Protein AF-A0A976DPH3-F1 (afdb_monomer_lite)

Structure (mmCIF, N/CA/C/O backbone):
data_AF-A0A976DPH3-F1
#
_entry.id   AF-A0A976DPH3-F1
#
loop_
_atom_site.group_PDB
_atom_site.id
_atom_site.type_symbol
_atom_site.label_atom_id
_atom_site.label_alt_id
_atom_site.label_comp_id
_atom_site.label_asym_id
_atom_site.label_entity_id
_atom_site.label_seq_id
_atom_site.pdbx_PDB_ins_code
_atom_site.Cartn_x
_atom_site.Cartn_y
_atom_site.Cartn_z
_atom_site.occupancy
_atom_site.B_iso_or_equiv
_atom_site.auth_seq_id
_atom_site.auth_comp_id
_atom_site.auth_asym_id
_atom_site.auth_atom_id
_atom_site.pdbx_PDB_model_num
ATOM 1 N N . MET A 1 1 ? 4.269 -39.471 -52.089 1.00 86.12 1 MET A N 1
ATOM 2 C CA . MET A 1 1 ? 3.838 -39.096 -53.457 1.00 86.12 1 MET A CA 1
ATOM 3 C C . MET A 1 1 ? 2.905 -37.908 -53.331 1.00 86.12 1 MET A C 1
ATOM 5 O O . MET A 1 1 ? 2.043 -37.970 -52.471 1.00 86.12 1 MET A O 1
ATOM 9 N N . THR A 1 2 ? 3.055 -36.867 -54.153 1.00 91.38 2 THR A N 1
ATOM 10 C CA . THR A 1 2 ? 2.150 -35.704 -54.139 1.00 91.38 2 THR A CA 1
ATOM 11 C C . THR A 1 2 ? 1.369 -35.633 -55.443 1.00 91.38 2 THR A C 1
ATOM 13 O O . THR A 1 2 ? 1.965 -35.651 -56.520 1.00 91.38 2 THR A O 1
ATOM 16 N N . VAL A 1 3 ? 0.045 -35.524 -55.353 1.00 93.25 3 VAL A N 1
ATOM 17 C CA . VAL A 1 3 ? -0.853 -35.297 -56.488 1.00 93.25 3 VAL A CA 1
ATOM 18 C C . VAL A 1 3 ? -1.351 -33.854 -56.455 1.00 93.25 3 VAL A C 1
ATOM 20 O O . VAL A 1 3 ? -2.019 -33.431 -55.513 1.00 93.25 3 VAL A O 1
ATOM 23 N N . PHE A 1 4 ? -1.065 -33.095 -57.513 1.00 90.44 4 PHE A N 1
ATOM 24 C CA . PHE A 1 4 ? -1.560 -31.726 -57.653 1.00 90.44 4 PHE A CA 1
ATOM 25 C C . PHE A 1 4 ? -2.919 -31.695 -58.354 1.00 90.44 4 PHE A C 1
ATOM 27 O O . PHE A 1 4 ? -3.012 -31.868 -59.578 1.00 90.44 4 PHE A O 1
ATOM 34 N N . SER A 1 5 ? -3.967 -31.458 -57.566 1.00 89.31 5 SER A N 1
ATOM 35 C CA . SER A 1 5 ? -5.366 -31.437 -58.006 1.00 89.31 5 SER A CA 1
ATOM 36 C C . SER A 1 5 ? -5.876 -30.005 -58.224 1.00 89.31 5 SER A C 1
ATOM 38 O O . SER A 1 5 ? -5.167 -29.043 -57.947 1.00 89.31 5 SER A O 1
ATOM 40 N N . GLN A 1 6 ? -7.101 -29.830 -58.732 1.00 83.19 6 GLN A N 1
ATOM 41 C CA . GLN A 1 6 ? -7.672 -28.485 -58.901 1.00 83.19 6 GLN A CA 1
ATOM 42 C C . GLN A 1 6 ? -8.000 -27.803 -57.561 1.00 83.19 6 GLN A C 1
ATOM 44 O O . GLN A 1 6 ? -7.819 -26.597 -57.447 1.00 83.19 6 GLN A O 1
ATOM 49 N N . LYS A 1 7 ? -8.491 -28.550 -56.559 1.00 81.81 7 LYS A N 1
ATOM 50 C CA . LYS A 1 7 ? -8.981 -27.982 -55.282 1.00 81.81 7 LYS A CA 1
ATOM 51 C C . LYS A 1 7 ? -8.741 -28.843 -54.035 1.00 81.81 7 LYS A C 1
ATOM 53 O O . LYS A 1 7 ? -8.969 -28.368 -52.930 1.00 81.81 7 LYS A O 1
ATOM 58 N N . GLY A 1 8 ? -8.342 -30.103 -54.185 1.00 84.56 8 GLY A N 1
ATOM 59 C CA . GLY A 1 8 ? -8.189 -31.033 -53.068 1.00 84.56 8 GLY A CA 1
ATOM 60 C C . GLY A 1 8 ? -6.930 -30.761 -52.249 1.00 84.56 8 GLY A C 1
ATOM 61 O O . GLY A 1 8 ? -5.865 -30.515 -52.818 1.00 84.56 8 GLY A O 1
ATOM 62 N N . ARG A 1 9 ? -7.070 -30.862 -50.925 1.00 90.00 9 ARG A N 1
ATOM 63 C CA . ARG A 1 9 ? -5.995 -30.832 -49.931 1.00 90.00 9 ARG A CA 1
ATOM 64 C C . ARG A 1 9 ? -6.179 -32.012 -48.981 1.00 90.00 9 ARG A C 1
ATOM 66 O O . ARG A 1 9 ? -7.288 -32.217 -48.495 1.00 90.00 9 ARG A O 1
ATOM 73 N N . GLY A 1 10 ? -5.117 -32.754 -48.703 1.00 90.75 10 GLY A N 1
ATOM 74 C CA . GLY A 1 10 ? -5.142 -33.846 -47.732 1.00 90.75 10 GLY A CA 1
ATOM 75 C C . GLY A 1 10 ? -3.840 -34.630 -47.730 1.00 90.75 10 GLY A C 1
ATOM 76 O O . GLY A 1 10 ? -3.099 -34.603 -48.714 1.00 90.75 10 GLY A O 1
ATOM 77 N N . GLY A 1 11 ? -3.573 -35.314 -46.630 1.00 93.62 11 GLY A N 1
ATOM 78 C CA . GLY A 1 11 ? -2.449 -36.220 -46.481 1.00 93.62 11 GLY A CA 1
ATOM 79 C C . GLY A 1 11 ? -2.920 -37.544 -45.891 1.00 93.62 11 GLY A C 1
ATOM 80 O O . GLY A 1 11 ? -4.012 -37.628 -45.328 1.00 93.62 11 GLY A O 1
ATOM 81 N N . LEU A 1 12 ? -2.138 -38.586 -46.142 1.00 93.81 12 LEU A N 1
ATOM 82 C CA . LEU A 1 12 ? -2.292 -39.882 -45.507 1.00 93.81 12 LEU A CA 1
ATOM 83 C C . LEU A 1 12 ? -0.908 -40.447 -45.217 1.00 93.81 12 LEU A C 1
ATOM 85 O O . LEU A 1 12 ? -0.086 -40.658 -46.123 1.00 93.81 12 LEU A O 1
ATOM 89 N N . GLU A 1 13 ? -0.670 -40.722 -43.950 1.00 92.81 13 GLU A N 1
ATOM 90 C CA . GLU A 1 13 ? 0.565 -41.261 -43.436 1.00 92.81 13 GLU A CA 1
ATOM 91 C C . GLU A 1 13 ? 0.705 -42.764 -43.696 1.00 92.81 13 GLU A C 1
ATOM 93 O O . GLU A 1 13 ? -0.229 -43.564 -43.591 1.00 92.81 13 GLU A O 1
ATOM 98 N N . HIS A 1 14 ? 1.942 -43.193 -43.948 1.00 91.62 14 HIS A N 1
ATOM 99 C CA . HIS A 1 14 ? 2.357 -44.593 -44.020 1.00 91.62 14 HIS A CA 1
ATOM 100 C C . HIS A 1 14 ? 3.666 -44.799 -43.241 1.00 91.62 14 HIS A C 1
ATOM 102 O O . HIS A 1 14 ? 4.377 -43.854 -42.914 1.00 91.62 14 HIS A O 1
ATOM 108 N N . LEU A 1 15 ? 4.027 -46.057 -42.963 1.00 89.06 15 LEU A N 1
ATOM 109 C CA . LEU A 1 15 ? 5.187 -46.403 -42.119 1.00 89.06 15 LEU A CA 1
ATOM 110 C C . LEU A 1 15 ? 6.524 -45.789 -42.578 1.00 89.06 15 LEU A C 1
ATOM 112 O O . LEU A 1 15 ? 7.392 -45.505 -41.745 1.00 89.06 15 LEU A O 1
ATOM 116 N N . TYR A 1 16 ? 6.684 -45.613 -43.894 1.00 92.25 16 TYR A N 1
ATOM 117 C CA . TYR A 1 16 ? 7.905 -45.115 -44.540 1.00 92.25 16 TYR A CA 1
ATOM 118 C C . TYR A 1 16 ? 7.622 -44.151 -45.705 1.00 92.25 16 TYR A C 1
ATOM 120 O O . TYR A 1 16 ? 8.505 -43.878 -46.515 1.00 92.25 16 TYR A O 1
ATOM 128 N N . SER A 1 17 ? 6.383 -43.675 -45.846 1.00 94.38 17 SER A N 1
ATOM 129 C CA . SER A 1 17 ? 5.998 -42.736 -46.905 1.00 94.38 17 SER A CA 1
ATOM 130 C C . SER A 1 17 ? 4.731 -41.969 -46.520 1.00 94.38 17 SER A C 1
ATOM 132 O O . SER A 1 17 ? 4.128 -42.246 -45.492 1.00 94.38 17 SER A O 1
ATOM 134 N N . THR A 1 18 ? 4.323 -41.011 -47.344 1.00 96.19 18 THR A N 1
ATOM 135 C CA . THR A 1 18 ? 3.018 -40.344 -47.240 1.00 96.19 18 THR A CA 1
ATOM 136 C C . THR A 1 18 ? 2.455 -40.119 -48.642 1.00 96.19 18 THR A C 1
ATOM 138 O O . THR A 1 18 ? 3.216 -39.973 -49.617 1.00 96.19 18 THR A O 1
ATOM 141 N N . ALA A 1 19 ? 1.133 -40.129 -48.760 1.00 96.06 19 ALA A N 1
ATOM 142 C CA . ALA A 1 19 ? 0.404 -39.731 -49.954 1.00 96.06 19 ALA A CA 1
ATOM 143 C C . ALA A 1 19 ? -0.242 -38.362 -49.710 1.00 96.06 19 ALA A C 1
ATOM 145 O O . ALA A 1 19 ? -1.047 -38.206 -48.804 1.00 96.06 19 ALA A O 1
ATOM 146 N N . LEU A 1 20 ? 0.108 -37.372 -50.529 1.00 95.75 20 LEU A N 1
ATOM 147 C CA . LEU A 1 20 ? -0.343 -35.991 -50.393 1.00 95.75 20 LEU A CA 1
ATOM 148 C C . LEU A 1 20 ? -1.190 -35.592 -51.595 1.00 95.75 20 LEU A C 1
ATOM 150 O O . LEU A 1 20 ? -0.877 -35.937 -52.738 1.00 95.75 20 LEU A O 1
ATOM 154 N N . ILE A 1 21 ? -2.210 -34.783 -51.353 1.00 94.25 21 ILE A N 1
ATOM 155 C CA . ILE A 1 21 ? -2.969 -34.072 -52.375 1.00 94.25 21 ILE A CA 1
ATOM 156 C C . ILE A 1 21 ? -2.897 -32.588 -52.030 1.00 94.25 21 ILE A C 1
ATOM 158 O O . ILE A 1 21 ? -3.162 -32.201 -50.894 1.00 94.25 21 ILE A O 1
ATOM 162 N N . SER A 1 22 ? -2.530 -31.756 -53.002 1.00 92.44 22 SER A N 1
ATOM 163 C CA . SER A 1 22 ? -2.442 -30.303 -52.820 1.00 92.44 22 SER A CA 1
ATOM 164 C C . SER A 1 22 ? -3.055 -29.556 -54.015 1.00 92.44 22 SER A C 1
ATOM 166 O O . SER A 1 22 ? -2.958 -30.048 -55.149 1.00 92.44 22 SER A O 1
ATOM 168 N N . PRO A 1 23 ? -3.703 -28.391 -53.816 1.00 91.44 23 PRO A N 1
ATOM 169 C CA . PRO A 1 23 ? -4.245 -27.602 -54.916 1.00 91.44 23 PRO A CA 1
ATOM 170 C C . PRO A 1 23 ? -3.120 -27.016 -55.781 1.00 91.44 23 PRO A C 1
ATOM 172 O O . PRO A 1 23 ? -2.273 -26.256 -55.311 1.00 91.44 23 PRO A O 1
ATOM 175 N N . ARG A 1 24 ? -3.131 -27.332 -57.079 1.00 91.25 24 ARG A N 1
ATOM 176 C CA . ARG A 1 24 ? -2.090 -26.936 -58.041 1.00 91.25 24 ARG A CA 1
ATOM 177 C C . ARG A 1 24 ? -1.898 -25.424 -58.116 1.00 91.25 24 ARG A C 1
ATOM 179 O O . ARG A 1 24 ? -0.767 -24.966 -58.202 1.00 91.25 24 ARG A O 1
ATOM 186 N N . GLU A 1 25 ? -2.990 -24.665 -58.125 1.00 90.12 25 GLU A N 1
ATOM 187 C CA . GLU A 1 25 ? -2.935 -23.205 -58.275 1.00 90.12 25 GLU A CA 1
ATOM 188 C C . GLU A 1 25 ? -2.428 -22.500 -57.012 1.00 90.12 25 GLU A C 1
ATOM 190 O O . GLU A 1 25 ? -1.795 -21.451 -57.109 1.00 90.12 25 GLU A O 1
ATOM 195 N N . GLU A 1 26 ? -2.669 -23.081 -55.834 1.00 89.31 26 GLU A N 1
ATOM 196 C CA . GLU A 1 26 ? -2.207 -22.529 -54.557 1.00 89.31 26 GLU A CA 1
ATOM 197 C C . GLU A 1 26 ? -0.728 -22.829 -54.316 1.00 89.31 26 GLU A C 1
ATOM 199 O O . GLU A 1 26 ? -0.017 -21.982 -53.784 1.00 89.31 26 GLU A O 1
ATOM 204 N N . TYR A 1 27 ? -0.233 -23.979 -54.782 1.00 89.38 27 TYR A N 1
ATOM 205 C CA . TYR A 1 27 ? 1.171 -24.372 -54.636 1.00 89.38 27 TYR A CA 1
ATOM 206 C C . TYR A 1 27 ? 2.164 -23.323 -55.166 1.00 89.38 27 TYR A C 1
ATOM 208 O O . TYR A 1 27 ? 3.244 -23.154 -54.609 1.00 89.38 27 TYR A O 1
ATOM 216 N N . PHE A 1 28 ? 1.806 -22.593 -56.229 1.00 88.31 28 PHE A N 1
ATOM 217 C CA . PHE A 1 28 ? 2.663 -21.551 -56.810 1.00 88.31 28 PHE A CA 1
ATOM 218 C C . PHE A 1 28 ? 2.564 -20.191 -56.101 1.00 88.31 28 PHE A C 1
ATOM 220 O O . PHE A 1 28 ? 3.276 -19.255 -56.469 1.00 88.31 28 PHE A O 1
ATOM 227 N N . LYS A 1 29 ? 1.694 -20.053 -55.097 1.00 92.81 29 LYS A N 1
ATOM 228 C CA . LYS A 1 29 ? 1.551 -18.837 -54.290 1.00 92.81 29 LYS A CA 1
ATOM 229 C C . LYS A 1 29 ? 2.302 -19.011 -52.967 1.00 92.81 29 LYS A C 1
ATOM 231 O O . LYS A 1 29 ? 2.268 -20.104 -52.408 1.00 92.81 29 LYS A O 1
ATOM 236 N N . PRO A 1 30 ? 2.900 -17.950 -52.394 1.00 89.75 30 PRO A N 1
ATOM 237 C CA . PRO A 1 30 ? 3.641 -18.059 -51.135 1.00 89.75 30 PRO A CA 1
ATOM 238 C C . PRO A 1 30 ? 2.842 -18.707 -49.994 1.00 89.75 30 PRO A C 1
ATOM 240 O O . PRO A 1 30 ? 3.334 -19.623 -49.345 1.00 89.75 30 PRO A O 1
ATOM 243 N N . ALA A 1 31 ? 1.585 -18.293 -49.802 1.00 87.12 31 ALA A N 1
ATOM 244 C CA . ALA A 1 31 ? 0.731 -18.833 -48.743 1.00 87.12 31 ALA A CA 1
ATOM 245 C C . ALA A 1 31 ? 0.346 -20.307 -48.973 1.00 87.12 31 ALA A C 1
ATOM 247 O O . ALA A 1 31 ? 0.314 -21.089 -48.028 1.00 87.12 31 ALA A O 1
ATOM 248 N N . GLY A 1 32 ? 0.079 -20.701 -50.222 1.00 90.44 32 GLY A N 1
ATOM 249 C CA . GLY A 1 32 ? -0.260 -22.087 -50.545 1.00 90.44 32 GLY A CA 1
ATOM 250 C C . GLY A 1 32 ? 0.954 -23.018 -50.538 1.00 90.44 32 GLY A C 1
ATOM 251 O O . GLY A 1 32 ? 0.828 -24.183 -50.169 1.00 90.44 32 GLY A O 1
ATOM 252 N N . TYR A 1 33 ? 2.145 -22.507 -50.860 1.00 93.75 33 TYR A N 1
ATOM 253 C CA . TYR A 1 33 ? 3.393 -23.244 -50.670 1.00 93.75 33 TYR A CA 1
ATOM 254 C C . TYR A 1 33 ? 3.693 -23.466 -49.183 1.00 93.75 33 TYR A C 1
ATOM 256 O O . TYR A 1 33 ? 4.064 -24.570 -48.792 1.00 93.75 33 TYR A O 1
ATOM 264 N N . GLU A 1 34 ? 3.474 -22.454 -48.340 1.00 94.06 34 GLU A N 1
ATOM 265 C CA . GLU A 1 34 ? 3.597 -22.595 -46.886 1.00 94.06 34 GLU A CA 1
ATOM 266 C C . GLU A 1 34 ? 2.607 -23.630 -46.329 1.00 94.06 34 GLU A C 1
ATOM 268 O O . GLU A 1 34 ? 3.022 -24.501 -45.569 1.00 94.06 34 GLU A O 1
ATOM 273 N N . ASP A 1 35 ? 1.334 -23.601 -46.743 1.00 92.31 35 ASP A N 1
ATOM 274 C CA . ASP A 1 35 ? 0.339 -24.615 -46.351 1.00 92.31 35 ASP A CA 1
ATOM 275 C C . ASP A 1 35 ? 0.736 -26.029 -46.806 1.00 92.31 35 ASP A C 1
ATOM 277 O O . ASP A 1 35 ? 0.603 -26.990 -46.047 1.00 92.31 35 ASP A O 1
ATOM 281 N N . TYR A 1 36 ? 1.296 -26.169 -48.010 1.00 95.19 36 TYR A N 1
ATOM 282 C CA . TYR A 1 36 ? 1.831 -27.445 -48.485 1.00 95.19 36 TYR A CA 1
ATOM 283 C C . TYR A 1 36 ? 2.997 -27.952 -47.622 1.00 95.19 36 TYR A C 1
ATOM 285 O O . TYR A 1 36 ? 3.053 -29.140 -47.302 1.00 95.19 36 TYR A O 1
ATOM 293 N N . LEU A 1 37 ? 3.913 -27.070 -47.213 1.00 95.94 37 LEU A N 1
ATOM 294 C CA . LEU A 1 37 ? 5.003 -27.424 -46.300 1.00 95.94 37 LEU A CA 1
ATOM 295 C C . LEU A 1 37 ? 4.487 -27.774 -44.899 1.00 95.94 37 LEU A C 1
ATOM 297 O O . LEU A 1 37 ? 4.991 -28.719 -44.295 1.00 95.94 37 LEU A O 1
ATOM 301 N N . THR A 1 38 ? 3.460 -27.075 -44.406 1.00 95.19 38 THR A N 1
ATOM 302 C CA . THR A 1 38 ? 2.775 -27.427 -43.155 1.00 95.19 38 THR A CA 1
ATOM 303 C C . THR A 1 38 ? 2.166 -28.827 -43.245 1.00 95.19 38 THR A C 1
ATOM 305 O O . THR A 1 38 ? 2.383 -29.632 -42.343 1.00 95.19 38 THR A O 1
ATOM 308 N N . LEU A 1 39 ? 1.498 -29.163 -44.355 1.00 95.50 39 LEU A N 1
ATOM 309 C CA . LEU A 1 39 ? 0.975 -30.510 -44.592 1.00 95.50 39 LEU A CA 1
ATOM 310 C C . LEU A 1 39 ? 2.099 -31.558 -44.625 1.00 95.50 39 LEU A C 1
ATOM 312 O O . LEU A 1 39 ? 1.967 -32.613 -44.019 1.00 95.50 39 LEU A O 1
ATOM 316 N N . ILE A 1 40 ? 3.239 -31.273 -45.261 1.00 96.38 40 ILE A N 1
ATOM 317 C CA . ILE A 1 40 ? 4.398 -32.180 -45.200 1.00 96.38 40 ILE A CA 1
ATOM 318 C C . ILE A 1 40 ? 4.885 -32.357 -43.759 1.00 96.38 40 ILE A C 1
ATOM 320 O O . ILE A 1 40 ? 5.186 -33.478 -43.362 1.00 96.38 40 ILE A O 1
ATOM 324 N N . ALA A 1 41 ? 4.990 -31.278 -42.981 1.00 96.94 41 ALA A N 1
ATOM 325 C CA . ALA A 1 41 ? 5.455 -31.343 -41.599 1.00 96.94 41 ALA A CA 1
ATOM 326 C C . ALA A 1 41 ? 4.516 -32.183 -40.718 1.00 96.94 41 ALA A C 1
ATOM 328 O O . ALA A 1 41 ? 5.002 -32.972 -39.905 1.00 96.94 41 ALA A O 1
ATOM 329 N N . HIS A 1 42 ? 3.204 -32.052 -40.924 1.00 96.75 42 HIS A N 1
ATOM 330 C CA . HIS A 1 42 ? 2.167 -32.862 -40.284 1.00 96.75 42 HIS A CA 1
ATOM 331 C C . HIS A 1 42 ? 2.393 -34.357 -40.550 1.00 96.75 42 HIS A C 1
ATOM 333 O O . HIS A 1 42 ? 2.647 -35.148 -39.641 1.00 96.75 42 HIS A O 1
ATOM 339 N N . GLU A 1 43 ? 2.446 -34.721 -41.827 1.00 96.62 43 GLU A N 1
ATOM 340 C CA . GLU A 1 43 ? 2.613 -36.102 -42.286 1.00 96.62 43 GLU A CA 1
ATOM 341 C C . GLU A 1 43 ? 3.990 -36.683 -41.938 1.00 96.62 43 GLU A C 1
ATOM 343 O O . GLU A 1 43 ? 4.149 -37.883 -41.711 1.00 96.62 43 GLU A O 1
ATOM 348 N N . TYR A 1 44 ? 5.011 -35.832 -41.857 1.00 95.31 44 TYR A N 1
ATOM 349 C CA . TYR A 1 44 ? 6.342 -36.231 -41.422 1.00 95.31 44 TYR A CA 1
ATOM 350 C C . TYR A 1 44 ? 6.385 -36.528 -39.922 1.00 95.31 44 TYR A C 1
ATOM 352 O O . TYR A 1 44 ? 7.021 -37.497 -39.509 1.00 95.31 44 TYR A O 1
ATOM 360 N N . PHE A 1 45 ? 5.698 -35.738 -39.092 1.00 96.75 45 PHE A N 1
ATOM 361 C CA . PHE A 1 45 ? 5.603 -36.024 -37.661 1.00 96.75 45 PHE A CA 1
ATOM 362 C C . PHE A 1 45 ? 4.835 -37.324 -37.398 1.00 96.75 45 PHE A C 1
ATOM 364 O O . PHE A 1 45 ? 5.192 -38.086 -36.488 1.00 96.75 45 PHE A O 1
ATOM 371 N N . HIS A 1 46 ? 3.870 -37.642 -38.263 1.00 96.00 46 HIS A N 1
ATOM 372 C CA . HIS A 1 46 ? 3.152 -38.904 -38.201 1.00 96.00 46 HIS A CA 1
ATOM 373 C C . HIS A 1 46 ? 4.024 -40.157 -38.377 1.00 96.00 46 HIS A C 1
ATOM 375 O O . HIS A 1 46 ? 3.653 -41.258 -37.964 1.00 96.00 46 HIS A O 1
ATOM 381 N N . LEU A 1 47 ? 5.238 -40.011 -38.917 1.00 93.12 47 LEU A N 1
ATOM 382 C CA . LEU A 1 47 ? 6.216 -41.097 -38.955 1.00 93.12 47 LEU A CA 1
ATOM 383 C C . LEU A 1 47 ? 6.470 -41.684 -37.553 1.00 93.12 47 LEU A C 1
ATOM 385 O O . LEU A 1 47 ? 6.700 -42.890 -37.420 1.00 93.12 47 LEU A O 1
ATOM 389 N N . TRP A 1 48 ? 6.416 -40.849 -36.511 1.00 94.31 48 TRP A N 1
ATOM 390 C CA . TRP A 1 48 ? 6.503 -41.282 -35.117 1.00 94.31 48 TRP A CA 1
ATOM 391 C C . TRP A 1 48 ? 5.121 -41.394 -34.470 1.00 94.31 48 TRP A C 1
ATOM 393 O O . TRP A 1 48 ? 4.806 -42.454 -33.931 1.00 94.31 48 TRP A O 1
ATOM 403 N N . ASN A 1 49 ? 4.298 -40.347 -34.535 1.00 93.62 49 ASN A N 1
ATOM 404 C CA . ASN A 1 49 ? 2.973 -40.306 -33.907 1.00 93.62 49 ASN A CA 1
ATOM 405 C C . ASN A 1 49 ? 1.908 -40.908 -34.841 1.00 93.62 49 ASN A C 1
ATOM 407 O O . ASN A 1 49 ? 1.811 -40.485 -35.975 1.00 93.62 49 ASN A O 1
ATOM 411 N N . VAL A 1 50 ? 1.084 -41.857 -34.405 1.00 90.94 50 VAL A N 1
ATOM 412 C CA . VAL A 1 50 ? 0.188 -42.714 -35.227 1.00 90.94 50 VAL A CA 1
ATOM 413 C C . VAL A 1 50 ? 0.876 -43.912 -35.892 1.00 90.94 50 VAL A C 1
ATOM 415 O O . VAL A 1 50 ? 0.291 -44.991 -35.885 1.00 90.94 50 VAL A O 1
ATOM 418 N N . LYS A 1 51 ? 2.103 -43.807 -36.432 1.00 91.75 51 LYS A N 1
ATOM 419 C CA . LYS A 1 51 ? 2.747 -44.964 -37.108 1.00 91.75 51 LYS A CA 1
ATOM 420 C C . LYS A 1 51 ? 3.669 -45.829 -36.254 1.00 91.75 51 LYS A C 1
ATOM 422 O O . LYS A 1 51 ? 3.869 -46.991 -36.592 1.00 91.75 51 LYS A O 1
ATOM 427 N N . ARG A 1 52 ? 4.266 -45.286 -35.189 1.00 91.12 52 ARG A N 1
ATOM 428 C CA . ARG A 1 52 ? 5.141 -46.040 -34.260 1.00 91.12 52 ARG A CA 1
ATOM 429 C C . ARG A 1 52 ? 4.644 -45.954 -32.825 1.00 91.12 52 ARG A C 1
ATOM 431 O O . ARG A 1 52 ? 4.632 -46.947 -32.111 1.00 91.12 52 ARG A O 1
ATOM 438 N N . LEU A 1 53 ? 4.225 -44.762 -32.424 1.00 90.50 53 LEU A N 1
ATOM 439 C CA . LEU A 1 53 ? 3.459 -44.511 -31.218 1.00 90.50 53 LEU A CA 1
ATOM 440 C C . LEU A 1 53 ? 1.998 -44.368 -31.633 1.00 90.50 53 LEU A C 1
ATOM 442 O O . LEU A 1 53 ? 1.628 -43.335 -32.181 1.00 90.50 53 LEU A O 1
ATOM 446 N N . CYS A 1 54 ? 1.178 -45.387 -31.407 1.00 88.44 54 CYS A N 1
ATOM 447 C CA . CYS A 1 54 ? -0.232 -45.356 -31.778 1.00 88.44 54 CYS A CA 1
ATOM 448 C C . CYS A 1 54 ? -1.126 -45.804 -30.614 1.00 88.44 54 CYS A C 1
ATOM 450 O O . CYS A 1 54 ? -0.666 -46.525 -29.723 1.00 88.44 54 CYS A O 1
ATOM 452 N N . PRO A 1 55 ? -2.399 -45.373 -30.583 1.00 86.69 55 PRO A N 1
ATOM 453 C CA . PRO A 1 55 ? -3.396 -45.978 -29.711 1.00 86.69 55 PRO A CA 1
ATOM 454 C C . PRO A 1 55 ? -3.475 -47.487 -29.957 1.00 86.69 55 PRO A C 1
ATOM 456 O O . PRO A 1 55 ? -3.462 -47.914 -31.105 1.00 86.69 55 PRO A O 1
ATOM 459 N N . GLN A 1 56 ? -3.640 -48.284 -28.899 1.00 86.56 56 GLN A N 1
ATOM 460 C CA . GLN A 1 56 ? -3.723 -49.747 -29.007 1.00 86.56 56 GLN A CA 1
ATOM 461 C C . GLN A 1 56 ? -4.713 -50.255 -30.085 1.00 86.56 56 GLN A C 1
ATOM 463 O O . GLN A 1 56 ? -4.359 -51.206 -30.780 1.00 86.56 56 GLN A O 1
ATOM 468 N N . PRO A 1 57 ? -5.898 -49.639 -30.303 1.00 85.38 57 PRO A N 1
ATOM 469 C CA . PRO A 1 57 ? -6.801 -50.051 -31.386 1.00 85.38 57 PRO A CA 1
ATOM 470 C C . PRO A 1 57 ? -6.237 -49.900 -32.810 1.00 85.38 57 PRO A C 1
ATOM 472 O O . PRO A 1 57 ? -6.787 -50.475 -33.737 1.00 85.38 57 PRO A O 1
ATOM 475 N N . PHE A 1 58 ? -5.172 -49.119 -33.009 1.00 84.62 58 PHE A N 1
ATOM 476 C CA . PHE A 1 58 ? -4.541 -48.890 -34.317 1.00 84.62 58 PHE A CA 1
ATOM 477 C C . PHE A 1 58 ? -3.317 -49.787 -34.562 1.00 84.62 58 PHE A C 1
ATOM 479 O O . PHE A 1 58 ? -2.724 -49.726 -35.636 1.00 84.62 58 PHE A O 1
ATOM 486 N N . ASP A 1 59 ? -2.952 -50.634 -33.595 1.00 80.75 59 ASP A N 1
ATOM 487 C CA . ASP A 1 59 ? -1.883 -51.630 -33.747 1.00 80.75 59 ASP A CA 1
ATOM 488 C C . ASP A 1 59 ? -2.356 -52.845 -34.576 1.00 80.75 59 ASP A C 1
ATOM 490 O O . ASP A 1 59 ? -1.588 -53.423 -35.338 1.00 80.75 59 ASP A O 1
ATOM 494 N N . ASN A 1 60 ? -3.653 -53.186 -34.501 1.00 82.06 60 ASN A N 1
ATOM 495 C CA . ASN A 1 60 ? -4.309 -54.198 -35.337 1.00 82.06 60 ASN A CA 1
ATOM 496 C C . ASN A 1 60 ? -5.691 -53.704 -35.786 1.00 82.06 60 ASN A C 1
ATOM 498 O O . ASN A 1 60 ? -6.646 -53.767 -35.017 1.00 82.06 60 ASN A O 1
ATOM 502 N N . PHE A 1 61 ? -5.802 -53.236 -37.030 1.00 84.00 61 PHE A N 1
ATOM 503 C CA . PHE A 1 61 ? -7.063 -52.727 -37.572 1.00 84.00 61 PHE A CA 1
ATOM 504 C C . PHE A 1 61 ? -8.041 -53.852 -37.925 1.00 84.00 61 PHE A C 1
ATOM 506 O O . PHE A 1 61 ? -7.722 -54.741 -38.718 1.00 84.00 61 PHE A O 1
ATOM 513 N N . GLU A 1 62 ? -9.271 -53.758 -37.425 1.00 86.56 62 GLU A N 1
ATOM 514 C CA . GLU A 1 62 ? -10.409 -54.479 -37.993 1.00 86.56 62 GLU A CA 1
ATOM 515 C C . GLU A 1 62 ? -10.919 -53.706 -39.214 1.00 86.56 62 GLU A C 1
ATOM 517 O O . GLU A 1 62 ? -11.520 -52.647 -39.080 1.00 86.56 62 GLU A O 1
ATOM 522 N N . TYR A 1 63 ? -10.648 -54.196 -40.424 1.00 89.00 63 TYR A N 1
ATOM 523 C CA . TYR A 1 63 ? -10.994 -53.470 -41.657 1.00 89.00 63 TYR A CA 1
ATOM 524 C C . TYR A 1 63 ? -12.485 -53.526 -42.028 1.00 89.00 63 TYR A C 1
ATOM 526 O O . TYR A 1 63 ? -12.904 -52.828 -42.950 1.00 89.00 63 TYR A O 1
ATOM 534 N N . GLU A 1 64 ? -13.277 -54.346 -41.335 1.00 93.06 64 GLU A N 1
ATOM 535 C CA . GLU A 1 64 ? -14.712 -54.528 -41.597 1.00 93.06 64 GLU A CA 1
ATOM 536 C C . GLU A 1 64 ? -15.611 -53.732 -40.632 1.00 93.06 64 GLU A C 1
ATOM 538 O O . GLU A 1 64 ? -16.829 -53.727 -40.808 1.00 93.06 64 GLU A O 1
ATOM 543 N N . ALA A 1 65 ? -15.031 -53.031 -39.648 1.00 87.69 65 ALA A N 1
ATOM 544 C CA . ALA A 1 65 ? -15.761 -52.261 -38.640 1.00 87.69 65 ALA A CA 1
ATOM 545 C C . ALA A 1 65 ? -14.991 -51.008 -38.176 1.00 87.69 65 ALA A C 1
ATOM 547 O O . ALA A 1 65 ? -13.797 -50.836 -38.433 1.00 87.69 65 ALA A O 1
ATOM 548 N N . GLU A 1 66 ? -15.670 -50.097 -37.480 1.00 88.75 66 GLU A N 1
ATOM 549 C CA . GLU A 1 66 ? -15.035 -48.921 -36.891 1.00 88.75 66 GLU A CA 1
ATOM 550 C C . GLU A 1 66 ? -14.106 -49.284 -35.722 1.00 88.75 66 GLU A C 1
ATOM 552 O O . GLU A 1 66 ? -14.498 -49.918 -34.744 1.00 88.75 66 GLU A O 1
ATOM 557 N N . ASN A 1 67 ? -12.871 -48.781 -35.776 1.00 87.62 67 ASN A N 1
ATOM 558 C CA . ASN A 1 67 ? -11.895 -48.938 -34.699 1.00 87.62 67 ASN A CA 1
ATOM 559 C C . ASN A 1 67 ? -11.964 -47.707 -33.783 1.00 87.62 67 ASN A C 1
ATOM 561 O O . ASN A 1 67 ? -11.376 -46.661 -34.070 1.00 87.62 67 ASN A O 1
ATOM 565 N N . TYR A 1 68 ? -12.722 -47.801 -32.689 1.00 89.81 68 TYR A N 1
ATOM 566 C CA . TYR A 1 68 ? -12.953 -46.665 -31.794 1.00 89.81 68 TYR A CA 1
ATOM 567 C C . TYR A 1 68 ? -11.746 -46.358 -30.899 1.00 89.81 68 TYR A C 1
ATOM 569 O O . TYR A 1 68 ? -11.192 -47.232 -30.234 1.00 89.81 68 TYR A O 1
ATOM 577 N N . THR A 1 69 ? -11.385 -45.077 -30.805 1.00 88.44 69 THR A N 1
ATOM 578 C CA . THR A 1 69 ? -10.406 -44.575 -29.834 1.00 88.44 69 THR A CA 1
ATOM 579 C C . THR A 1 69 ? -10.744 -43.151 -29.408 1.00 88.44 69 THR A C 1
ATOM 581 O O . THR A 1 69 ? -11.183 -42.330 -30.211 1.00 88.44 69 THR A O 1
ATOM 584 N N . THR A 1 70 ? -10.515 -42.834 -28.136 1.00 91.00 70 THR A N 1
ATOM 585 C CA . THR A 1 70 ? -10.636 -41.467 -27.606 1.00 91.00 70 THR A CA 1
ATOM 586 C C . THR A 1 70 ? -9.326 -40.691 -27.700 1.00 91.00 70 THR A C 1
ATOM 588 O O . THR A 1 70 ? -9.287 -39.523 -27.331 1.00 91.00 70 THR A O 1
ATOM 591 N N . LEU A 1 71 ? -8.247 -41.306 -28.193 1.00 91.25 71 LEU A N 1
ATOM 592 C CA . LEU A 1 71 ? -6.900 -40.728 -28.189 1.00 91.25 71 LEU A CA 1
ATOM 593 C C . LEU A 1 71 ? -6.553 -39.942 -29.463 1.00 91.25 71 LEU A C 1
ATOM 595 O O . LEU A 1 71 ? -5.405 -39.541 -29.631 1.00 91.25 71 LEU A O 1
ATOM 599 N N . LEU A 1 72 ? -7.521 -39.651 -30.341 1.00 89.50 72 LEU A N 1
ATOM 600 C CA . LEU A 1 72 ? -7.277 -38.817 -31.528 1.00 89.50 72 LEU A CA 1
ATOM 601 C C . LEU A 1 72 ? -6.838 -37.390 -31.176 1.00 89.50 72 LEU A C 1
ATOM 603 O O . LEU A 1 72 ? -6.075 -36.791 -31.921 1.00 89.50 72 LEU A O 1
ATOM 607 N N . TRP A 1 73 ? -7.227 -36.850 -30.017 1.00 87.31 73 TRP A N 1
ATOM 608 C CA . TRP A 1 73 ? -6.711 -35.547 -29.573 1.00 87.31 73 TRP A CA 1
ATOM 609 C C . TRP A 1 73 ? -5.187 -35.570 -29.361 1.00 87.31 73 TRP A C 1
ATOM 611 O O . TRP A 1 73 ? -4.525 -34.553 -29.540 1.00 87.31 73 TRP A O 1
ATOM 621 N N . GLN A 1 74 ? -4.619 -36.727 -29.011 1.00 89.00 74 GLN A N 1
ATOM 622 C CA . GLN A 1 74 ? -3.175 -36.917 -28.923 1.00 89.00 74 GLN A CA 1
ATOM 623 C C . GLN A 1 74 ? -2.591 -37.248 -30.301 1.00 89.00 74 GLN A C 1
ATOM 625 O O . GLN A 1 74 ? -1.581 -36.676 -30.697 1.00 89.00 74 GLN A O 1
ATOM 630 N N . ALA A 1 75 ? -3.224 -38.157 -31.038 1.00 88.31 75 ALA A N 1
ATOM 631 C CA . ALA A 1 75 ? -2.720 -38.641 -32.320 1.00 88.31 75 ALA A CA 1
ATOM 632 C C . ALA A 1 75 ? -2.710 -37.540 -33.404 1.00 88.31 75 ALA A C 1
ATOM 634 O O . ALA A 1 75 ? -1.707 -37.354 -34.082 1.00 88.31 75 ALA A O 1
ATOM 635 N N . GLU A 1 76 ? -3.777 -36.747 -33.487 1.00 90.81 76 GLU A N 1
ATOM 636 C CA . GLU A 1 76 ? -3.959 -35.669 -34.468 1.00 90.81 76 GLU A CA 1
ATOM 637 C C . GLU A 1 76 ? -3.711 -34.287 -33.862 1.00 90.81 76 GLU A C 1
ATOM 639 O O . GLU A 1 76 ? -3.076 -33.427 -34.474 1.00 90.81 76 GLU A O 1
ATOM 644 N N . GLY A 1 77 ? -4.164 -34.057 -32.626 1.00 88.88 77 GLY A N 1
ATOM 645 C CA . GLY A 1 77 ? -4.012 -32.751 -31.980 1.00 88.88 77 GLY A CA 1
ATOM 646 C C . GLY A 1 77 ? -2.554 -32.416 -31.663 1.00 88.88 77 GLY A C 1
ATOM 647 O O . GLY A 1 77 ? -2.127 -31.286 -31.904 1.00 88.88 77 GLY A O 1
ATOM 648 N N . PHE A 1 78 ? -1.746 -33.384 -31.204 1.00 93.06 78 PHE A N 1
ATOM 649 C CA . PHE A 1 78 ? -0.310 -33.128 -31.026 1.00 93.06 78 PHE A CA 1
ATOM 650 C C . PHE A 1 78 ? 0.376 -32.930 -32.369 1.00 93.06 78 PHE A C 1
ATOM 652 O O . PHE A 1 78 ? 1.171 -32.004 -32.498 1.00 93.06 78 PHE A O 1
ATOM 659 N N . THR A 1 79 ? 0.048 -33.736 -33.377 1.00 94.50 79 THR A N 1
ATOM 660 C CA . THR A 1 79 ? 0.611 -33.581 -34.725 1.00 94.50 79 THR A CA 1
ATOM 661 C C . THR A 1 79 ? 0.322 -32.187 -35.284 1.00 94.50 79 THR A C 1
ATOM 663 O O . THR A 1 79 ? 1.243 -31.514 -35.743 1.00 94.50 79 THR A O 1
ATOM 666 N N . SER A 1 80 ? -0.899 -31.683 -35.105 1.00 91.88 80 SER A N 1
ATOM 667 C CA . SER A 1 80 ? -1.306 -30.340 -35.542 1.00 91.88 80 SER A CA 1
ATOM 668 C C . SER A 1 80 ? -0.608 -29.198 -34.785 1.00 91.88 80 SER A C 1
ATOM 670 O O . SER A 1 80 ? -0.443 -28.094 -35.301 1.00 91.88 80 SER A O 1
ATOM 672 N N . TYR A 1 81 ? -0.165 -29.430 -33.549 1.00 93.50 81 TYR A N 1
ATOM 673 C CA . TYR A 1 81 ? 0.708 -28.484 -32.849 1.00 93.50 81 TYR A CA 1
ATOM 674 C C . TYR A 1 81 ? 2.154 -28.578 -33.361 1.00 93.50 81 TYR A C 1
ATOM 676 O O . TYR A 1 81 ? 2.797 -27.567 -33.665 1.00 93.50 81 TYR A O 1
ATOM 684 N N . TYR A 1 82 ? 2.676 -29.801 -33.480 1.00 95.88 82 TYR A N 1
ATOM 685 C CA . TYR A 1 82 ? 4.068 -30.049 -33.842 1.00 95.88 82 TYR A CA 1
ATOM 686 C C . TYR A 1 82 ? 4.387 -29.709 -35.298 1.00 95.88 82 TYR A C 1
ATOM 688 O O . TYR A 1 82 ? 5.521 -29.307 -35.557 1.00 95.88 82 TYR A O 1
ATOM 696 N N . GLU A 1 83 ? 3.424 -29.756 -36.223 1.00 95.56 83 GLU A N 1
ATOM 697 C CA . GLU A 1 83 ? 3.614 -29.261 -37.595 1.00 95.56 83 GLU A CA 1
ATOM 698 C C . GLU A 1 83 ? 4.116 -27.804 -37.576 1.00 95.56 83 GLU A C 1
ATOM 700 O O . GLU A 1 83 ? 5.095 -27.463 -38.240 1.00 95.56 83 GLU A O 1
ATOM 705 N N . ASN A 1 84 ? 3.532 -26.955 -36.722 1.00 95.31 84 ASN A N 1
ATOM 706 C CA . ASN A 1 84 ? 3.881 -25.541 -36.627 1.00 95.31 84 ASN A CA 1
ATOM 707 C C . ASN A 1 84 ? 5.201 -25.346 -35.874 1.00 95.31 84 ASN A C 1
ATOM 709 O O . ASN A 1 84 ? 5.983 -24.458 -36.218 1.00 95.31 84 ASN A O 1
ATOM 713 N N . VAL A 1 85 ? 5.503 -26.202 -34.890 1.00 96.25 85 VAL A N 1
ATOM 714 C CA . VAL A 1 85 ? 6.810 -26.203 -34.207 1.00 96.25 85 VAL A CA 1
ATOM 715 C C . VAL A 1 85 ? 7.934 -26.557 -35.181 1.00 96.25 85 VAL A C 1
ATOM 717 O O . VAL A 1 85 ? 8.984 -25.912 -35.161 1.00 96.25 85 VAL A O 1
ATOM 720 N N . ILE A 1 86 ? 7.726 -27.561 -36.037 1.00 97.12 86 ILE A N 1
ATOM 721 C CA . ILE A 1 86 ? 8.684 -27.966 -37.073 1.00 97.12 86 ILE A CA 1
ATOM 722 C C . ILE A 1 86 ? 8.899 -26.811 -38.051 1.00 97.12 86 ILE A C 1
ATOM 724 O O . ILE A 1 86 ? 10.045 -26.435 -38.296 1.00 97.12 86 ILE A O 1
ATOM 728 N N . MET A 1 87 ? 7.815 -26.201 -38.540 1.00 97.00 87 MET A N 1
ATOM 729 C CA . MET A 1 87 ? 7.880 -25.058 -39.455 1.00 97.00 87 MET A CA 1
ATOM 730 C C . MET A 1 87 ? 8.654 -23.877 -38.850 1.00 97.00 87 MET A C 1
ATOM 732 O O . MET A 1 87 ? 9.500 -23.290 -39.526 1.00 97.00 87 MET A O 1
ATOM 736 N N . LEU A 1 88 ? 8.429 -23.556 -37.571 1.00 96.62 88 LEU A N 1
ATOM 737 C CA . LEU A 1 88 ? 9.144 -22.479 -36.878 1.00 96.62 88 LEU A CA 1
ATOM 738 C C . LEU A 1 88 ? 10.635 -22.801 -36.718 1.00 96.62 88 LEU A C 1
ATOM 740 O O . LEU A 1 88 ? 11.489 -21.976 -37.037 1.00 96.62 88 LEU A O 1
ATOM 744 N N . LYS A 1 89 ? 10.970 -24.009 -36.248 1.00 95.00 89 LYS A N 1
ATOM 745 C CA . LYS A 1 89 ? 12.368 -24.422 -36.032 1.00 95.00 89 LYS A CA 1
ATOM 746 C C . LYS A 1 89 ? 13.163 -24.533 -37.330 1.00 95.00 89 LYS A C 1
ATOM 748 O O . LYS A 1 89 ? 14.364 -24.286 -37.318 1.00 95.00 89 LYS A O 1
ATOM 753 N N . ALA A 1 90 ? 12.504 -24.885 -38.431 1.00 95.06 90 ALA A N 1
ATOM 754 C CA . ALA A 1 90 ? 13.101 -24.903 -39.761 1.00 95.06 90 ALA A CA 1
ATOM 755 C C . ALA A 1 90 ? 13.257 -23.496 -40.376 1.00 95.06 90 ALA A C 1
ATOM 757 O O . ALA A 1 90 ? 13.799 -23.375 -41.471 1.00 95.06 90 ALA A O 1
ATOM 758 N N . GLY A 1 91 ? 12.787 -22.440 -39.697 1.00 94.56 91 GLY A N 1
ATOM 759 C CA . GLY A 1 91 ? 12.826 -21.065 -40.198 1.00 94.56 91 GLY A CA 1
ATOM 760 C C . GLY A 1 91 ? 11.859 -20.802 -41.356 1.00 94.56 91 GLY A C 1
ATOM 761 O O . GLY A 1 91 ? 12.064 -19.859 -42.113 1.00 94.56 91 GLY A O 1
ATOM 762 N N . LEU A 1 92 ? 10.828 -21.640 -41.515 1.00 95.12 92 LEU A N 1
ATOM 763 C CA . LEU A 1 92 ? 9.849 -21.552 -42.604 1.00 95.12 92 LEU A CA 1
ATOM 764 C C . LEU A 1 92 ? 8.670 -20.626 -42.270 1.00 95.12 92 LEU A C 1
ATOM 766 O O . LEU A 1 92 ? 7.982 -20.181 -43.181 1.00 95.12 92 LEU A O 1
ATOM 770 N N . ILE A 1 93 ? 8.450 -20.323 -40.986 1.00 94.62 93 ILE A N 1
ATOM 771 C CA . ILE A 1 93 ? 7.477 -19.328 -40.504 1.00 94.62 93 ILE A CA 1
ATOM 772 C C . ILE A 1 93 ? 8.092 -18.455 -39.406 1.00 94.62 93 ILE A C 1
ATOM 774 O O . ILE A 1 93 ? 9.045 -18.860 -38.739 1.00 94.62 93 ILE A O 1
ATOM 778 N N . THR A 1 94 ? 7.525 -17.266 -39.188 1.00 93.19 94 THR A N 1
ATOM 779 C CA . THR A 1 94 ? 7.945 -16.358 -38.107 1.00 93.19 94 THR A CA 1
ATOM 780 C C . THR A 1 94 ? 7.286 -16.716 -36.765 1.00 93.19 94 THR A C 1
ATOM 782 O O . THR A 1 94 ? 6.252 -17.397 -36.752 1.00 93.19 94 THR A O 1
ATOM 785 N N . PRO A 1 95 ? 7.825 -16.240 -35.623 1.00 91.81 95 PRO A N 1
ATOM 786 C CA . PRO A 1 95 ? 7.184 -16.403 -34.316 1.00 91.81 95 PRO A CA 1
ATOM 787 C C . PRO A 1 95 ? 5.744 -15.866 -34.262 1.00 91.81 95 PRO A C 1
ATOM 789 O O . PRO A 1 95 ? 4.875 -16.485 -33.649 1.00 91.81 95 PRO A O 1
ATOM 792 N N . GLU A 1 96 ? 5.458 -14.754 -34.940 1.00 89.56 96 GLU A N 1
ATOM 793 C CA . GLU A 1 96 ? 4.118 -14.159 -34.999 1.00 89.56 96 GLU A CA 1
ATOM 794 C C . GLU A 1 96 ? 3.142 -15.063 -35.762 1.00 89.56 96 GLU A C 1
ATOM 796 O O . GLU A 1 96 ? 2.037 -15.322 -35.281 1.00 89.56 96 GLU A O 1
ATOM 801 N N . SER A 1 97 ? 3.567 -15.600 -36.914 1.00 87.25 97 SER A N 1
ATOM 802 C CA . SER A 1 97 ? 2.777 -16.564 -37.695 1.00 87.25 97 SER A CA 1
ATOM 803 C C . SER A 1 97 ? 2.509 -17.842 -36.892 1.00 87.25 97 SER A C 1
ATOM 805 O O . SER A 1 97 ? 1.379 -18.332 -36.858 1.00 87.25 97 SER A O 1
ATOM 807 N N . PHE A 1 98 ? 3.505 -18.335 -36.148 1.00 90.31 98 PHE A N 1
ATOM 808 C CA . PHE A 1 98 ? 3.351 -19.485 -35.254 1.00 90.31 98 PHE A CA 1
ATOM 809 C C . PHE A 1 98 ? 2.280 -19.253 -34.174 1.00 90.31 98 PHE A C 1
ATOM 811 O O . PHE A 1 98 ? 1.431 -20.120 -33.951 1.00 90.31 98 PHE A O 1
ATOM 818 N N . ILE A 1 99 ? 2.282 -18.089 -33.517 1.00 86.81 99 ILE A N 1
ATOM 819 C CA . ILE A 1 99 ? 1.270 -17.740 -32.503 1.00 86.81 99 ILE A CA 1
ATOM 820 C C . ILE A 1 99 ? -0.117 -17.661 -33.142 1.00 86.81 99 ILE A C 1
ATOM 822 O O . ILE A 1 99 ? -1.079 -18.223 -32.611 1.00 86.81 99 ILE A O 1
ATOM 826 N N . GLN A 1 100 ? -0.224 -17.004 -34.297 1.00 84.38 100 GLN A N 1
ATOM 827 C CA . GLN A 1 100 ? -1.489 -16.851 -35.003 1.00 84.38 100 GLN A CA 1
ATOM 828 C C . GLN A 1 100 ? -2.083 -18.214 -35.382 1.00 84.38 100 GLN A C 1
ATOM 830 O O . GLN A 1 100 ? -3.235 -18.491 -35.045 1.00 84.38 100 GLN A O 1
ATOM 835 N N . LYS A 1 101 ? -1.294 -19.092 -36.013 1.00 82.88 101 LYS A N 1
ATOM 836 C CA . LYS A 1 101 ? -1.736 -20.433 -36.428 1.00 82.88 101 LYS A CA 1
ATOM 837 C C . LYS A 1 101 ? -2.183 -21.301 -35.249 1.00 82.88 101 LYS A C 1
ATOM 839 O O . LYS A 1 101 ? -3.250 -21.907 -35.315 1.00 82.88 101 LYS A O 1
ATOM 844 N N . ASN A 1 102 ? -1.443 -21.296 -34.139 1.00 81.62 102 ASN A N 1
ATOM 845 C CA . ASN A 1 102 ? -1.802 -22.091 -32.958 1.00 81.62 102 ASN A CA 1
ATOM 846 C C . ASN A 1 102 ? -3.013 -21.536 -32.193 1.00 81.62 102 ASN A C 1
ATOM 848 O O . ASN A 1 102 ? -3.751 -22.294 -31.563 1.00 81.62 102 ASN A O 1
ATOM 852 N N . THR A 1 103 ? -3.268 -20.230 -32.292 1.00 70.81 103 THR A N 1
ATOM 853 C CA . THR A 1 103 ? -4.492 -19.630 -31.747 1.00 70.81 103 THR A CA 1
ATOM 854 C C . THR A 1 103 ? -5.720 -20.129 -32.516 1.00 70.81 103 THR A C 1
ATOM 856 O O . THR A 1 103 ? -6.703 -20.524 -31.894 1.00 70.81 103 THR A O 1
ATOM 859 N N . TYR A 1 104 ? -5.656 -20.216 -33.851 1.00 60.00 104 TYR A N 1
ATOM 860 C CA . TYR A 1 104 ? -6.743 -20.792 -34.657 1.00 60.00 104 TYR A CA 1
ATOM 861 C C . TYR A 1 104 ? -6.959 -22.294 -34.408 1.00 60.00 104 TYR A C 1
ATOM 863 O O . TYR A 1 104 ? -8.105 -22.736 -34.359 1.00 60.00 104 TYR A O 1
ATOM 871 N N . LEU A 1 105 ? -5.887 -23.060 -34.178 1.00 57.91 105 LEU A N 1
ATOM 872 C CA . LEU A 1 105 ? -5.952 -24.483 -33.807 1.00 57.91 105 LEU A CA 1
ATOM 873 C C . LEU A 1 105 ? -6.681 -24.733 -32.475 1.00 57.91 105 LEU A C 1
ATOM 875 O O . LEU A 1 105 ? -7.415 -25.709 -32.356 1.00 57.91 105 LEU A O 1
ATOM 879 N N . SER A 1 106 ? -6.545 -23.832 -31.496 1.00 53.69 106 SER A N 1
ATOM 880 C CA . SER A 1 106 ? -7.230 -23.941 -30.195 1.00 53.69 106 SER A CA 1
ATOM 881 C C . SER A 1 106 ? -8.745 -23.659 -30.223 1.00 53.69 106 SER A C 1
ATOM 883 O O . SER A 1 106 ? -9.433 -23.954 -29.249 1.00 53.69 106 SER A O 1
ATOM 885 N N . LEU A 1 107 ? -9.285 -23.113 -31.323 1.00 49.03 107 LEU A N 1
ATOM 886 C CA . LEU A 1 107 ? -10.665 -22.600 -31.411 1.00 49.03 107 LEU A CA 1
ATOM 887 C C . LEU A 1 107 ? -11.568 -23.366 -32.402 1.00 49.03 107 LEU A C 1
ATOM 889 O O . LEU A 1 107 ? -12.644 -22.888 -32.772 1.00 49.03 107 LEU A O 1
ATOM 893 N N . GLY A 1 108 ? -11.165 -24.560 -32.841 1.00 42.38 108 GLY A N 1
ATOM 894 C CA . GLY A 1 108 ? -11.917 -25.357 -33.813 1.00 42.38 108 GLY A CA 1
ATOM 895 C C . GLY A 1 108 ? -13.273 -25.867 -33.296 1.00 42.38 108 GLY A C 1
ATOM 896 O O . GLY A 1 108 ? -13.317 -26.895 -32.635 1.00 42.38 108 GLY A O 1
ATOM 897 N N . THR A 1 109 ? -14.358 -25.184 -33.700 1.00 40.06 109 THR A N 1
ATOM 898 C CA . THR A 1 109 ? -15.818 -25.500 -33.641 1.00 40.06 109 THR A CA 1
ATOM 899 C C . THR A 1 109 ? -16.709 -24.626 -32.749 1.00 40.06 109 THR A C 1
ATOM 901 O O . THR A 1 109 ? -17.653 -25.095 -32.125 1.00 40.06 109 THR A O 1
ATOM 904 N N . LEU A 1 110 ? -16.540 -23.305 -32.811 1.00 32.97 110 LEU A N 1
ATOM 905 C CA . LEU A 1 110 ? -17.676 -22.391 -32.652 1.00 32.97 110 LEU A CA 1
ATOM 906 C C . LEU A 1 110 ? -17.780 -21.520 -33.902 1.00 32.97 110 LEU A C 1
ATOM 908 O O . LEU A 1 110 ? -16.931 -20.673 -34.165 1.00 32.97 110 LEU A O 1
ATOM 912 N N . SER A 1 111 ? -18.836 -21.755 -34.684 1.00 34.16 111 SER A N 1
ATOM 913 C CA . SER A 1 111 ? -19.285 -20.857 -35.747 1.00 34.16 111 SER A CA 1
ATOM 914 C C . SER A 1 111 ? -19.646 -19.507 -35.128 1.00 34.16 111 SER A C 1
ATOM 916 O O . SER A 1 111 ? -20.801 -19.246 -34.794 1.00 34.16 111 SER A O 1
ATOM 918 N N . LEU A 1 112 ? -18.662 -18.626 -34.984 1.00 35.47 112 LEU A N 1
ATOM 919 C CA . LEU A 1 112 ? -18.919 -17.212 -34.798 1.00 35.47 112 LEU A CA 1
ATOM 920 C C . LEU A 1 112 ? -19.191 -16.634 -36.181 1.00 35.47 112 LEU A C 1
ATOM 922 O O . LEU A 1 112 ? -18.283 -16.233 -36.909 1.00 35.47 112 LEU A O 1
ATOM 926 N N . ALA A 1 113 ? -20.478 -16.580 -36.529 1.00 32.47 113 ALA A N 1
ATOM 927 C CA . ALA A 1 113 ? -20.951 -15.533 -37.414 1.00 32.47 113 ALA A CA 1
ATOM 928 C C . ALA A 1 113 ? -20.324 -14.228 -36.913 1.00 32.47 113 ALA A C 1
ATOM 930 O O . ALA A 1 113 ? -20.456 -13.885 -35.736 1.00 32.47 113 ALA A O 1
ATOM 931 N N . THR A 1 114 ? -19.577 -13.553 -37.782 1.00 34.97 114 THR A N 1
ATOM 932 C CA . THR A 1 114 ? -18.924 -12.282 -37.486 1.00 34.97 114 THR A CA 1
ATOM 933 C C . THR A 1 114 ? -19.990 -11.220 -37.249 1.00 34.97 114 THR A C 1
ATOM 935 O O . THR A 1 114 ? -20.285 -10.398 -38.117 1.00 34.97 114 THR A O 1
ATOM 938 N N . VAL A 1 115 ? -20.570 -11.216 -36.054 1.00 33.88 115 VAL A N 1
ATOM 939 C CA . VAL A 1 115 ? -21.080 -9.997 -35.458 1.00 33.88 115 VAL A CA 1
ATOM 940 C C . VAL A 1 115 ? -19.827 -9.175 -35.213 1.00 33.88 115 VAL A C 1
ATOM 942 O O . VAL A 1 115 ? -19.001 -9.515 -34.367 1.00 33.88 115 VAL A O 1
ATOM 945 N N . LYS A 1 116 ? -19.635 -8.120 -36.010 1.00 33.41 116 LYS A N 1
ATOM 946 C CA . LYS A 1 116 ? -18.742 -7.028 -35.628 1.00 33.41 116 LYS A CA 1
ATOM 947 C C . LYS A 1 116 ? -19.328 -6.425 -34.356 1.00 33.41 116 LYS A C 1
ATOM 949 O O . LYS A 1 116 ? -20.065 -5.444 -34.412 1.00 33.41 116 LYS A O 1
ATOM 954 N N . SER A 1 117 ? -19.028 -7.034 -33.214 1.00 30.86 117 SER A N 1
ATOM 955 C CA . SER A 1 117 ? -19.112 -6.344 -31.942 1.00 30.86 117 SER A CA 1
ATOM 956 C C . SER A 1 117 ? -18.244 -5.099 -32.098 1.00 30.86 117 SER A C 1
ATOM 958 O O . SER A 1 117 ? -17.123 -5.217 -32.613 1.00 30.86 117 SER A O 1
ATOM 960 N N . PRO A 1 118 ? -18.737 -3.902 -31.740 1.00 33.44 118 PRO A N 1
ATOM 961 C CA . PRO A 1 118 ? -17.865 -2.744 -31.685 1.00 33.44 118 PRO A CA 1
ATOM 962 C C . PRO A 1 118 ? -16.668 -3.155 -30.831 1.00 33.44 118 PRO A C 1
ATOM 964 O O . PRO A 1 118 ? -16.849 -3.726 -29.756 1.00 33.44 118 PRO A O 1
ATOM 967 N N . LYS A 1 119 ? -15.453 -2.961 -31.357 1.00 35.91 119 LYS A N 1
ATOM 968 C CA . LYS A 1 119 ? -14.220 -3.150 -30.597 1.00 35.91 119 LYS A CA 1
ATOM 969 C C . LYS A 1 119 ? -14.409 -2.302 -29.343 1.00 35.91 119 LYS A C 1
ATOM 971 O O . LYS A 1 119 ? -14.414 -1.077 -29.456 1.00 35.91 119 LYS A O 1
ATOM 976 N N . ALA A 1 120 ? -14.698 -2.936 -28.202 1.00 39.78 120 ALA A N 1
ATOM 977 C CA . ALA A 1 120 ? -14.761 -2.223 -26.940 1.00 39.78 120 ALA A CA 1
ATOM 978 C C . ALA A 1 120 ? -13.443 -1.457 -26.860 1.00 39.78 120 ALA A C 1
ATOM 980 O O . ALA A 1 120 ? -12.386 -2.046 -27.116 1.00 39.78 120 ALA A O 1
ATOM 981 N N . ALA A 1 121 ? -13.518 -0.140 -26.664 1.00 47.72 121 ALA A N 1
ATOM 982 C CA . ALA A 1 121 ? -12.318 0.657 -26.484 1.00 47.72 121 ALA A CA 1
ATOM 983 C C . ALA A 1 121 ? -11.477 -0.050 -25.417 1.00 47.72 121 ALA A C 1
ATOM 985 O O . ALA A 1 121 ? -12.009 -0.419 -24.370 1.00 47.72 121 ALA A O 1
ATOM 986 N N . GLU A 1 122 ? -10.218 -0.343 -25.740 1.00 64.94 122 GLU A N 1
ATOM 987 C CA . GLU A 1 122 ? -9.333 -1.035 -24.814 1.00 64.94 122 GLU A CA 1
ATOM 988 C C . GLU A 1 122 ? -9.299 -0.219 -23.520 1.00 64.94 122 GLU A C 1
ATOM 990 O O . GLU A 1 122 ? -9.017 0.981 -23.547 1.00 64.94 122 GLU A O 1
ATOM 995 N N . GLU A 1 123 ? -9.707 -0.840 -22.411 1.00 84.44 123 GLU A N 1
ATOM 996 C CA . GLU A 1 123 ? -9.800 -0.152 -21.130 1.00 84.44 123 GLU A CA 1
ATOM 997 C C . GLU A 1 123 ? -8.433 0.440 -20.779 1.00 84.44 123 GLU A C 1
ATOM 999 O O . GLU A 1 123 ? -7.414 -0.257 -20.815 1.00 84.44 123 GLU A O 1
ATOM 1004 N N . SER A 1 124 ? -8.400 1.738 -20.457 1.00 93.31 124 SER A N 1
ATOM 1005 C CA . SER A 1 124 ? -7.142 2.389 -20.107 1.00 93.31 124 SER A CA 1
ATOM 1006 C C . SER A 1 124 ? -6.545 1.728 -18.857 1.00 93.31 124 SER A C 1
ATOM 1008 O O . SER A 1 124 ? -7.294 1.341 -17.953 1.00 93.31 124 SER A O 1
ATOM 1010 N N . PRO A 1 125 ? -5.205 1.630 -18.733 1.00 95.25 125 PRO A N 1
ATOM 1011 C CA . PRO A 1 125 ? -4.580 1.086 -17.530 1.00 95.25 125 PRO A CA 1
ATOM 1012 C C . PRO A 1 125 ? -5.086 1.760 -16.250 1.00 95.25 125 PRO A C 1
ATOM 1014 O O . PRO A 1 125 ? -5.317 1.085 -15.255 1.00 95.25 125 PRO A O 1
ATOM 1017 N N . ARG A 1 126 ? -5.341 3.073 -16.286 1.00 97.12 126 ARG A N 1
ATOM 1018 C CA . ARG A 1 126 ? -5.880 3.813 -15.142 1.00 97.12 126 ARG A CA 1
ATOM 1019 C C . ARG A 1 126 ? -7.271 3.330 -14.730 1.00 97.12 126 ARG A C 1
ATOM 1021 O O . ARG A 1 126 ? -7.489 3.045 -13.555 1.00 97.12 126 ARG A O 1
ATOM 1028 N N . LEU A 1 127 ? -8.193 3.207 -15.686 1.00 97.38 127 LEU A N 1
ATOM 1029 C CA . LEU A 1 127 ? -9.551 2.748 -15.401 1.00 97.38 127 LEU A CA 1
ATOM 1030 C C . LEU A 1 127 ? -9.554 1.290 -14.917 1.00 97.38 127 LEU A C 1
ATOM 1032 O O . LEU A 1 127 ? -10.271 0.971 -13.969 1.00 97.38 127 LEU A O 1
ATOM 1036 N N . TYR A 1 128 ? -8.685 0.443 -15.482 1.00 98.19 128 TYR A N 1
ATOM 1037 C CA . TYR A 1 128 ? -8.456 -0.922 -14.998 1.00 98.19 128 TYR A CA 1
ATOM 1038 C C . TYR A 1 128 ? -8.004 -0.940 -13.528 1.00 98.19 128 TYR A C 1
ATOM 1040 O O . TYR A 1 128 ? -8.589 -1.653 -12.710 1.00 98.19 128 TYR A O 1
ATOM 1048 N N . TRP A 1 129 ? -7.008 -0.122 -13.158 1.00 98.69 129 TRP A N 1
ATOM 1049 C CA . TRP A 1 129 ? -6.531 -0.019 -11.771 1.00 98.69 129 TRP A CA 1
ATOM 1050 C C . TRP A 1 129 ? -7.639 0.463 -10.833 1.00 98.69 129 TRP A C 1
ATOM 1052 O O . TRP A 1 129 ? -7.819 -0.114 -9.762 1.00 98.69 129 TRP A O 1
ATOM 1062 N N . ALA A 1 130 ? -8.400 1.484 -11.237 1.00 98.56 130 ALA A N 1
ATOM 1063 C CA . ALA A 1 130 ? -9.494 2.026 -10.438 1.00 98.56 130 ALA A CA 1
ATOM 1064 C C . ALA A 1 130 ? -10.602 0.990 -10.200 1.00 98.56 130 ALA A C 1
ATOM 1066 O O . ALA A 1 130 ? -11.041 0.816 -9.064 1.00 98.56 130 ALA A O 1
ATOM 1067 N N . LYS A 1 131 ? -11.017 0.247 -11.233 1.00 98.62 131 LYS A N 1
ATOM 1068 C CA . LYS A 1 131 ? -12.020 -0.822 -11.101 1.00 98.62 131 LYS A CA 1
ATOM 1069 C C . LYS A 1 131 ? -11.523 -1.987 -10.260 1.00 98.62 131 LYS A C 1
ATOM 1071 O O . LYS A 1 131 ? -12.290 -2.525 -9.464 1.00 98.62 131 LYS A O 1
ATOM 1076 N N . LEU A 1 132 ? -10.255 -2.368 -10.401 1.00 98.75 132 LEU A N 1
ATOM 1077 C CA . LEU A 1 132 ? -9.671 -3.429 -9.589 1.00 98.75 132 LEU A CA 1
ATOM 1078 C C . LEU A 1 132 ? -9.583 -3.019 -8.113 1.00 98.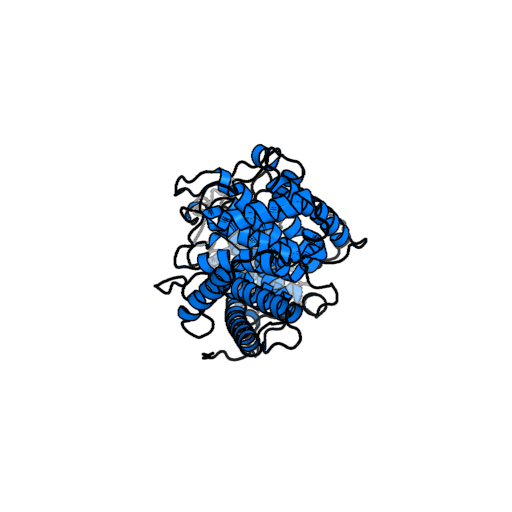75 132 LEU A C 1
ATOM 1080 O O . LEU A 1 132 ? -10.011 -3.787 -7.252 1.00 98.75 132 LEU A O 1
ATOM 1084 N N . LEU A 1 133 ? -9.108 -1.804 -7.818 1.00 98.88 133 LEU A N 1
ATOM 1085 C CA . LEU A 1 133 ? -9.112 -1.262 -6.458 1.00 98.88 133 LEU A CA 1
ATOM 1086 C C . LEU A 1 133 ? -10.536 -1.202 -5.899 1.00 98.88 133 LEU A C 1
ATOM 1088 O O . LEU A 1 133 ? -10.756 -1.610 -4.763 1.00 98.88 133 LEU A O 1
ATOM 1092 N N . TYR A 1 134 ? -11.504 -0.742 -6.696 1.00 98.75 134 TYR A N 1
ATOM 1093 C CA . TYR A 1 134 ? -12.906 -0.678 -6.294 1.00 98.75 134 TYR A CA 1
ATOM 1094 C C . TYR A 1 134 ? -13.463 -2.064 -5.959 1.00 98.75 134 TYR A C 1
ATOM 1096 O O . TYR A 1 134 ? -14.045 -2.240 -4.895 1.00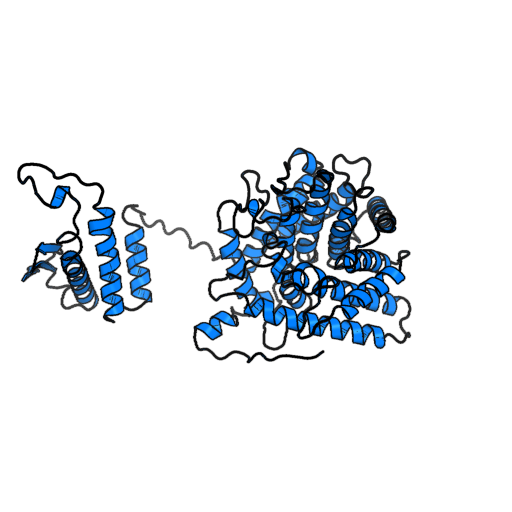 98.75 134 TYR A O 1
ATOM 1104 N N . LYS A 1 135 ? -13.218 -3.066 -6.814 1.00 98.56 135 LYS A N 1
ATOM 1105 C CA . LYS A 1 135 ? -13.615 -4.463 -6.585 1.00 98.56 135 LYS A CA 1
ATOM 1106 C C . LYS A 1 135 ? -13.027 -5.023 -5.289 1.00 98.56 135 LYS A C 1
ATOM 1108 O O . LYS A 1 135 ? -13.715 -5.749 -4.583 1.00 98.56 135 LYS A O 1
ATOM 1113 N N . ILE A 1 136 ? -11.770 -4.694 -4.986 1.00 98.81 136 ILE A N 1
ATOM 1114 C CA . ILE A 1 136 ? -11.115 -5.108 -3.742 1.00 98.81 136 ILE A CA 1
ATOM 1115 C C . ILE A 1 136 ? -11.738 -4.379 -2.548 1.00 98.81 136 ILE A C 1
ATOM 1117 O O . ILE A 1 136 ? -12.101 -5.013 -1.570 1.00 98.81 136 ILE A O 1
ATOM 1121 N N . ALA A 1 137 ? -11.867 -3.056 -2.608 1.00 98.81 137 ALA A N 1
ATOM 1122 C CA . ALA A 1 137 ? -12.198 -2.234 -1.449 1.00 98.81 137 ALA A CA 1
ATOM 1123 C C . ALA A 1 137 ? -13.698 -2.161 -1.122 1.00 98.81 137 ALA A C 1
ATOM 1125 O O . ALA A 1 137 ? -14.052 -1.984 0.047 1.00 98.81 137 ALA A O 1
ATOM 1126 N N . GLU A 1 138 ? -14.581 -2.273 -2.123 1.00 98.69 138 GLU A N 1
ATOM 1127 C CA . GLU A 1 138 ? -16.025 -2.069 -1.948 1.00 98.69 138 GLU A CA 1
ATOM 1128 C C . GLU A 1 138 ? -16.621 -3.022 -0.905 1.00 98.69 138 GLU A C 1
ATOM 1130 O O . GLU A 1 138 ? -17.301 -2.511 -0.016 1.00 98.69 138 GLU A O 1
ATOM 1135 N N . PRO A 1 139 ? -16.355 -4.346 -0.910 1.00 98.62 139 PRO A N 1
ATOM 1136 C CA . PRO A 1 139 ? -16.902 -5.241 0.105 1.00 98.62 139 PRO A CA 1
ATOM 1137 C C . PRO A 1 139 ? -16.599 -4.773 1.534 1.00 98.62 139 PRO A C 1
ATOM 1139 O O . PRO A 1 139 ? -17.503 -4.728 2.365 1.00 98.62 139 PRO A O 1
ATOM 1142 N N . VAL A 1 140 ? -15.374 -4.333 1.828 1.00 98.75 140 VAL A N 1
ATOM 1143 C CA . VAL A 1 140 ? -14.998 -3.888 3.181 1.00 98.75 140 VAL A CA 1
ATOM 1144 C C . VAL A 1 140 ? -15.643 -2.550 3.530 1.00 98.75 140 VAL A C 1
ATOM 1146 O O . VAL A 1 140 ? -16.330 -2.441 4.548 1.00 98.75 140 VAL A O 1
ATOM 1149 N N . LEU A 1 141 ? -15.448 -1.530 2.691 1.00 98.81 141 LEU A N 1
ATOM 1150 C CA . LEU A 1 141 ? -15.861 -0.162 3.015 1.00 98.81 141 LEU A CA 1
ATOM 1151 C C . LEU A 1 141 ? -17.377 0.028 2.922 1.00 98.81 141 LEU A C 1
ATOM 1153 O O . LEU A 1 141 ? -17.958 0.718 3.755 1.00 98.81 141 LEU A O 1
ATOM 1157 N N . LYS A 1 142 ? -18.050 -0.618 1.966 1.00 98.75 142 LYS A N 1
ATOM 1158 C CA . LYS A 1 142 ? -19.512 -0.566 1.878 1.00 98.75 142 LYS A CA 1
ATOM 1159 C C . LYS A 1 142 ? -20.157 -1.222 3.093 1.00 98.75 142 LYS A C 1
ATOM 1161 O O . LYS A 1 142 ? -21.004 -0.609 3.737 1.00 98.75 142 LYS A O 1
ATOM 1166 N N . ASN A 1 143 ? -19.757 -2.453 3.426 1.00 98.81 143 ASN A N 1
ATOM 1167 C CA . ASN A 1 143 ? -20.392 -3.168 4.532 1.00 98.81 143 ASN A CA 1
ATOM 1168 C C . ASN A 1 143 ? -20.144 -2.459 5.871 1.00 98.81 143 ASN A C 1
ATOM 1170 O O . ASN A 1 143 ? -21.063 -2.383 6.682 1.00 98.81 143 ASN A O 1
ATOM 1174 N N . LEU A 1 144 ? -18.955 -1.884 6.089 1.00 98.69 144 LEU A N 1
ATOM 1175 C CA . LEU A 1 144 ? -18.668 -1.116 7.303 1.00 98.69 144 LEU A CA 1
ATOM 1176 C C . LEU A 1 144 ? -19.451 0.203 7.361 1.00 98.69 144 LEU A C 1
ATOM 1178 O O . LEU A 1 144 ? -19.983 0.555 8.416 1.00 98.69 144 LEU A O 1
ATOM 1182 N N . ALA A 1 145 ? -19.589 0.910 6.237 1.00 98.69 145 ALA A N 1
ATOM 1183 C CA . ALA A 1 145 ? -20.438 2.097 6.133 1.00 98.69 145 ALA A CA 1
ATOM 1184 C C . ALA A 1 145 ? -21.917 1.792 6.439 1.00 98.69 145 ALA A C 1
ATOM 1186 O O . ALA A 1 145 ? -22.599 2.595 7.077 1.00 98.69 145 ALA A O 1
ATOM 1187 N N . GLU A 1 146 ? -22.398 0.621 6.023 1.00 98.44 146 GLU A N 1
ATOM 1188 C CA . GLU A 1 146 ? -23.781 0.162 6.204 1.00 98.44 146 GLU A CA 1
ATOM 1189 C C . GLU A 1 146 ? -24.021 -0.557 7.550 1.00 98.44 146 GLU A C 1
ATOM 1191 O O . GLU A 1 146 ? -25.155 -0.929 7.850 1.00 98.44 146 GLU A O 1
ATOM 1196 N N . GLY A 1 147 ? -22.985 -0.756 8.376 1.00 98.19 147 GLY A N 1
ATOM 1197 C CA . GLY A 1 147 ? -23.089 -1.438 9.674 1.00 98.19 147 GLY A CA 1
ATOM 1198 C C . GLY A 1 147 ? -23.373 -2.933 9.577 1.00 98.19 147 GLY A C 1
ATOM 1199 O O . GLY A 1 147 ? -24.099 -3.500 10.398 1.00 98.19 147 GLY A O 1
ATOM 1200 N N . THR A 1 148 ? -22.840 -3.563 8.535 1.00 98.31 148 THR A N 1
ATOM 1201 C CA . THR A 1 148 ? -23.048 -4.974 8.216 1.00 98.31 148 THR A CA 1
ATOM 1202 C C . THR A 1 148 ? -21.750 -5.756 8.014 1.00 98.31 148 THR A C 1
ATOM 1204 O O . THR A 1 148 ? -21.821 -6.931 7.654 1.00 98.31 148 THR A O 1
ATOM 1207 N N . LEU A 1 149 ? -20.573 -5.178 8.282 1.00 98.38 149 LEU A N 1
ATOM 1208 C CA . LEU A 1 149 ? -19.286 -5.842 8.042 1.00 98.38 149 LEU A CA 1
ATOM 1209 C C . LEU A 1 149 ? -19.149 -7.114 8.874 1.00 98.38 149 LEU A C 1
ATOM 1211 O O . LEU A 1 149 ? -18.930 -8.185 8.309 1.00 98.38 149 LEU A O 1
ATOM 1215 N N . VAL A 1 150 ? -19.346 -7.029 10.193 1.00 96.94 150 VAL A N 1
ATOM 1216 C CA . VAL A 1 150 ? -19.236 -8.198 11.084 1.00 96.94 150 VAL A CA 1
ATOM 1217 C C . VAL A 1 150 ? -20.316 -9.238 10.775 1.00 96.94 150 VAL A C 1
ATOM 1219 O O . VAL A 1 150 ? -20.112 -10.437 10.958 1.00 96.94 150 VAL A O 1
ATOM 1222 N N . LYS A 1 151 ? -21.479 -8.792 10.291 1.00 97.12 151 LYS A N 1
ATOM 1223 C CA . LYS A 1 151 ? -22.593 -9.671 9.923 1.00 97.12 151 LYS A CA 1
ATOM 1224 C C . LYS A 1 151 ? -22.311 -10.454 8.638 1.00 97.12 151 LYS A C 1
ATOM 1226 O O . LYS A 1 151 ? -22.628 -11.642 8.572 1.00 97.12 151 LYS A O 1
ATOM 1231 N N . ASN A 1 152 ? -21.785 -9.784 7.617 1.00 97.81 152 ASN A N 1
ATOM 1232 C CA . ASN A 1 152 ? -21.711 -10.318 6.259 1.00 97.81 152 ASN A CA 1
ATOM 1233 C C . ASN A 1 152 ? -20.359 -10.968 5.949 1.00 97.81 152 ASN A C 1
ATOM 1235 O O . ASN A 1 152 ? -20.304 -11.866 5.108 1.00 97.81 152 ASN A O 1
ATOM 1239 N N . TRP A 1 153 ? -19.282 -10.563 6.625 1.00 97.62 153 TRP A N 1
ATOM 1240 C CA . TRP A 1 153 ? -17.952 -11.090 6.355 1.00 97.62 153 TRP A CA 1
ATOM 1241 C C . TRP A 1 153 ? -17.574 -12.223 7.311 1.00 97.62 153 TRP A C 1
ATOM 1243 O O . TRP A 1 153 ? -17.176 -12.012 8.456 1.00 97.62 153 TRP A O 1
ATOM 1253 N N . LYS A 1 154 ? -17.656 -13.457 6.809 1.00 95.31 154 LYS A N 1
ATOM 1254 C CA . LYS A 1 154 ? -17.113 -14.637 7.489 1.00 95.31 154 LYS A CA 1
ATOM 1255 C C . LYS A 1 154 ? -15.617 -14.730 7.211 1.00 95.31 154 LYS A C 1
ATOM 1257 O O . LYS A 1 154 ? -15.204 -15.324 6.223 1.00 95.31 154 LYS A O 1
ATOM 1262 N N . VAL A 1 155 ? -14.825 -14.103 8.071 1.00 95.88 155 VAL A N 1
ATOM 1263 C CA . VAL A 1 155 ? -13.368 -14.037 7.925 1.00 95.88 155 VAL A CA 1
ATOM 1264 C C . VAL A 1 155 ? -12.745 -15.440 7.933 1.00 95.88 155 VAL A C 1
ATOM 1266 O O . VAL A 1 155 ? -13.012 -16.247 8.823 1.00 95.88 155 VAL A O 1
ATOM 1269 N N . GLU A 1 156 ? -11.881 -15.703 6.952 1.00 96.81 156 GLU A N 1
ATOM 1270 C CA . GLU A 1 156 ? -10.988 -16.864 6.920 1.00 96.81 156 GLU A CA 1
ATOM 1271 C C . GLU A 1 156 ? -9.728 -16.594 7.763 1.00 96.81 156 GLU A C 1
ATOM 1273 O O . GLU A 1 156 ? -9.164 -15.500 7.714 1.00 96.81 156 GLU A O 1
ATOM 1278 N N . TYR A 1 157 ? -9.255 -17.590 8.512 1.00 97.56 157 TYR A N 1
ATOM 1279 C CA . TYR A 1 157 ? -8.052 -17.500 9.347 1.00 97.56 157 TYR A CA 1
ATOM 1280 C C . TYR A 1 157 ? -7.010 -18.517 8.892 1.00 97.56 157 TYR A C 1
ATOM 1282 O O . TYR A 1 157 ? -7.362 -19.559 8.337 1.00 97.56 157 TYR A O 1
ATOM 1290 N N . SER A 1 158 ? -5.731 -18.215 9.133 1.00 97.50 158 SER A N 1
ATOM 1291 C CA . SER A 1 158 ? -4.641 -19.152 8.855 1.00 97.50 158 SER A CA 1
ATOM 1292 C C . SER A 1 158 ? -4.925 -20.527 9.480 1.00 97.50 158 SER A C 1
ATOM 1294 O O . SER A 1 158 ? -5.373 -20.589 10.628 1.00 97.50 158 SER A O 1
ATOM 1296 N N . PRO A 1 159 ? -4.607 -21.642 8.795 1.00 97.31 159 PRO A N 1
ATOM 1297 C CA . PRO A 1 159 ? -4.654 -22.974 9.399 1.00 97.31 159 PRO A CA 1
ATOM 1298 C C . PRO A 1 159 ? -3.807 -23.095 10.677 1.00 97.31 159 PRO A C 1
ATOM 1300 O O . PRO A 1 159 ? -4.072 -23.955 11.512 1.00 97.31 159 PRO A O 1
ATOM 1303 N N . ALA A 1 160 ? -2.806 -22.223 10.842 1.00 96.50 160 ALA A N 1
ATOM 1304 C CA . ALA A 1 160 ? -1.949 -22.132 12.020 1.00 96.50 160 ALA A CA 1
ATOM 1305 C C . ALA A 1 160 ? -2.328 -20.961 12.951 1.00 96.50 160 ALA A C 1
ATOM 1307 O O . ALA A 1 160 ? -1.450 -20.434 13.634 1.00 96.50 160 ALA A O 1
ATOM 1308 N N . TRP A 1 161 ? -3.594 -20.517 12.950 1.00 96.69 161 TRP A N 1
ATOM 1309 C CA . TRP A 1 161 ? -4.055 -19.340 13.696 1.00 96.69 161 TRP A CA 1
ATOM 1310 C C . TRP A 1 161 ? -3.593 -19.340 15.159 1.00 96.69 161 TRP A C 1
ATOM 1312 O O . TRP A 1 161 ? -3.774 -20.313 15.891 1.00 96.69 161 TRP A O 1
ATOM 1322 N N . ASP A 1 162 ? -3.044 -18.214 15.609 1.00 94.69 162 ASP A N 1
ATOM 1323 C CA . ASP A 1 162 ? -2.502 -18.053 16.964 1.00 94.69 162 ASP A CA 1
ATOM 1324 C C . ASP A 1 162 ? -3.559 -17.929 18.078 1.00 94.69 162 ASP A C 1
ATOM 1326 O O . ASP A 1 162 ? -3.221 -17.714 19.242 1.00 94.69 162 ASP A O 1
ATOM 1330 N N . ASN A 1 163 ? -4.837 -18.113 17.738 1.00 92.31 163 ASN A N 1
ATOM 1331 C CA . ASN A 1 163 ? -5.986 -18.111 18.645 1.00 92.31 163 ASN A CA 1
ATOM 1332 C C . ASN A 1 163 ? -6.254 -16.782 19.363 1.00 92.31 163 ASN A C 1
ATOM 1334 O O . ASN A 1 163 ? -7.050 -16.753 20.309 1.00 92.31 163 ASN A O 1
ATOM 1338 N N . ARG A 1 164 ? -5.674 -15.662 18.907 1.00 93.00 164 ARG A N 1
ATOM 1339 C CA . ARG A 1 164 ? -6.088 -14.340 19.397 1.00 93.00 164 ARG A CA 1
ATOM 1340 C C . ARG A 1 164 ? -7.544 -14.047 19.027 1.00 93.00 164 ARG A C 1
ATOM 1342 O O . ARG A 1 164 ? -8.148 -14.720 18.186 1.00 93.00 164 ARG A O 1
ATOM 1349 N N . ASN A 1 165 ? -8.114 -13.007 19.637 1.00 95.25 165 ASN A N 1
ATOM 1350 C CA . ASN A 1 165 ? -9.505 -12.632 19.399 1.00 95.25 165 ASN A CA 1
ATOM 1351 C C . ASN A 1 165 ? -9.787 -12.416 17.903 1.00 95.25 165 ASN A C 1
ATOM 1353 O O . ASN A 1 165 ? -9.300 -11.463 17.303 1.00 95.25 165 ASN A O 1
ATOM 1357 N N . ALA A 1 166 ? -10.642 -13.262 17.330 1.00 93.88 166 ALA A N 1
ATOM 1358 C CA . ALA A 1 166 ? -11.011 -13.262 15.917 1.00 93.88 166 ALA A CA 1
ATOM 1359 C C . ALA A 1 166 ? -11.489 -11.888 15.396 1.00 93.88 166 ALA A C 1
ATOM 1361 O O . ALA A 1 166 ? -11.303 -11.570 14.220 1.00 93.88 166 ALA A O 1
ATOM 1362 N N . LYS A 1 167 ? -12.048 -11.033 16.268 1.00 94.62 167 LYS A N 1
ATOM 1363 C CA . LYS A 1 167 ? -12.530 -9.693 15.900 1.00 94.62 167 LYS A CA 1
ATOM 1364 C C . LYS A 1 167 ? -11.433 -8.716 15.456 1.00 94.62 167 LYS A C 1
ATOM 1366 O O . LYS A 1 167 ? -11.778 -7.683 14.890 1.00 94.62 167 LYS A O 1
ATOM 1371 N N . VAL A 1 168 ? -10.146 -9.010 15.672 1.00 94.69 168 VAL A N 1
ATOM 1372 C CA . VAL A 1 168 ? -9.045 -8.172 15.144 1.00 94.69 168 VAL A CA 1
ATOM 1373 C C . VAL A 1 168 ? -9.104 -8.023 13.623 1.00 94.69 168 VAL A C 1
ATOM 1375 O O . VAL A 1 168 ? -8.791 -6.959 13.101 1.00 94.69 168 VAL A O 1
ATOM 1378 N N . ALA A 1 169 ? -9.592 -9.052 12.925 1.00 96.94 169 ALA A N 1
ATOM 1379 C CA . ALA A 1 169 ? -9.598 -9.109 11.470 1.00 96.94 169 ALA A CA 1
ATOM 1380 C C . ALA A 1 169 ? -10.417 -7.991 10.803 1.00 96.94 169 ALA A C 1
ATOM 1382 O O . ALA A 1 169 ? -10.121 -7.602 9.677 1.00 96.94 169 ALA A O 1
ATOM 1383 N N . TYR A 1 170 ? -11.437 -7.456 11.484 1.00 98.19 170 TYR A N 1
ATOM 1384 C CA . TYR A 1 170 ? -12.294 -6.410 10.919 1.00 98.19 170 TYR A CA 1
ATOM 1385 C C . TYR A 1 170 ? -11.591 -5.054 10.872 1.00 98.19 170 TYR A C 1
ATOM 1387 O O . TYR A 1 170 ? -11.642 -4.376 9.845 1.00 98.19 170 TYR A O 1
ATOM 1395 N N . LEU A 1 171 ? -10.895 -4.681 11.954 1.00 98.19 171 LEU A N 1
ATOM 1396 C CA . LEU A 1 171 ? -10.085 -3.464 11.970 1.00 98.19 171 LEU A CA 1
ATOM 1397 C C . LEU A 1 171 ? -8.898 -3.606 11.016 1.00 98.19 171 LEU A C 1
ATOM 1399 O O . LEU A 1 171 ? -8.600 -2.678 10.270 1.00 98.19 171 LEU A O 1
ATOM 1403 N N . GLU A 1 172 ? -8.278 -4.784 11.001 1.00 98.00 172 GLU A N 1
ATOM 1404 C CA . GLU A 1 172 ? -7.191 -5.125 10.091 1.00 98.00 172 GLU A CA 1
ATOM 1405 C C . GLU A 1 172 ? -7.615 -4.982 8.623 1.00 98.00 172 GLU A C 1
ATOM 1407 O O . GLU A 1 172 ? -6.989 -4.236 7.872 1.00 98.00 172 GLU A O 1
ATOM 1412 N N . GLY A 1 173 ? -8.724 -5.608 8.222 1.00 98.56 173 GLY A N 1
ATOM 1413 C CA . GLY A 1 173 ? -9.268 -5.488 6.870 1.00 98.56 173 GLY A CA 1
ATOM 1414 C C . GLY A 1 173 ? -9.622 -4.046 6.508 1.00 98.56 173 GLY A C 1
ATOM 1415 O O . GLY A 1 173 ? -9.242 -3.572 5.438 1.00 98.56 173 GLY A O 1
ATOM 1416 N N . PHE A 1 174 ? -10.290 -3.316 7.405 1.00 98.81 174 PHE A N 1
ATOM 1417 C CA . PHE A 1 174 ? -10.651 -1.915 7.185 1.00 98.81 174 PHE A CA 1
ATOM 1418 C C . PHE A 1 174 ? -9.426 -1.012 7.001 1.00 98.81 174 PHE A C 1
ATOM 1420 O O . PHE A 1 174 ? -9.299 -0.345 5.971 1.00 98.81 174 PHE A O 1
ATOM 1427 N N . ALA A 1 175 ? -8.513 -1.002 7.971 1.00 98.75 175 ALA A N 1
ATOM 1428 C CA . ALA A 1 175 ? -7.373 -0.096 7.973 1.00 98.75 175 ALA A CA 1
ATOM 1429 C C . ALA A 1 175 ? -6.409 -0.378 6.813 1.00 98.75 175 ALA A C 1
ATOM 1431 O O . ALA A 1 175 ? -5.927 0.549 6.160 1.00 98.75 175 ALA A O 1
ATOM 1432 N N . ARG A 1 176 ? -6.180 -1.661 6.502 1.00 98.69 176 ARG A N 1
ATOM 1433 C CA . ARG A 1 176 ? -5.354 -2.077 5.361 1.00 98.69 176 ARG A CA 1
ATOM 1434 C C . ARG A 1 176 ? -6.019 -1.805 4.019 1.00 98.69 176 ARG A C 1
ATOM 1436 O O . ARG A 1 176 ? -5.313 -1.649 3.035 1.00 98.69 176 ARG A O 1
ATOM 1443 N N . THR A 1 177 ? -7.347 -1.706 3.963 1.00 98.88 177 THR A N 1
ATOM 1444 C CA . THR A 1 177 ? -8.057 -1.265 2.753 1.00 98.88 177 THR A CA 1
ATOM 1445 C C . THR A 1 177 ? -7.926 0.241 2.562 1.00 98.88 177 THR A C 1
ATOM 1447 O O . THR A 1 177 ? -7.512 0.702 1.498 1.00 98.88 177 THR A O 1
ATOM 1450 N N . ILE A 1 178 ? -8.275 1.025 3.586 1.00 98.75 178 ILE A N 1
ATOM 1451 C CA . ILE A 1 178 ? -8.398 2.480 3.444 1.00 98.75 178 ILE A CA 1
ATOM 1452 C C . ILE A 1 178 ? -7.049 3.157 3.171 1.00 98.75 178 ILE A C 1
ATOM 1454 O O . ILE A 1 178 ? -7.016 4.143 2.441 1.00 98.75 178 ILE A O 1
ATOM 1458 N N . VAL A 1 179 ? -5.933 2.607 3.664 1.00 98.81 179 VAL A N 1
ATOM 1459 C CA . VAL A 1 179 ? -4.590 3.159 3.413 1.00 98.81 179 VAL A CA 1
ATOM 1460 C C . VAL A 1 179 ? -4.195 3.157 1.935 1.00 98.81 179 VAL A C 1
ATOM 1462 O O . VAL A 1 179 ? -3.650 4.151 1.454 1.00 98.81 179 VAL A O 1
ATOM 1465 N N . GLY A 1 180 ? -4.512 2.096 1.187 1.00 98.50 180 GLY A N 1
ATOM 1466 C CA . GLY A 1 180 ? -4.241 2.042 -0.252 1.00 98.50 180 GLY A CA 1
ATOM 1467 C C . GLY A 1 180 ? -5.252 2.825 -1.089 1.00 98.50 180 GLY A C 1
ATOM 1468 O O . GLY A 1 180 ? -4.921 3.308 -2.169 1.00 98.50 180 GLY A O 1
ATOM 1469 N N . VAL A 1 181 ? -6.473 2.990 -0.572 1.00 98.69 181 VAL A N 1
ATOM 1470 C CA . VAL A 1 181 ? -7.553 3.753 -1.216 1.00 98.69 181 VAL A CA 1
ATOM 1471 C C . VAL A 1 181 ? -7.378 5.267 -1.030 1.00 98.69 181 VAL A C 1
ATOM 1473 O O . VAL A 1 181 ? -7.759 6.038 -1.909 1.00 98.69 181 VAL A O 1
ATOM 1476 N N . ALA A 1 182 ? -6.781 5.709 0.080 1.00 98.81 182 ALA A N 1
ATOM 1477 C CA . ALA A 1 182 ? -6.734 7.113 0.482 1.00 98.81 182 ALA A CA 1
ATOM 1478 C C . ALA A 1 182 ? -6.188 8.078 -0.589 1.00 98.81 182 ALA A C 1
ATOM 1480 O O . ALA A 1 182 ? -6.887 9.052 -0.875 1.00 98.81 182 ALA A O 1
ATOM 1481 N N . PRO A 1 183 ? -5.029 7.834 -1.243 1.00 98.75 183 PRO A N 1
ATOM 1482 C CA . PRO A 1 183 ? -4.526 8.753 -2.265 1.00 98.75 183 PRO A CA 1
ATOM 1483 C C . PRO A 1 183 ? -5.508 8.954 -3.421 1.00 98.75 183 PRO A C 1
ATOM 1485 O O . PRO A 1 183 ? -5.697 10.076 -3.878 1.00 98.75 183 PRO A O 1
ATOM 1488 N N . TRP A 1 184 ? -6.187 7.887 -3.859 1.00 98.69 184 TRP A N 1
ATOM 1489 C CA . TRP A 1 184 ? -7.189 7.979 -4.921 1.00 98.69 184 TRP A CA 1
ATOM 1490 C C . TRP A 1 184 ? -8.353 8.885 -4.515 1.00 98.69 184 TRP A C 1
ATOM 1492 O O . TRP A 1 184 ? -8.786 9.712 -5.311 1.00 98.69 184 TRP A O 1
ATOM 1502 N N . LEU A 1 185 ? -8.815 8.798 -3.263 1.00 98.69 185 LEU A N 1
ATOM 1503 C CA . LEU A 1 185 ? -9.912 9.627 -2.748 1.00 98.69 185 LEU A CA 1
ATOM 1504 C C . LEU A 1 185 ? -9.549 11.108 -2.584 1.00 98.69 185 LEU A C 1
ATOM 1506 O O . LEU A 1 185 ? -10.465 11.931 -2.513 1.00 98.69 185 LEU A O 1
ATOM 1510 N N . ALA A 1 186 ? -8.257 11.449 -2.526 1.00 97.94 186 ALA A N 1
ATOM 1511 C CA . ALA A 1 186 ? -7.783 12.830 -2.428 1.00 97.94 186 ALA A CA 1
ATOM 1512 C C . ALA A 1 186 ? -8.008 13.635 -3.721 1.00 97.94 186 ALA A C 1
ATOM 1514 O O . ALA A 1 186 ? -8.039 14.864 -3.680 1.00 97.94 186 ALA A O 1
ATOM 1515 N N . LEU A 1 187 ? -8.187 12.960 -4.860 1.00 97.62 187 LEU A N 1
ATOM 1516 C CA . LEU A 1 187 ? -8.485 13.611 -6.134 1.00 97.62 187 LEU A CA 1
ATOM 1517 C C . LEU A 1 187 ? -9.915 14.182 -6.156 1.00 97.62 187 LEU A C 1
ATOM 1519 O O . LEU A 1 187 ? -10.817 13.595 -5.546 1.00 97.62 187 LEU A O 1
ATOM 1523 N N . PRO A 1 188 ? -10.153 15.296 -6.879 1.00 93.69 188 PRO A N 1
ATOM 1524 C CA . PRO A 1 188 ? -11.478 15.903 -6.995 1.00 93.69 188 PRO A CA 1
ATOM 1525 C C . PRO A 1 188 ? -12.472 14.955 -7.668 1.00 93.69 188 PRO A C 1
ATOM 1527 O O . PRO A 1 188 ? -12.082 14.072 -8.426 1.00 93.69 188 PRO A O 1
ATOM 1530 N N . ASP A 1 189 ? -13.765 15.140 -7.426 1.00 90.94 189 ASP A N 1
ATOM 1531 C CA . ASP A 1 189 ? -14.796 14.411 -8.170 1.00 90.94 189 ASP A CA 1
ATOM 1532 C C . ASP A 1 189 ? -14.975 14.989 -9.572 1.00 90.94 189 ASP A C 1
ATOM 1534 O O . ASP A 1 189 ? -14.848 16.194 -9.790 1.00 90.94 189 ASP A O 1
ATOM 1538 N N . ASP A 1 190 ? -15.316 14.122 -10.517 1.00 92.88 190 ASP A N 1
ATOM 1539 C CA . ASP A 1 190 ? -15.629 14.487 -11.892 1.00 92.88 190 ASP A CA 1
ATOM 1540 C C . ASP A 1 190 ? -16.741 13.571 -12.437 1.00 92.88 190 ASP A C 1
ATOM 1542 O O . ASP A 1 190 ? -17.209 12.652 -11.759 1.00 92.88 190 ASP A O 1
ATOM 1546 N N . ALA A 1 191 ? -17.215 13.852 -13.652 1.00 94.56 191 ALA A N 1
ATOM 1547 C CA . ALA A 1 191 ? -18.327 13.121 -14.259 1.00 94.56 191 ALA A CA 1
ATOM 1548 C C . ALA A 1 191 ? -17.915 11.795 -14.929 1.00 94.56 191 ALA A C 1
ATOM 1550 O O . ALA A 1 191 ? -18.785 11.099 -15.459 1.00 94.56 191 ALA A O 1
ATOM 1551 N N . THR A 1 192 ? -16.623 11.448 -14.938 1.00 95.69 192 THR A N 1
ATOM 1552 C CA . THR A 1 192 ? -16.133 10.211 -15.560 1.00 95.69 192 THR A CA 1
ATOM 1553 C C . THR A 1 192 ? -16.582 8.980 -14.773 1.00 95.69 192 THR A C 1
ATOM 1555 O O . THR A 1 192 ? -16.977 9.074 -13.610 1.00 95.69 192 THR A O 1
ATOM 1558 N N . GLU A 1 193 ? -16.496 7.800 -15.392 1.00 96.31 193 GLU A N 1
ATOM 1559 C CA . GLU A 1 193 ? -16.758 6.531 -14.700 1.00 96.31 193 GLU A CA 1
ATOM 1560 C C . GLU A 1 193 ? -15.878 6.388 -13.443 1.00 96.31 193 GLU A C 1
ATOM 1562 O O . GLU A 1 193 ? -16.379 6.064 -12.368 1.00 96.31 193 GLU A O 1
ATOM 1567 N N . GLU A 1 194 ? -14.582 6.712 -13.543 1.00 97.12 194 GLU A N 1
ATOM 1568 C CA . GLU A 1 194 ? -13.669 6.699 -12.396 1.00 97.12 194 GLU A CA 1
ATOM 1569 C C . GLU A 1 194 ? -14.102 7.697 -11.312 1.00 97.12 194 GLU A C 1
ATOM 1571 O O . GLU A 1 194 ? -14.116 7.343 -10.133 1.00 97.12 194 GLU A O 1
ATOM 1576 N N . GLY A 1 195 ? -14.481 8.921 -11.694 1.00 97.25 195 GLY A N 1
ATOM 1577 C CA . GLY A 1 195 ? -14.934 9.957 -10.763 1.00 97.25 195 GLY A CA 1
ATOM 1578 C C . GLY A 1 195 ? -16.181 9.553 -9.976 1.00 97.25 195 GLY A C 1
ATOM 1579 O O . GLY A 1 195 ? -16.254 9.782 -8.767 1.00 97.25 195 GLY A O 1
ATOM 1580 N N . GLN A 1 196 ? -17.129 8.870 -10.619 1.00 97.69 196 GLN A N 1
ATOM 1581 C CA . GLN A 1 196 ? -18.331 8.349 -9.962 1.00 97.69 196 GLN A CA 1
ATOM 1582 C C . GLN A 1 196 ? -18.007 7.222 -8.970 1.00 97.69 196 GLN A C 1
ATOM 1584 O O . GLN A 1 196 ? -18.517 7.227 -7.844 1.00 97.69 196 GLN A O 1
ATOM 1589 N N . LEU A 1 197 ? -17.128 6.285 -9.351 1.00 98.00 197 LEU A N 1
ATOM 1590 C CA . LEU A 1 197 ? -16.639 5.230 -8.454 1.00 98.00 197 LEU A CA 1
ATOM 1591 C C . LEU A 1 197 ? -15.895 5.831 -7.254 1.00 98.00 197 LEU A C 1
ATOM 1593 O O . LEU A 1 197 ? -16.157 5.447 -6.111 1.00 98.00 197 LEU A O 1
ATOM 1597 N N . ARG A 1 198 ? -15.011 6.805 -7.503 1.00 98.12 198 ARG A N 1
ATOM 1598 C CA . ARG A 1 198 ? -14.227 7.514 -6.482 1.00 98.12 198 ARG A CA 1
ATOM 1599 C C . ARG A 1 198 ? -15.129 8.211 -5.476 1.00 98.12 198 ARG A C 1
ATOM 1601 O O . ARG A 1 198 ? -14.958 8.012 -4.275 1.00 98.12 198 ARG A O 1
ATOM 1608 N N . LYS A 1 199 ? -16.122 8.964 -5.952 1.00 98.19 199 LYS A N 1
ATOM 1609 C CA . LYS A 1 199 ? -17.091 9.653 -5.095 1.00 98.19 199 LYS A CA 1
ATOM 1610 C C . LYS A 1 199 ? -17.818 8.678 -4.170 1.00 98.19 199 LYS A C 1
ATOM 1612 O O . LYS A 1 199 ? -17.789 8.845 -2.955 1.00 98.19 199 LYS A O 1
ATOM 1617 N N . LYS A 1 200 ? -18.394 7.613 -4.739 1.00 98.19 200 LYS A N 1
ATOM 1618 C CA . LYS A 1 200 ? -19.107 6.581 -3.971 1.00 98.19 200 LYS A CA 1
ATOM 1619 C C . LYS A 1 200 ? -18.195 5.908 -2.938 1.00 98.19 200 LYS A C 1
ATOM 1621 O O . LYS A 1 200 ? -18.614 5.666 -1.810 1.00 98.19 200 LYS A O 1
ATOM 1626 N N . MET A 1 201 ? -16.939 5.636 -3.298 1.00 98.75 201 MET A N 1
ATOM 1627 C CA . MET A 1 201 ? -15.956 5.075 -2.369 1.00 98.75 201 MET A CA 1
ATOM 1628 C C . MET A 1 201 ? -15.584 6.054 -1.245 1.00 98.75 201 MET A C 1
ATOM 1630 O O . MET A 1 201 ? -15.403 5.622 -0.108 1.00 98.75 201 MET A O 1
ATOM 1634 N N . ARG A 1 202 ? -15.505 7.364 -1.523 1.00 98.69 202 ARG A N 1
ATOM 1635 C CA . ARG A 1 202 ? -15.244 8.385 -0.495 1.00 98.69 202 ARG A CA 1
ATOM 1636 C C . ARG A 1 202 ? -16.360 8.430 0.545 1.00 98.69 202 ARG A C 1
ATOM 1638 O O . ARG A 1 202 ? -16.064 8.457 1.738 1.00 98.69 202 ARG A O 1
ATOM 1645 N N . ASP A 1 203 ? -17.615 8.357 0.106 1.00 98.50 203 ASP A N 1
ATOM 1646 C CA . ASP A 1 203 ? -18.777 8.323 1.001 1.00 98.50 203 ASP A CA 1
ATOM 1647 C C . ASP A 1 203 ? -18.732 7.090 1.923 1.00 98.50 203 ASP A C 1
ATOM 1649 O O . ASP A 1 203 ? -18.911 7.202 3.140 1.00 98.50 203 ASP A O 1
ATOM 1653 N N . TYR A 1 204 ? -18.402 5.918 1.367 1.00 98.81 204 TYR A N 1
ATOM 1654 C CA . TYR A 1 204 ? -18.195 4.702 2.157 1.00 98.81 204 TYR A CA 1
ATOM 1655 C C . TYR A 1 204 ? -17.024 4.822 3.133 1.00 98.81 204 TYR A C 1
ATOM 1657 O O . TYR A 1 204 ? -17.151 4.411 4.286 1.00 98.81 204 TYR A O 1
ATOM 1665 N N . ALA A 1 205 ? -15.897 5.393 2.710 1.00 98.81 205 ALA A N 1
ATOM 1666 C CA . ALA A 1 205 ? -14.716 5.552 3.552 1.00 98.81 205 ALA A CA 1
ATOM 1667 C C . ALA A 1 205 ? -14.993 6.461 4.759 1.00 98.81 205 ALA A C 1
ATOM 1669 O O . ALA A 1 205 ? -14.695 6.075 5.889 1.00 98.81 205 ALA A O 1
ATOM 1670 N N . LEU A 1 206 ? -15.624 7.621 4.545 1.00 98.75 206 LEU A N 1
ATOM 1671 C CA . LEU A 1 206 ? -15.980 8.551 5.622 1.00 98.75 206 LEU A CA 1
ATOM 1672 C C . LEU A 1 206 ? -16.905 7.887 6.641 1.00 98.75 206 LEU A C 1
ATOM 1674 O O . LEU A 1 206 ? -16.612 7.893 7.838 1.00 98.75 206 LEU A O 1
ATOM 1678 N N . LYS A 1 207 ? -17.976 7.238 6.171 1.00 98.69 207 LYS A N 1
ATOM 1679 C CA . LYS A 1 207 ? -18.915 6.556 7.064 1.00 98.69 207 LYS A CA 1
ATOM 1680 C C . LYS A 1 207 ? -18.268 5.374 7.783 1.00 98.69 207 LYS A C 1
ATOM 1682 O O . LYS A 1 207 ? -18.553 5.140 8.955 1.00 98.69 207 LYS A O 1
ATOM 1687 N N . SER A 1 208 ? -17.360 4.671 7.112 1.00 98.81 208 SER A N 1
ATOM 1688 C CA . SER A 1 208 ? -16.601 3.574 7.707 1.00 98.81 208 SER A CA 1
ATOM 1689 C C . SER A 1 208 ? -15.715 4.034 8.860 1.00 98.81 208 SER A C 1
ATOM 1691 O O . SER A 1 208 ? -15.702 3.379 9.900 1.00 98.81 208 SER A O 1
ATOM 1693 N N . ILE A 1 209 ? -15.022 5.173 8.715 1.00 98.81 209 ILE A N 1
ATOM 1694 C CA . ILE A 1 209 ? -14.223 5.754 9.803 1.00 98.81 209 ILE A CA 1
ATOM 1695 C C . ILE A 1 209 ? -15.129 6.044 11.003 1.00 98.81 209 ILE A C 1
ATOM 1697 O O . ILE A 1 209 ? -14.849 5.538 12.088 1.00 98.81 209 ILE A O 1
ATOM 1701 N N . GLU A 1 210 ? -16.243 6.762 10.808 1.00 98.50 210 GLU A N 1
ATOM 1702 C CA . GLU A 1 210 ? -17.200 7.078 11.882 1.00 98.50 210 GLU A CA 1
ATOM 1703 C C . GLU A 1 210 ? -17.707 5.821 12.602 1.00 98.50 210 GLU A C 1
ATOM 1705 O O . GLU A 1 210 ? -17.696 5.739 13.831 1.00 98.50 210 GLU A O 1
ATOM 1710 N N . ASN A 1 211 ? -18.135 4.823 11.832 1.00 98.56 211 ASN A N 1
ATOM 1711 C CA . ASN A 1 211 ? -18.701 3.588 12.360 1.00 98.56 211 ASN A CA 1
ATOM 1712 C C . ASN A 1 211 ? -17.661 2.746 13.105 1.00 98.56 211 ASN A C 1
ATOM 1714 O O . ASN A 1 211 ? -17.998 2.103 14.099 1.00 98.56 211 ASN A O 1
ATOM 1718 N N . SER A 1 212 ? -16.402 2.776 12.659 1.00 98.19 212 SER A N 1
ATOM 1719 C CA . SER A 1 212 ? -15.319 2.002 13.268 1.00 98.19 212 SER A CA 1
ATOM 1720 C C . SER A 1 212 ? -14.952 2.478 14.677 1.00 98.19 212 SER A C 1
ATOM 1722 O O . SER A 1 212 ? -14.464 1.673 15.471 1.00 98.19 212 SER A O 1
ATOM 1724 N N . VAL A 1 213 ? -15.196 3.753 15.009 1.00 98.00 213 VAL A N 1
ATOM 1725 C CA . VAL A 1 213 ? -14.818 4.375 16.294 1.00 98.00 213 VAL A CA 1
ATOM 1726 C C . VAL A 1 213 ? -16.006 4.723 17.195 1.00 98.00 213 VAL A C 1
ATOM 1728 O O . VAL A 1 213 ? -15.798 5.153 18.325 1.00 98.00 213 VAL A O 1
ATOM 1731 N N . ASN A 1 214 ? -17.246 4.519 16.742 1.00 97.81 214 ASN A N 1
ATOM 1732 C CA . ASN A 1 214 ? -18.446 4.782 17.536 1.00 97.81 214 ASN A CA 1
ATOM 1733 C C . ASN A 1 214 ? -18.806 3.580 18.438 1.00 97.81 214 ASN A C 1
ATOM 1735 O O . ASN A 1 214 ? -19.313 2.591 17.912 1.00 97.81 214 ASN A O 1
ATOM 1739 N N . PRO A 1 215 ? -18.671 3.657 19.780 1.00 96.25 215 PRO A N 1
ATOM 1740 C CA . PRO A 1 215 ? -18.897 2.517 20.681 1.00 96.25 215 PRO A CA 1
ATOM 1741 C C . PRO A 1 215 ? -20.330 1.970 20.703 1.00 96.25 215 PRO A C 1
ATOM 1743 O O . PRO A 1 215 ? -20.561 0.880 21.222 1.00 96.25 215 PRO A O 1
ATOM 1746 N N . LEU A 1 216 ? -21.299 2.729 20.182 1.00 96.25 216 LEU A N 1
ATOM 1747 C CA . LEU A 1 216 ? -22.703 2.317 20.087 1.00 96.25 216 LEU A CA 1
ATOM 1748 C C . LEU A 1 216 ? -23.027 1.609 18.764 1.00 96.25 216 LEU A C 1
ATOM 1750 O O . LEU A 1 216 ? -24.141 1.118 18.589 1.00 96.25 216 LEU A O 1
ATOM 1754 N N . HIS A 1 217 ? -22.091 1.589 17.816 1.00 97.19 217 HIS A N 1
ATOM 1755 C CA . HIS A 1 217 ? -22.307 1.027 16.492 1.00 97.19 217 HIS A CA 1
ATOM 1756 C C . HIS A 1 217 ? -22.048 -0.494 16.480 1.00 97.19 217 HIS A C 1
ATOM 1758 O O . HIS A 1 217 ? -21.102 -0.951 17.125 1.00 97.19 217 HIS A O 1
ATOM 1764 N N . PRO A 1 218 ? -22.836 -1.304 15.740 1.00 95.69 218 PRO A N 1
ATOM 1765 C CA . PRO A 1 218 ? -22.643 -2.759 15.672 1.00 95.69 218 PRO A CA 1
ATOM 1766 C C . PRO A 1 218 ? -21.262 -3.180 15.147 1.00 95.69 218 PRO A C 1
ATOM 1768 O O . PRO A 1 218 ? -20.733 -4.199 15.586 1.00 95.69 218 PRO A O 1
ATOM 1771 N N . ASP A 1 219 ? -20.672 -2.372 14.263 1.00 96.88 219 ASP A N 1
ATOM 1772 C CA . ASP A 1 219 ? -19.323 -2.578 13.718 1.00 96.88 219 ASP A CA 1
ATOM 1773 C C . ASP A 1 219 ? -18.246 -1.727 14.431 1.00 96.88 219 ASP A C 1
ATOM 1775 O O . ASP A 1 219 ? -17.217 -1.395 13.841 1.00 96.88 219 ASP A O 1
ATOM 1779 N N . TYR A 1 220 ? -18.461 -1.350 15.699 1.00 97.81 220 TYR A N 1
ATOM 1780 C CA . TYR A 1 220 ? -17.396 -0.756 16.513 1.00 97.81 220 TYR A CA 1
ATOM 1781 C C . TYR A 1 220 ? -16.203 -1.712 16.622 1.00 97.81 220 TYR A C 1
ATOM 1783 O O . TYR A 1 220 ? -16.348 -2.883 16.997 1.00 97.81 220 TYR A O 1
ATOM 1791 N N . MET A 1 221 ? -15.011 -1.207 16.313 1.00 96.81 221 MET A N 1
ATOM 1792 C CA . MET A 1 221 ? -13.807 -2.028 16.238 1.00 96.81 221 MET A CA 1
ATOM 1793 C C . MET A 1 221 ? -13.183 -2.283 17.611 1.00 96.81 221 MET A C 1
ATOM 1795 O O . MET A 1 221 ? -13.435 -1.589 18.594 1.00 96.81 221 MET A O 1
ATOM 1799 N N . LEU A 1 222 ? -12.317 -3.296 17.685 1.00 95.31 222 LEU A N 1
ATOM 1800 C CA . LEU A 1 222 ? -11.718 -3.798 18.926 1.00 95.31 222 LEU A CA 1
ATOM 1801 C C . LEU A 1 222 ? -10.625 -2.875 19.520 1.00 95.31 222 LEU A C 1
ATOM 1803 O O . LEU A 1 222 ? -9.694 -3.363 20.149 1.00 95.31 222 LEU A O 1
ATOM 1807 N N . TRP A 1 223 ? -10.722 -1.551 19.375 1.00 97.06 223 TRP A N 1
ATOM 1808 C CA . TRP A 1 223 ? -9.671 -0.568 19.695 1.00 97.06 223 TRP A CA 1
ATOM 1809 C C . TRP A 1 223 ? -9.014 -0.707 21.071 1.00 97.06 223 TRP A C 1
ATOM 1811 O O . TRP A 1 223 ? -7.838 -0.377 21.241 1.00 97.06 223 TRP A O 1
ATOM 1821 N N . ARG A 1 224 ? -9.770 -1.200 22.059 1.00 95.31 224 ARG A N 1
ATOM 1822 C CA . ARG A 1 224 ? -9.385 -1.241 23.477 1.00 95.31 224 ARG A CA 1
ATOM 1823 C C . ARG A 1 224 ? -8.835 -2.593 23.946 1.00 95.31 224 ARG A C 1
ATOM 1825 O O . ARG A 1 224 ? -8.626 -2.772 25.145 1.00 95.31 224 ARG A O 1
ATOM 1832 N N . LYS A 1 225 ? -8.614 -3.555 23.045 1.00 93.56 225 LYS A N 1
ATOM 1833 C CA . LYS A 1 225 ? -8.020 -4.872 23.354 1.00 93.56 225 LYS A CA 1
ATOM 1834 C C . LYS A 1 225 ? -6.992 -5.258 22.297 1.00 93.56 225 LYS A C 1
ATOM 1836 O O . LYS A 1 225 ? -6.932 -4.623 21.257 1.00 93.56 225 LYS A O 1
ATOM 1841 N N . GLU A 1 226 ? -6.228 -6.312 22.584 1.00 94.25 226 GLU A N 1
ATOM 1842 C CA . GLU A 1 226 ? -5.173 -6.856 21.719 1.00 94.25 226 GLU A CA 1
ATOM 1843 C C . GLU A 1 226 ? -4.027 -5.866 21.427 1.00 94.25 226 GLU A C 1
ATOM 1845 O O . GLU A 1 226 ? -4.167 -4.646 21.527 1.00 94.25 226 GLU A O 1
ATOM 1850 N N . GLY A 1 227 ? -2.848 -6.397 21.093 1.00 94.31 227 GLY A N 1
ATOM 1851 C CA . GLY A 1 227 ? -1.723 -5.580 20.618 1.00 94.31 227 GLY A CA 1
ATOM 1852 C C . GLY A 1 227 ? -1.850 -5.205 19.138 1.00 94.31 227 GLY A C 1
ATOM 1853 O O . GLY A 1 227 ? -1.411 -4.131 18.734 1.00 94.31 227 GLY A O 1
ATOM 1854 N N . GLN A 1 228 ? -2.499 -6.069 18.344 1.00 94.62 228 GLN A N 1
ATOM 1855 C CA . GLN A 1 228 ? -2.655 -5.932 16.889 1.00 94.62 228 GLN A CA 1
ATOM 1856 C C . GLN A 1 228 ? -3.297 -4.602 16.477 1.00 94.62 228 GLN A C 1
ATOM 1858 O O . GLN A 1 228 ? -2.932 -4.045 15.449 1.00 94.62 228 GLN A O 1
ATOM 1863 N N . THR A 1 229 ? -4.174 -4.037 17.310 1.00 95.94 229 THR A N 1
ATOM 1864 C CA . THR A 1 229 ? -4.847 -2.767 17.010 1.00 95.94 229 THR A CA 1
ATOM 1865 C C . THR A 1 229 ? -3.880 -1.608 16.794 1.00 95.94 229 THR A C 1
ATOM 1867 O O . THR A 1 229 ? -4.246 -0.654 16.122 1.00 95.94 229 THR A O 1
ATOM 1870 N N . LEU A 1 230 ? -2.657 -1.662 17.342 1.00 98.44 230 LEU A N 1
ATOM 1871 C CA . LEU A 1 230 ? -1.627 -0.654 17.069 1.00 98.44 230 LEU A CA 1
ATOM 1872 C C . LEU A 1 230 ? -1.196 -0.669 15.595 1.00 98.44 230 LEU A C 1
ATOM 1874 O O . LEU A 1 230 ? -1.028 0.389 14.995 1.00 98.44 230 LEU A O 1
ATOM 1878 N N . VAL A 1 231 ? -1.038 -1.862 15.019 1.00 98.12 231 VAL A N 1
ATOM 1879 C CA . VAL A 1 231 ? -0.672 -2.059 13.610 1.00 98.12 231 VAL A CA 1
ATOM 1880 C C . VAL A 1 231 ? -1.751 -1.474 12.708 1.00 98.12 231 VAL A C 1
ATOM 1882 O O . VAL A 1 231 ? -1.473 -0.717 11.783 1.00 98.12 231 VAL A O 1
ATOM 1885 N N . ASP A 1 232 ? -3.005 -1.798 12.998 1.00 98.06 232 ASP A N 1
ATOM 1886 C CA . ASP A 1 232 ? -4.111 -1.392 12.142 1.00 98.06 232 ASP A CA 1
ATOM 1887 C C . ASP A 1 232 ? -4.395 0.112 12.298 1.00 98.06 232 ASP A C 1
ATOM 1889 O O . ASP A 1 232 ? -4.618 0.816 11.315 1.00 98.06 232 ASP A O 1
ATOM 1893 N N . ALA A 1 233 ? -4.261 0.660 13.510 1.00 98.69 233 ALA A N 1
ATOM 1894 C CA . ALA A 1 233 ? -4.295 2.104 13.729 1.00 98.69 233 ALA A CA 1
ATOM 1895 C C . ALA A 1 233 ? -3.223 2.849 12.934 1.00 98.69 233 ALA A C 1
ATOM 1897 O O . ALA A 1 233 ? -3.486 3.942 12.444 1.00 98.69 233 ALA A O 1
ATOM 1898 N N . ALA A 1 234 ? -2.031 2.268 12.791 1.00 98.81 234 ALA A N 1
ATOM 1899 C CA . ALA A 1 234 ? -0.950 2.872 12.028 1.00 98.81 234 ALA A CA 1
ATOM 1900 C C . ALA A 1 234 ? -1.293 3.003 10.541 1.00 98.81 234 ALA A C 1
ATOM 1902 O O . ALA A 1 234 ? -1.059 4.062 9.961 1.00 98.81 234 ALA A O 1
ATOM 1903 N N . PHE A 1 235 ? -1.914 1.986 9.937 1.00 98.88 235 PHE A N 1
ATOM 1904 C CA . PHE A 1 235 ? -2.401 2.086 8.557 1.00 98.88 235 PHE A CA 1
ATOM 1905 C C . PHE A 1 235 ? -3.551 3.094 8.423 1.00 98.88 235 PHE A C 1
ATOM 1907 O O . PHE A 1 235 ? -3.565 3.871 7.469 1.00 98.88 235 PHE A O 1
ATOM 1914 N N . LEU A 1 236 ? -4.465 3.170 9.400 1.00 98.88 236 LEU A N 1
ATOM 1915 C CA . LEU A 1 236 ? -5.500 4.211 9.402 1.00 98.88 236 LEU A CA 1
ATOM 1916 C C . LEU A 1 236 ? -4.895 5.620 9.547 1.00 98.88 236 LEU A C 1
ATOM 1918 O O . LEU A 1 236 ? -5.266 6.521 8.801 1.00 98.88 236 LEU A O 1
ATOM 1922 N N . ALA A 1 237 ? -3.933 5.815 10.451 1.00 98.94 237 ALA A N 1
ATOM 1923 C CA . ALA A 1 237 ? -3.211 7.076 10.626 1.00 98.94 237 ALA A CA 1
ATOM 1924 C C . ALA A 1 237 ? -2.505 7.494 9.330 1.00 98.94 237 ALA A C 1
ATOM 1926 O O . ALA A 1 237 ? -2.609 8.641 8.896 1.00 98.94 237 ALA A O 1
ATOM 1927 N N . GLN A 1 238 ? -1.847 6.542 8.670 1.00 98.69 238 GLN A N 1
ATOM 1928 C CA . GLN A 1 238 ? -1.194 6.753 7.386 1.00 98.69 238 GLN A CA 1
ATOM 1929 C C . GLN A 1 238 ? -2.205 7.135 6.288 1.00 98.69 238 GLN A C 1
ATOM 1931 O O . GLN A 1 238 ? -1.937 8.040 5.503 1.00 98.69 238 GLN A O 1
ATOM 1936 N N . ALA A 1 239 ? -3.393 6.522 6.260 1.00 98.81 239 ALA A N 1
ATOM 1937 C CA . ALA A 1 239 ? -4.476 6.898 5.346 1.00 98.81 239 ALA A CA 1
ATOM 1938 C C . ALA A 1 239 ? -4.936 8.354 5.558 1.00 98.81 239 ALA A C 1
ATOM 1940 O O . ALA A 1 239 ? -5.066 9.117 4.598 1.00 98.81 239 ALA A O 1
ATOM 1941 N N . LEU A 1 240 ? -5.137 8.755 6.820 1.00 98.88 240 LEU A N 1
ATOM 1942 C CA . LEU A 1 240 ? -5.549 10.113 7.192 1.00 98.88 240 LEU A CA 1
ATOM 1943 C C . LEU A 1 240 ? -4.474 11.159 6.858 1.00 98.88 240 LEU A C 1
ATOM 1945 O O . LEU A 1 240 ? -4.816 12.272 6.464 1.00 98.88 240 LEU A O 1
ATOM 1949 N N . LEU A 1 241 ? -3.191 10.796 6.961 1.00 98.75 241 LEU A N 1
ATOM 1950 C CA . LEU A 1 241 ? -2.065 11.633 6.531 1.00 98.75 241 LEU A CA 1
ATOM 1951 C C . LEU A 1 241 ? -1.981 11.776 5.007 1.00 98.75 241 LEU A C 1
ATOM 1953 O O . LEU A 1 241 ? -1.649 12.853 4.519 1.00 98.75 241 LEU A O 1
ATOM 1957 N N . LYS A 1 242 ? -2.300 10.721 4.247 1.00 98.00 242 LYS A N 1
ATOM 1958 C CA . LYS A 1 242 ? -2.242 10.742 2.774 1.00 98.00 242 LYS A CA 1
ATOM 1959 C C . LYS A 1 242 ? -3.376 11.532 2.127 1.00 98.00 242 LYS A C 1
ATOM 1961 O O . LYS A 1 242 ? -3.190 12.062 1.037 1.00 98.00 242 LYS A O 1
ATOM 1966 N N . ALA A 1 243 ? -4.543 11.603 2.765 1.00 98.31 243 ALA A N 1
ATOM 1967 C CA . ALA A 1 243 ? -5.715 12.279 2.209 1.00 98.31 243 ALA A CA 1
ATOM 1968 C C . ALA A 1 243 ? -6.484 13.105 3.261 1.00 98.31 243 ALA A C 1
ATOM 1970 O O . ALA A 1 243 ? -7.682 12.882 3.465 1.00 98.31 243 ALA A O 1
ATOM 1971 N N . PRO A 1 244 ? -5.842 14.079 3.934 1.00 98.12 244 PRO A N 1
ATOM 1972 C CA . PRO A 1 244 ? -6.446 14.790 5.060 1.00 98.12 244 PRO A CA 1
ATOM 1973 C C . PRO A 1 244 ? -7.698 15.578 4.657 1.00 98.12 244 PRO A C 1
ATOM 1975 O O . PRO A 1 244 ? -8.670 15.610 5.411 1.00 98.12 244 PRO A O 1
ATOM 1978 N N . ASP A 1 245 ? -7.710 16.173 3.461 1.00 98.19 245 ASP A N 1
ATOM 1979 C CA . ASP A 1 245 ? -8.858 16.920 2.930 1.00 98.19 245 ASP A CA 1
ATOM 1980 C C . ASP A 1 245 ? -10.057 16.030 2.586 1.00 98.19 245 ASP A C 1
ATOM 1982 O O . ASP A 1 245 ? -11.195 16.482 2.677 1.00 98.19 245 ASP A O 1
ATOM 1986 N N . ALA A 1 246 ? -9.816 14.767 2.227 1.00 98.25 246 ALA A N 1
ATOM 1987 C CA . ALA A 1 246 ? -10.867 13.831 1.839 1.00 98.25 246 ALA A CA 1
ATOM 1988 C C . ALA A 1 246 ? -11.353 12.952 2.998 1.00 98.25 246 ALA A C 1
ATOM 1990 O O . ALA A 1 246 ? -12.509 12.537 2.980 1.00 98.25 246 ALA A O 1
ATOM 1991 N N . LEU A 1 247 ? -10.492 12.652 3.980 1.00 98.62 247 LEU A N 1
ATOM 1992 C CA . LEU A 1 247 ? -10.760 11.639 5.009 1.00 98.62 247 LEU A CA 1
ATOM 1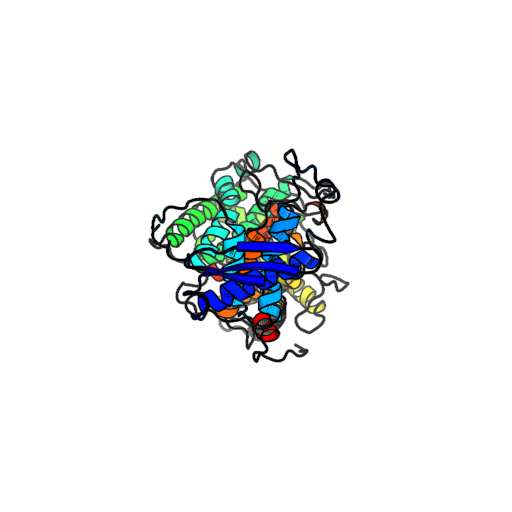993 C C . LEU A 1 247 ? -10.730 12.150 6.450 1.00 98.62 247 LEU A C 1
ATOM 1995 O O . LEU A 1 247 ? -11.344 11.518 7.301 1.00 98.62 247 LEU A O 1
ATOM 1999 N N . TRP A 1 248 ? -10.038 13.255 6.750 1.00 98.69 248 TRP A N 1
ATOM 2000 C CA . TRP A 1 248 ? -9.957 13.784 8.118 1.00 98.69 248 TRP A CA 1
ATOM 2001 C C . TRP A 1 248 ? -10.820 15.028 8.322 1.00 98.69 248 TRP A C 1
ATOM 2003 O O . TRP A 1 248 ? -11.697 15.046 9.186 1.00 98.69 248 TRP A O 1
ATOM 2013 N N . LYS A 1 249 ? -10.588 16.075 7.523 1.00 98.38 249 LYS A N 1
ATOM 2014 C CA . LYS A 1 249 ? -11.296 17.360 7.645 1.00 98.38 249 LYS A CA 1
ATOM 2015 C C . LYS A 1 249 ? -12.820 17.244 7.481 1.00 98.38 249 LYS A C 1
ATOM 2017 O O . LYS A 1 249 ? -13.509 17.981 8.180 1.00 98.38 249 LYS A O 1
ATOM 2022 N N . PRO A 1 250 ? -13.362 16.351 6.625 1.00 98.25 250 PRO A N 1
ATOM 2023 C CA . PRO A 1 250 ? -14.812 16.200 6.484 1.00 98.25 250 PRO A CA 1
ATOM 2024 C C . PRO A 1 250 ? -15.494 15.435 7.625 1.00 98.25 250 PRO A C 1
ATOM 2026 O O . PRO A 1 250 ? -16.721 15.459 7.706 1.00 98.25 250 PRO A O 1
ATOM 2029 N N . LEU A 1 251 ? -14.743 14.738 8.488 1.00 98.31 251 LEU A N 1
ATOM 2030 C CA . LEU A 1 251 ? -15.335 14.024 9.619 1.00 98.31 251 LEU A CA 1
ATOM 2031 C C . LEU A 1 251 ? -15.983 15.012 10.587 1.00 98.31 251 LEU A C 1
ATOM 2033 O O . LEU A 1 251 ? -15.430 16.069 10.896 1.00 98.31 251 LEU A O 1
ATOM 2037 N N . ASN A 1 252 ? -17.142 14.636 11.123 1.00 95.81 252 ASN A N 1
ATOM 2038 C CA . ASN A 1 252 ? -17.774 15.418 12.175 1.00 95.81 252 ASN A CA 1
ATOM 2039 C C . ASN A 1 252 ? -16.920 15.412 13.465 1.00 95.81 252 ASN A C 1
ATOM 2041 O O . ASN A 1 252 ? -16.104 14.516 13.699 1.00 95.81 252 ASN A O 1
ATOM 2045 N N . SER A 1 253 ? -17.134 16.402 14.335 1.00 97.12 253 SER A N 1
ATOM 2046 C CA . SER A 1 253 ? -16.321 16.595 15.545 1.00 97.12 253 SER A CA 1
ATOM 2047 C C . SER A 1 253 ? -16.386 15.428 16.537 1.00 97.12 253 SER A C 1
ATOM 2049 O O . SER A 1 253 ? -15.418 15.185 17.260 1.00 97.12 253 SER A O 1
ATOM 2051 N N . VAL A 1 254 ? -17.495 14.679 16.570 1.00 98.25 254 VAL A N 1
ATOM 2052 C CA . VAL A 1 254 ? -17.637 13.485 17.418 1.00 98.25 254 VAL A CA 1
ATOM 2053 C C . VAL A 1 254 ? -16.714 12.379 16.917 1.00 98.25 254 VAL A C 1
ATOM 2055 O O . VAL A 1 254 ? -15.943 11.835 17.705 1.00 98.25 254 VAL A O 1
ATOM 2058 N N . ALA A 1 255 ? -16.737 12.098 15.614 1.00 98.25 255 ALA A N 1
ATOM 2059 C CA . ALA A 1 255 ? -15.880 11.089 15.002 1.00 98.25 255 ALA A CA 1
ATOM 2060 C C . ALA A 1 255 ? -14.393 11.449 15.139 1.00 98.25 255 ALA A C 1
ATOM 2062 O O . ALA A 1 255 ? -13.599 10.601 15.538 1.00 98.25 255 ALA A O 1
ATOM 2063 N N . GLN A 1 256 ? -14.016 12.712 14.904 1.00 98.75 256 GLN A N 1
ATOM 2064 C CA . GLN A 1 256 ? -12.636 13.172 15.107 1.00 98.75 256 GLN A CA 1
ATOM 2065 C C . GLN A 1 256 ? -12.172 12.949 16.552 1.00 98.75 256 GLN A C 1
ATOM 2067 O O . GLN A 1 256 ? -11.098 12.390 16.779 1.00 98.75 256 GLN A O 1
ATOM 2072 N N . LYS A 1 257 ? -13.000 13.318 17.538 1.00 98.69 257 LYS A N 1
ATOM 2073 C CA . LYS A 1 257 ? -12.690 13.102 18.957 1.00 98.69 257 LYS A CA 1
ATOM 2074 C C . LYS A 1 257 ? -12.532 11.617 19.290 1.00 98.69 257 LYS A C 1
ATOM 2076 O O . LYS A 1 257 ? -11.611 11.265 20.021 1.00 98.69 257 LYS A O 1
ATOM 2081 N N . GLN A 1 258 ? -13.399 10.761 18.752 1.00 98.62 258 GLN A N 1
ATOM 2082 C CA . GLN A 1 258 ? -13.329 9.314 18.962 1.00 98.62 258 GLN A CA 1
ATOM 2083 C C . GLN A 1 258 ? -12.063 8.711 18.341 1.00 98.62 258 GLN A C 1
ATOM 2085 O O . GLN A 1 258 ? -11.374 7.956 19.018 1.00 98.62 258 GLN A O 1
ATOM 2090 N N . VAL A 1 259 ? -11.687 9.096 17.114 1.00 98.81 259 VAL A N 1
ATOM 2091 C CA . VAL A 1 259 ? -10.408 8.679 16.502 1.00 98.81 259 VAL A CA 1
ATOM 2092 C C . VAL A 1 259 ? -9.228 9.070 17.395 1.00 98.81 259 VAL A C 1
ATOM 2094 O O . VAL A 1 259 ? -8.381 8.231 17.695 1.00 98.81 259 VAL A O 1
ATOM 2097 N N . ILE A 1 260 ? -9.185 10.322 17.865 1.00 98.88 260 ILE A N 1
ATOM 2098 C CA . ILE A 1 260 ? -8.109 10.818 18.739 1.00 98.88 260 ILE A CA 1
ATOM 2099 C C . ILE A 1 260 ? -8.061 10.034 20.058 1.00 98.88 260 ILE A C 1
ATOM 2101 O O . ILE A 1 260 ? -6.974 9.677 20.517 1.00 98.88 260 ILE A O 1
ATOM 2105 N N . GLU A 1 261 ? -9.215 9.756 20.670 1.00 98.62 261 GLU A N 1
ATOM 2106 C CA . GLU A 1 261 ? -9.312 8.980 21.910 1.00 98.62 261 GLU A CA 1
ATOM 2107 C C . GLU A 1 261 ? -8.776 7.558 21.720 1.00 98.62 261 GLU A C 1
ATOM 2109 O O . GLU A 1 261 ? -7.900 7.129 22.477 1.00 98.62 261 GLU A O 1
ATOM 2114 N N . GLU A 1 262 ? -9.243 6.851 20.689 1.00 98.38 262 GLU A N 1
ATOM 2115 C CA . GLU A 1 262 ? -8.803 5.482 20.419 1.00 98.38 262 GLU A CA 1
ATOM 2116 C C . GLU A 1 262 ? -7.313 5.434 20.048 1.00 98.38 262 GLU A C 1
ATOM 2118 O O . GLU A 1 262 ? -6.601 4.531 20.488 1.00 98.38 262 GLU A O 1
ATOM 2123 N N . PHE A 1 263 ? -6.792 6.439 19.336 1.00 98.69 263 PHE A N 1
ATOM 2124 C CA . PHE A 1 263 ? -5.367 6.524 19.007 1.00 98.69 263 PHE A CA 1
ATOM 2125 C C . PHE A 1 263 ? -4.504 6.762 20.249 1.00 98.69 263 PHE A C 1
ATOM 2127 O O . PHE A 1 263 ? -3.533 6.037 20.470 1.00 98.69 263 PHE A O 1
ATOM 2134 N N . LYS A 1 264 ? -4.873 7.713 21.119 1.00 98.62 264 LYS A N 1
ATOM 2135 C CA . LYS A 1 264 ? -4.149 7.953 22.382 1.00 98.62 264 LYS A CA 1
ATOM 2136 C C . LYS A 1 264 ? -4.218 6.740 23.315 1.00 98.62 264 LYS A C 1
ATOM 2138 O O . LYS A 1 264 ? -3.244 6.448 24.011 1.00 98.62 264 LYS A O 1
ATOM 2143 N N . LEU A 1 265 ? -5.318 5.983 23.302 1.00 97.31 265 LEU A N 1
ATOM 2144 C CA . LEU A 1 265 ? -5.459 4.752 24.086 1.00 97.31 265 LEU A CA 1
ATOM 2145 C C . LEU A 1 265 ? -4.446 3.668 23.677 1.00 97.31 265 LEU A C 1
ATOM 2147 O O . LEU A 1 265 ? -4.099 2.802 24.488 1.00 97.31 265 LEU A O 1
ATOM 2151 N N . LEU A 1 266 ? -3.942 3.685 22.441 1.00 97.88 266 LEU A N 1
ATOM 2152 C CA . LEU A 1 266 ? -2.941 2.719 21.968 1.00 97.88 266 LEU A CA 1
ATOM 2153 C C . LEU A 1 266 ? -1.570 2.903 22.614 1.00 97.88 266 LEU A C 1
ATOM 2155 O O . LEU A 1 266 ? -0.763 1.978 22.562 1.00 97.88 266 LEU A O 1
ATOM 2159 N N . ARG A 1 267 ? -1.332 4.002 23.342 1.00 97.88 267 ARG A N 1
ATOM 2160 C CA . ARG A 1 267 ? -0.142 4.166 24.196 1.00 97.88 267 ARG A CA 1
ATOM 2161 C C . ARG A 1 267 ? -0.006 3.066 25.259 1.00 97.88 267 ARG A C 1
ATOM 2163 O O . ARG A 1 267 ? 1.089 2.878 25.787 1.00 97.88 267 ARG A O 1
ATOM 2170 N N . ARG A 1 268 ? -1.080 2.315 25.547 1.00 97.50 268 ARG A N 1
ATOM 2171 C CA . ARG A 1 268 ? -1.050 1.099 26.384 1.00 97.50 268 ARG A CA 1
ATOM 2172 C C . ARG A 1 268 ? -0.238 -0.049 25.765 1.00 97.50 268 ARG A C 1
ATOM 2174 O O . ARG A 1 268 ? 0.218 -0.925 26.491 1.00 97.50 268 ARG A O 1
ATOM 2181 N N . VAL A 1 269 ? -0.119 -0.089 24.436 1.00 97.75 269 VAL A N 1
ATOM 2182 C CA . VAL A 1 269 ? 0.602 -1.140 23.715 1.00 97.75 269 VAL A CA 1
ATOM 2183 C C . VAL A 1 269 ? 2.081 -0.776 23.725 1.00 97.75 269 VAL A C 1
ATOM 2185 O O . VAL A 1 269 ? 2.478 0.296 23.263 1.00 97.75 269 VAL A O 1
ATOM 2188 N N . VAL A 1 270 ? 2.896 -1.674 24.273 1.00 96.44 270 VAL A N 1
ATOM 2189 C CA . VAL A 1 270 ? 4.355 -1.585 24.201 1.00 96.44 270 VAL A CA 1
ATOM 2190 C C . VAL A 1 270 ? 4.788 -2.279 22.910 1.00 96.44 270 VAL A C 1
ATOM 2192 O O . VAL A 1 270 ? 4.580 -3.489 22.795 1.00 96.44 270 VAL A O 1
ATOM 2195 N N . PRO A 1 271 ? 5.345 -1.553 21.923 1.00 96.75 271 PRO A N 1
ATOM 2196 C CA . PRO A 1 271 ? 5.777 -2.171 20.678 1.00 96.75 271 PRO A CA 1
ATOM 2197 C C . PRO A 1 271 ? 6.910 -3.178 20.937 1.00 96.75 271 PRO A C 1
ATOM 2199 O O . PRO A 1 271 ? 7.868 -2.827 21.634 1.00 96.75 271 PRO A O 1
ATOM 2202 N N . PRO A 1 272 ? 6.848 -4.406 20.388 1.00 96.00 272 PRO A N 1
ATOM 2203 C CA . PRO A 1 272 ? 8.011 -5.281 20.340 1.00 96.00 272 PRO A CA 1
ATOM 2204 C C . PRO A 1 272 ? 9.135 -4.634 19.520 1.00 96.00 272 PRO A C 1
ATOM 2206 O O . PRO A 1 272 ? 8.912 -3.727 18.717 1.00 96.00 272 PRO A O 1
ATOM 2209 N N . ASN A 1 273 ? 10.361 -5.114 19.729 1.00 95.00 273 ASN A N 1
ATOM 2210 C CA . ASN A 1 273 ? 11.571 -4.537 19.147 1.00 95.00 273 ASN A CA 1
ATOM 2211 C C . ASN A 1 273 ? 11.761 -4.982 17.681 1.00 95.00 273 ASN A C 1
ATOM 2213 O O . ASN A 1 273 ? 12.658 -5.757 17.357 1.00 95.00 273 ASN A O 1
ATOM 2217 N N . ASN A 1 274 ? 10.856 -4.526 16.820 1.00 96.62 274 ASN A N 1
ATOM 2218 C CA . ASN A 1 274 ? 10.794 -4.766 15.379 1.00 96.62 274 ASN A CA 1
ATOM 2219 C C . ASN A 1 274 ? 10.035 -3.589 14.715 1.00 96.62 274 ASN A C 1
ATOM 2221 O O . ASN A 1 274 ? 9.894 -2.526 15.323 1.00 96.62 274 ASN A O 1
ATOM 2225 N N . ASN A 1 275 ? 9.508 -3.753 13.502 1.00 96.62 275 ASN A N 1
ATOM 2226 C CA . ASN A 1 275 ? 8.765 -2.745 12.740 1.00 96.62 275 ASN A CA 1
ATOM 2227 C C . ASN A 1 275 ? 7.597 -2.104 13.510 1.00 96.62 275 ASN A C 1
ATOM 2229 O O . ASN A 1 275 ? 7.191 -0.993 13.171 1.00 96.62 275 ASN A O 1
ATOM 2233 N N . TRP A 1 276 ? 7.104 -2.729 14.585 1.00 98.38 276 TRP A N 1
ATOM 2234 C CA . TRP A 1 276 ? 6.043 -2.173 15.423 1.00 98.38 276 TRP A CA 1
ATOM 2235 C C . TRP A 1 276 ? 6.390 -0.822 16.045 1.00 98.38 276 TRP A C 1
ATOM 2237 O O . TRP A 1 276 ? 5.488 -0.038 16.356 1.00 98.38 276 TRP A O 1
ATOM 2247 N N . VAL A 1 277 ? 7.677 -0.506 16.194 1.00 98.50 277 VAL A N 1
ATOM 2248 C CA . VAL A 1 277 ? 8.102 0.818 16.659 1.00 98.50 277 VAL A CA 1
ATOM 2249 C C . VAL A 1 277 ? 7.684 1.932 15.686 1.00 98.50 277 VAL A C 1
ATOM 2251 O O . VAL A 1 277 ? 7.371 3.035 16.133 1.00 98.50 277 VAL A O 1
ATOM 2254 N N . LEU A 1 278 ? 7.593 1.647 14.378 1.00 98.69 278 LEU A N 1
ATOM 2255 C CA . LEU A 1 278 ? 7.082 2.597 13.382 1.00 98.69 278 LEU A CA 1
ATOM 2256 C C . LEU A 1 278 ? 5.564 2.741 13.435 1.00 98.69 278 LEU A C 1
ATOM 2258 O O . LEU A 1 278 ? 5.068 3.842 13.210 1.00 98.69 278 LEU A O 1
ATOM 2262 N N . PHE A 1 279 ? 4.828 1.684 13.793 1.00 98.81 279 PHE A N 1
ATOM 2263 C CA . PHE A 1 279 ? 3.379 1.787 13.983 1.00 98.81 279 PHE A CA 1
ATOM 2264 C C . PHE A 1 279 ? 3.035 2.776 15.100 1.00 98.81 279 PHE A C 1
ATOM 2266 O O . PHE A 1 279 ? 2.177 3.638 14.927 1.00 98.81 279 PHE A O 1
ATOM 2273 N N . ALA A 1 280 ? 3.761 2.724 16.220 1.00 98.75 280 ALA A N 1
ATOM 2274 C CA . ALA A 1 280 ? 3.628 3.736 17.266 1.00 98.75 280 ALA A CA 1
ATOM 2275 C C . ALA A 1 280 ? 4.028 5.136 16.771 1.00 98.75 280 ALA A C 1
ATOM 2277 O O . ALA A 1 280 ? 3.326 6.107 17.049 1.00 98.75 280 ALA A O 1
ATOM 2278 N N . ALA A 1 281 ? 5.124 5.244 16.015 1.00 98.88 281 ALA A N 1
ATOM 2279 C CA . ALA A 1 281 ? 5.609 6.525 15.515 1.00 98.88 281 ALA A CA 1
ATOM 2280 C C . ALA A 1 281 ? 4.621 7.209 14.554 1.00 98.88 281 ALA A C 1
ATOM 2282 O O . ALA A 1 281 ? 4.400 8.409 14.688 1.00 98.88 281 ALA A O 1
ATOM 2283 N N . ILE A 1 282 ? 4.001 6.484 13.615 1.00 98.88 282 ILE A N 1
ATOM 2284 C CA . ILE A 1 282 ? 3.076 7.084 12.637 1.00 98.88 282 ILE A CA 1
ATOM 2285 C C . ILE A 1 282 ? 1.745 7.507 13.267 1.00 98.88 282 ILE A C 1
ATOM 2287 O O . ILE A 1 282 ? 1.204 8.546 12.890 1.00 98.88 282 ILE A O 1
ATOM 2291 N N . VAL A 1 283 ? 1.248 6.772 14.269 1.00 98.94 283 VAL A N 1
ATOM 2292 C CA . VAL A 1 283 ? 0.054 7.176 15.033 1.00 98.94 283 VAL A CA 1
ATOM 2293 C C . VAL A 1 283 ? 0.307 8.506 15.747 1.00 98.94 283 VAL A C 1
ATOM 2295 O O . VAL A 1 283 ? -0.498 9.432 15.646 1.00 98.94 283 VAL A O 1
ATOM 2298 N N . GLU A 1 284 ? 1.453 8.644 16.415 1.00 98.88 284 GLU A N 1
ATOM 2299 C CA . GLU A 1 284 ? 1.821 9.888 17.102 1.00 98.88 284 GLU A CA 1
ATOM 2300 C C . GLU A 1 284 ? 2.179 11.012 16.116 1.00 98.88 284 GLU A C 1
ATOM 2302 O O . GLU A 1 284 ? 1.869 12.176 16.372 1.00 98.88 284 GLU A O 1
ATOM 2307 N N . ALA A 1 285 ? 2.764 10.694 14.956 1.00 98.81 285 ALA A N 1
ATOM 2308 C CA . ALA A 1 285 ? 3.006 11.668 13.891 1.00 98.81 285 ALA A CA 1
ATOM 2309 C C . ALA A 1 285 ? 1.690 12.225 13.326 1.00 98.81 285 ALA A C 1
ATOM 2311 O O . ALA A 1 285 ? 1.586 13.432 13.102 1.00 98.81 285 ALA A O 1
ATOM 2312 N N . PHE A 1 286 ? 0.661 11.386 13.165 1.00 98.88 286 PHE A N 1
ATOM 2313 C CA . PHE A 1 286 ? -0.676 11.848 12.799 1.00 98.88 286 PHE A CA 1
ATOM 2314 C C . PHE A 1 286 ? -1.255 12.799 13.852 1.00 98.88 286 PHE A C 1
ATOM 2316 O O . PHE A 1 286 ? -1.658 13.906 13.489 1.00 98.88 286 PHE A O 1
ATOM 2323 N N . LEU A 1 287 ? -1.224 12.435 15.141 1.00 98.88 287 LEU A N 1
ATOM 2324 C CA . LEU A 1 287 ? -1.674 13.319 16.229 1.00 98.88 287 LEU A CA 1
ATOM 2325 C C . LEU A 1 287 ? -0.924 14.663 16.205 1.00 98.88 287 LEU A C 1
ATOM 2327 O O . LEU A 1 287 ? -1.537 15.730 16.264 1.00 98.88 287 LEU A O 1
ATOM 2331 N N . LEU A 1 288 ? 0.394 14.628 16.002 1.00 98.62 288 LEU A N 1
ATOM 2332 C CA . LEU A 1 288 ? 1.217 15.828 15.870 1.00 98.62 288 LEU A CA 1
ATOM 2333 C C . LEU A 1 288 ? 0.788 16.691 14.669 1.00 98.62 288 LEU A C 1
ATOM 2335 O O . LEU A 1 288 ? 0.778 17.921 14.757 1.00 98.62 288 LEU A O 1
ATOM 2339 N N . SER A 1 289 ? 0.427 16.063 13.547 1.00 98.31 289 SER A N 1
ATOM 2340 C CA . SER A 1 289 ? 0.055 16.747 12.302 1.00 98.31 289 SER A CA 1
ATOM 2341 C C . SER A 1 289 ? -1.234 17.568 12.413 1.00 98.31 289 SER A C 1
ATOM 2343 O O . SER A 1 289 ? -1.367 18.579 11.717 1.00 98.31 289 SER A O 1
ATOM 2345 N N . ILE A 1 290 ? -2.145 17.162 13.300 1.00 97.75 290 ILE A N 1
ATOM 2346 C CA . ILE A 1 290 ? -3.435 17.822 13.543 1.00 97.75 290 ILE A CA 1
ATOM 2347 C C . ILE A 1 290 ? -3.398 18.770 14.751 1.00 97.75 290 ILE A C 1
ATOM 2349 O O . ILE A 1 290 ? -4.412 19.380 15.075 1.00 97.75 290 ILE A O 1
ATOM 2353 N N . GLY A 1 291 ? -2.235 18.928 15.395 1.00 96.56 291 GLY A N 1
ATOM 2354 C CA . GLY A 1 291 ? -2.056 19.807 16.554 1.00 96.56 291 GLY A CA 1
ATOM 2355 C C . GLY A 1 291 ? -2.480 19.195 17.892 1.00 96.56 291 GLY A C 1
ATOM 2356 O O . GLY A 1 291 ? -2.592 19.925 18.873 1.00 96.56 291 GLY A O 1
ATOM 2357 N N . GLU A 1 292 ? -2.698 17.880 17.946 1.00 97.69 292 GLU A N 1
ATOM 2358 C CA . GLU A 1 292 ? -2.997 17.162 19.184 1.00 97.69 292 GLU A CA 1
ATOM 2359 C C . GL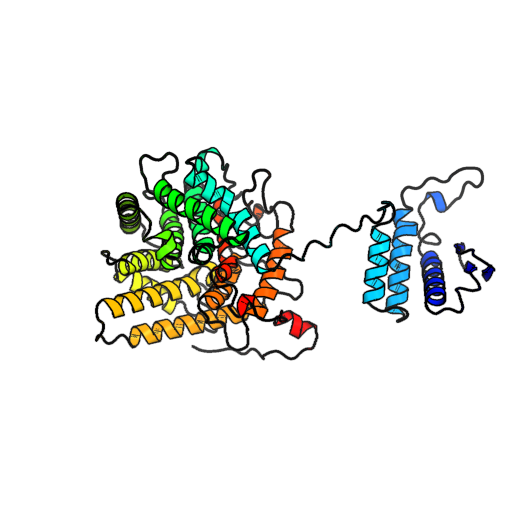U A 1 292 ? -1.737 16.890 20.017 1.00 97.69 292 GLU A C 1
ATOM 2361 O O . GLU A 1 292 ? -0.606 16.924 19.525 1.00 97.69 292 GLU A O 1
ATOM 2366 N N . ASP A 1 293 ? -1.946 16.585 21.301 1.00 95.81 293 ASP A N 1
ATOM 2367 C CA . ASP A 1 293 ? -0.876 16.145 22.200 1.00 95.81 293 ASP A CA 1
ATOM 2368 C C . ASP A 1 293 ? -0.291 14.802 21.735 1.00 95.81 293 ASP A C 1
ATOM 2370 O O . ASP A 1 293 ? -0.890 13.742 21.948 1.00 95.81 293 ASP A O 1
ATOM 2374 N N . ALA A 1 294 ? 0.873 14.871 21.090 1.00 97.81 294 ALA A N 1
ATOM 2375 C CA . ALA A 1 294 ? 1.613 13.742 20.543 1.00 97.81 294 ALA A CA 1
ATOM 2376 C C . ALA A 1 294 ? 2.810 13.356 21.422 1.00 97.81 294 ALA A C 1
ATOM 2378 O O . ALA A 1 294 ? 3.605 14.202 21.843 1.00 97.81 294 ALA A O 1
ATOM 2379 N N . ASP A 1 295 ? 2.999 12.053 21.611 1.00 97.94 295 ASP A N 1
ATOM 2380 C CA . ASP A 1 295 ? 4.155 11.466 22.280 1.00 97.94 295 ASP A CA 1
ATOM 2381 C C . ASP A 1 295 ? 5.366 11.501 21.332 1.00 97.94 295 ASP A C 1
ATOM 2383 O O . ASP A 1 295 ? 5.664 10.566 20.584 1.00 97.94 295 ASP A O 1
ATOM 2387 N N . ARG A 1 296 ? 6.087 12.627 21.352 1.00 96.62 296 ARG A N 1
ATOM 2388 C CA . ARG A 1 296 ? 7.284 12.835 20.519 1.00 96.62 296 ARG A CA 1
ATOM 2389 C C . ARG A 1 296 ? 8.407 11.846 20.820 1.00 96.62 296 ARG A C 1
ATOM 2391 O O . ARG A 1 296 ? 9.244 11.616 19.948 1.00 96.62 296 ARG A O 1
ATOM 2398 N N . TYR A 1 297 ? 8.437 11.269 22.023 1.00 98.00 297 TYR A N 1
ATOM 2399 C CA . TYR A 1 297 ? 9.425 10.252 22.359 1.00 98.00 297 TYR A CA 1
ATOM 2400 C C . TYR A 1 297 ? 9.191 8.990 21.533 1.00 98.00 297 TYR A C 1
ATOM 2402 O O . TYR A 1 297 ? 10.145 8.460 20.973 1.00 98.00 297 TYR A O 1
ATOM 2410 N N . ARG A 1 298 ? 7.937 8.551 21.370 1.00 98.06 298 ARG A N 1
ATOM 2411 C CA . ARG A 1 298 ? 7.598 7.417 20.494 1.00 98.06 298 ARG A CA 1
ATOM 2412 C C . ARG A 1 298 ? 7.986 7.649 19.035 1.00 98.06 298 ARG A C 1
ATOM 2414 O O . ARG A 1 298 ? 8.482 6.720 18.402 1.00 98.06 298 ARG A O 1
ATOM 2421 N N . ILE A 1 299 ? 7.814 8.873 18.527 1.00 98.62 299 ILE A N 1
ATOM 2422 C CA . ILE A 1 299 ? 8.252 9.248 17.172 1.00 98.62 299 ILE A CA 1
ATOM 2423 C C . ILE A 1 299 ? 9.773 9.088 17.046 1.00 98.62 299 ILE A C 1
ATOM 2425 O O . ILE A 1 299 ? 10.252 8.328 16.206 1.00 98.62 299 ILE A O 1
ATOM 2429 N N . GLU A 1 300 ? 10.538 9.767 17.904 1.00 98.31 300 GLU A N 1
ATOM 2430 C CA . GLU A 1 300 ? 12.005 9.755 17.836 1.00 98.31 300 GLU A CA 1
ATOM 2431 C C . GLU A 1 300 ? 12.585 8.360 18.110 1.00 98.31 300 GLU A C 1
ATOM 2433 O O . GLU A 1 300 ? 13.488 7.920 17.400 1.00 98.31 300 GLU A O 1
ATOM 2438 N N . PHE A 1 301 ? 12.060 7.643 19.106 1.00 98.12 301 PHE A N 1
ATOM 2439 C CA . PHE A 1 301 ? 12.485 6.284 19.438 1.00 98.12 301 PHE A CA 1
ATOM 2440 C C . PHE A 1 301 ? 12.254 5.326 18.270 1.00 98.12 301 PHE A C 1
ATOM 2442 O O . PHE A 1 301 ? 13.165 4.578 17.915 1.00 98.12 301 PHE A O 1
ATOM 2449 N N . GLY A 1 302 ? 11.065 5.365 17.657 1.00 97.88 302 GLY A N 1
ATOM 2450 C CA . GLY A 1 302 ? 10.735 4.489 16.539 1.00 97.88 302 GLY A CA 1
ATOM 2451 C C . GLY A 1 302 ? 11.647 4.716 15.340 1.00 97.88 302 GLY A C 1
ATOM 2452 O O . GLY A 1 302 ? 12.221 3.761 14.821 1.00 97.88 302 GLY A O 1
ATOM 2453 N N . VAL A 1 303 ? 11.861 5.977 14.959 1.00 98.38 303 VAL A N 1
ATOM 2454 C CA . VAL A 1 303 ? 12.772 6.321 13.858 1.00 98.38 303 VAL A CA 1
ATOM 2455 C C . VAL A 1 303 ? 14.205 5.886 14.176 1.00 98.38 303 VAL A C 1
ATOM 2457 O O . VAL A 1 303 ? 14.817 5.200 13.361 1.00 98.38 303 VAL A O 1
ATOM 2460 N N . ARG A 1 304 ? 14.730 6.208 15.367 1.00 98.12 304 ARG A N 1
ATOM 2461 C CA . ARG A 1 304 ? 16.103 5.833 15.751 1.00 98.12 304 ARG A CA 1
ATOM 2462 C C . ARG A 1 304 ? 16.327 4.329 15.769 1.00 98.12 304 ARG A C 1
ATOM 2464 O O . ARG A 1 304 ? 17.375 3.869 15.335 1.00 98.12 304 ARG A O 1
ATOM 2471 N N . LYS A 1 305 ? 15.354 3.550 16.246 1.00 97.06 305 LYS A N 1
ATOM 2472 C CA . LYS A 1 305 ? 15.479 2.087 16.271 1.00 97.06 305 LYS A CA 1
ATOM 2473 C C . LYS A 1 305 ? 15.589 1.490 14.875 1.00 97.06 305 LYS A C 1
ATOM 2475 O O . LYS A 1 305 ? 16.404 0.599 14.668 1.00 97.06 305 LYS A O 1
ATOM 2480 N N . ILE A 1 306 ? 14.826 2.009 13.918 1.00 97.88 306 ILE A N 1
ATOM 2481 C CA . ILE A 1 306 ? 14.964 1.609 12.516 1.00 97.88 306 ILE A CA 1
ATOM 2482 C C . ILE A 1 306 ? 16.310 2.067 11.947 1.00 97.88 306 ILE A C 1
ATOM 2484 O O . ILE A 1 306 ? 16.967 1.289 11.261 1.00 97.88 306 ILE A O 1
ATOM 2488 N N . GLU A 1 307 ? 16.764 3.286 12.257 1.00 97.25 307 GLU A N 1
ATOM 2489 C CA . GLU A 1 307 ? 18.092 3.775 11.851 1.00 97.25 307 GLU A CA 1
ATOM 2490 C C . GLU A 1 307 ? 19.221 2.850 12.354 1.00 97.25 307 GLU A C 1
ATOM 2492 O O . GLU A 1 307 ? 20.106 2.514 11.565 1.00 97.25 307 GLU A O 1
ATOM 2497 N N . ASP A 1 308 ? 19.144 2.365 13.602 1.00 96.75 308 ASP A N 1
ATOM 2498 C CA . ASP A 1 308 ? 20.084 1.390 14.194 1.00 96.75 308 ASP A CA 1
ATOM 2499 C C . ASP A 1 308 ? 20.097 0.039 13.445 1.00 96.75 308 ASP A C 1
ATOM 2501 O O . ASP A 1 308 ? 21.075 -0.712 13.502 1.00 96.75 308 ASP A O 1
ATOM 2505 N N . TRP A 1 309 ? 19.007 -0.298 12.752 1.00 97.38 309 TRP A N 1
ATOM 2506 C CA . TRP A 1 309 ? 18.847 -1.543 11.997 1.00 97.38 309 TRP A CA 1
ATOM 2507 C C . TRP A 1 309 ? 19.172 -1.413 10.511 1.00 97.38 309 TRP A C 1
ATOM 2509 O O . TRP A 1 309 ? 18.991 -2.376 9.764 1.00 97.38 309 TRP A O 1
ATOM 2519 N N . TYR A 1 310 ? 19.683 -0.272 10.054 1.00 97.31 310 TYR A N 1
ATOM 2520 C CA . TYR A 1 310 ? 20.151 -0.141 8.678 1.00 97.31 310 TYR A CA 1
ATOM 2521 C C . TYR A 1 310 ? 21.361 -1.052 8.415 1.00 97.31 310 TYR A C 1
ATOM 2523 O O . TYR A 1 310 ? 22.347 -1.011 9.150 1.00 97.31 310 TYR A O 1
ATOM 2531 N N . VAL A 1 311 ? 21.301 -1.874 7.361 1.00 95.81 311 VAL A N 1
ATOM 2532 C CA . VAL A 1 311 ? 22.378 -2.828 7.004 1.00 95.81 311 VAL A CA 1
ATOM 2533 C C . VAL A 1 311 ? 23.138 -2.465 5.733 1.00 95.81 311 VAL A C 1
ATOM 2535 O O . VAL A 1 311 ? 24.136 -3.110 5.423 1.00 95.81 311 VAL A O 1
ATOM 2538 N N . GLY A 1 312 ? 22.713 -1.421 5.024 1.00 95.94 312 GLY A N 1
ATOM 2539 C CA . GLY A 1 312 ? 23.329 -0.986 3.773 1.00 95.94 312 GLY A CA 1
ATOM 2540 C C . GLY A 1 312 ? 22.438 -1.227 2.560 1.00 95.94 312 GLY A C 1
ATOM 2541 O O . GLY A 1 312 ? 21.438 -1.937 2.629 1.00 95.94 312 GLY A O 1
ATOM 2542 N N . ASP A 1 313 ? 22.799 -0.584 1.450 1.00 95.00 313 ASP A N 1
ATOM 2543 C CA . ASP A 1 313 ? 22.164 -0.745 0.139 1.00 95.00 313 ASP A CA 1
ATOM 2544 C C . ASP A 1 313 ? 20.626 -0.608 0.142 1.00 95.00 313 ASP A C 1
ATOM 2546 O O . ASP A 1 313 ? 19.924 -1.294 -0.589 1.00 95.00 313 ASP A O 1
ATOM 2550 N N . GLY A 1 314 ? 20.066 0.264 0.988 1.00 94.50 314 GLY A N 1
ATOM 2551 C CA . GLY A 1 314 ? 18.610 0.450 1.075 1.00 94.50 314 GLY A CA 1
ATOM 2552 C C . GLY A 1 314 ? 17.858 -0.660 1.823 1.00 94.50 314 GLY A C 1
ATOM 2553 O O . GLY A 1 314 ? 16.638 -0.751 1.695 1.00 94.50 314 GLY A O 1
ATOM 2554 N N . TRP A 1 315 ? 18.547 -1.479 2.619 1.00 96.50 315 TRP A N 1
ATOM 2555 C CA . TRP A 1 315 ? 17.931 -2.514 3.448 1.00 96.50 315 TRP A CA 1
ATOM 2556 C C . TRP A 1 315 ? 18.030 -2.200 4.940 1.00 96.50 315 TRP A C 1
ATOM 2558 O O . TRP A 1 315 ? 19.058 -1.746 5.450 1.00 96.50 315 TRP A O 1
ATOM 2568 N N . PHE A 1 316 ? 16.950 -2.510 5.647 1.00 97.62 316 PHE A N 1
ATOM 2569 C CA . PHE A 1 316 ? 16.861 -2.509 7.100 1.00 97.62 316 PHE A CA 1
ATOM 2570 C C . PHE A 1 316 ? 16.597 -3.926 7.608 1.00 97.62 316 PHE A C 1
ATOM 2572 O O . PHE A 1 316 ? 15.883 -4.703 6.965 1.00 97.62 316 PHE A O 1
ATOM 2579 N N . LYS A 1 317 ? 17.145 -4.264 8.778 1.00 97.12 317 LYS A N 1
ATOM 2580 C CA . LYS A 1 317 ? 16.646 -5.396 9.567 1.00 97.12 317 LYS A CA 1
ATOM 2581 C C . LYS A 1 317 ? 15.277 -5.046 10.127 1.00 97.12 317 LYS A C 1
ATOM 2583 O O . LYS A 1 317 ? 14.929 -3.878 10.289 1.00 97.12 317 LYS A O 1
ATOM 2588 N N . ASP A 1 318 ? 14.553 -6.083 10.505 1.00 95.62 318 ASP A N 1
ATOM 2589 C CA . ASP A 1 318 ? 13.298 -5.951 11.222 1.00 95.62 318 ASP A CA 1
ATOM 2590 C C . ASP A 1 318 ? 13.424 -6.588 12.615 1.00 95.62 318 ASP A C 1
ATOM 2592 O O . ASP A 1 318 ? 12.926 -7.681 12.889 1.00 95.62 318 ASP A O 1
ATOM 2596 N N . GLY A 1 319 ? 14.208 -5.920 13.465 1.00 94.00 319 GLY A N 1
ATOM 2597 C CA . GLY A 1 319 ? 14.672 -6.428 14.754 1.00 94.00 319 GLY A CA 1
ATOM 2598 C C . GLY A 1 319 ? 16.151 -6.829 14.741 1.00 94.00 319 GLY A C 1
ATOM 2599 O O . GLY A 1 319 ? 16.957 -6.331 13.955 1.00 94.00 319 GLY A O 1
ATOM 2600 N N . GLU A 1 320 ? 16.530 -7.736 15.642 1.00 90.75 320 GLU A N 1
ATOM 2601 C CA . GLU A 1 320 ? 17.940 -8.076 15.903 1.00 90.75 320 GLU A CA 1
ATOM 2602 C C . GLU A 1 320 ? 18.643 -8.742 14.710 1.00 90.75 320 GLU A C 1
ATOM 2604 O O . GLU A 1 320 ? 19.815 -8.465 14.425 1.00 90.75 320 GLU A O 1
ATOM 2609 N N . THR A 1 321 ? 17.917 -9.600 13.991 1.00 91.56 321 THR A N 1
ATOM 2610 C CA . THR A 1 321 ? 18.454 -10.413 12.894 1.00 91.56 321 THR A CA 1
ATOM 2611 C C . THR A 1 321 ? 17.878 -9.974 11.554 1.00 91.56 321 THR A C 1
ATOM 2613 O O . THR A 1 321 ? 16.669 -9.796 11.404 1.00 91.56 321 THR A O 1
ATOM 2616 N N . PHE A 1 322 ? 18.756 -9.834 10.559 1.00 94.56 322 PHE A N 1
ATOM 2617 C CA . PHE A 1 322 ? 18.341 -9.593 9.183 1.00 94.56 322 PHE A CA 1
ATOM 2618 C C . PHE A 1 322 ? 17.657 -10.836 8.610 1.00 94.56 322 PHE A C 1
ATOM 2620 O O . PHE A 1 322 ? 18.189 -11.940 8.700 1.00 94.56 322 PHE A O 1
ATOM 2627 N N . HIS A 1 323 ? 16.506 -10.641 7.984 1.00 90.25 323 HIS A N 1
ATOM 2628 C CA . HIS A 1 323 ? 15.813 -11.659 7.213 1.00 90.25 323 HIS A CA 1
ATOM 2629 C C . HIS A 1 323 ? 15.275 -11.020 5.938 1.00 90.25 323 HIS A C 1
ATOM 2631 O O . HIS A 1 323 ? 14.886 -9.854 5.925 1.00 90.25 323 HIS A O 1
ATOM 2637 N N . THR A 1 324 ? 15.289 -11.786 4.854 1.00 92.12 324 THR A N 1
ATOM 2638 C CA . THR A 1 324 ? 14.838 -11.308 3.551 1.00 92.12 324 THR A CA 1
ATOM 2639 C C . THR A 1 324 ? 13.343 -11.566 3.416 1.00 92.12 324 THR A C 1
ATOM 2641 O O . THR A 1 324 ? 12.901 -12.704 3.267 1.00 92.12 324 THR A O 1
ATOM 2644 N N . ASP A 1 325 ? 12.568 -10.493 3.498 1.00 95.81 325 ASP A N 1
ATOM 2645 C CA . ASP A 1 325 ? 11.131 -10.453 3.256 1.00 95.81 325 ASP A CA 1
ATOM 2646 C C . ASP A 1 325 ? 10.742 -9.091 2.653 1.00 95.81 325 ASP A C 1
ATOM 2648 O O . ASP A 1 325 ? 11.597 -8.263 2.321 1.00 95.81 325 ASP A O 1
ATOM 2652 N N . TYR A 1 326 ? 9.441 -8.856 2.507 1.00 97.88 326 TYR A N 1
ATOM 2653 C CA . TYR A 1 326 ? 8.911 -7.620 1.946 1.00 97.88 326 TYR A CA 1
ATOM 2654 C C . TYR A 1 326 ? 8.572 -6.547 2.996 1.00 97.88 326 TYR A C 1
ATOM 2656 O O . TYR A 1 326 ? 8.028 -5.513 2.616 1.00 97.88 326 TYR A O 1
ATOM 2664 N N . TYR A 1 327 ? 8.913 -6.697 4.286 1.00 97.81 327 TYR A N 1
ATOM 2665 C CA . TYR A 1 327 ? 8.585 -5.693 5.319 1.00 97.81 327 TYR A CA 1
ATOM 2666 C C . TYR A 1 327 ? 9.313 -4.361 5.139 1.00 97.81 327 TYR A C 1
ATOM 2668 O O . TYR A 1 327 ? 8.782 -3.317 5.529 1.00 97.81 327 TYR A O 1
ATOM 2676 N N . ASN A 1 328 ? 10.472 -4.370 4.474 1.00 98.19 328 ASN A N 1
ATOM 2677 C CA . ASN A 1 328 ? 11.112 -3.137 4.016 1.00 98.19 328 ASN A CA 1
ATOM 2678 C C . ASN A 1 328 ? 10.173 -2.314 3.118 1.00 98.19 328 ASN A C 1
ATOM 2680 O O . ASN A 1 328 ? 10.135 -1.091 3.235 1.00 98.19 328 ASN A O 1
ATOM 2684 N N . SER A 1 329 ? 9.364 -2.986 2.298 1.00 98.25 329 SER A N 1
ATOM 2685 C CA . SER A 1 329 ? 8.358 -2.364 1.444 1.00 98.25 329 SER A CA 1
ATOM 2686 C C . SER A 1 329 ? 7.023 -2.173 2.166 1.00 98.25 329 SER A C 1
ATOM 2688 O O . SER A 1 329 ? 6.539 -1.046 2.217 1.00 98.25 329 SER A O 1
ATOM 2690 N N . TYR A 1 330 ? 6.457 -3.215 2.794 1.00 97.88 330 TYR A N 1
ATOM 2691 C CA . TYR A 1 330 ? 5.147 -3.166 3.467 1.00 97.88 330 TYR A CA 1
ATOM 2692 C C . TYR A 1 330 ? 5.058 -2.079 4.541 1.00 97.88 330 TYR A C 1
ATOM 2694 O O . TYR A 1 330 ? 3.989 -1.506 4.741 1.00 97.88 330 TYR A O 1
ATOM 2702 N N . VAL A 1 331 ? 6.156 -1.817 5.258 1.00 97.69 331 VAL A N 1
ATOM 2703 C CA . VAL A 1 331 ? 6.150 -0.944 6.437 1.00 97.69 331 VAL A CA 1
ATOM 2704 C C . VAL A 1 331 ? 7.364 -0.026 6.461 1.00 97.69 331 VAL A C 1
ATOM 2706 O O . VAL A 1 331 ? 7.196 1.188 6.413 1.00 97.69 331 VAL A O 1
ATOM 2709 N N . ILE A 1 332 ? 8.578 -0.579 6.544 1.00 98.56 332 ILE A N 1
ATOM 2710 C CA . ILE A 1 332 ? 9.730 0.153 7.091 1.00 98.56 332 ILE A CA 1
ATOM 2711 C C . ILE A 1 332 ? 10.056 1.405 6.278 1.00 98.56 332 ILE A C 1
ATOM 2713 O O . ILE A 1 332 ? 10.012 2.504 6.824 1.00 98.56 332 ILE A O 1
ATOM 2717 N N . GLN A 1 333 ? 10.347 1.258 4.984 1.00 98.62 333 GLN A N 1
ATOM 2718 C CA . GLN A 1 333 ? 10.753 2.385 4.143 1.00 98.62 333 GLN A CA 1
ATOM 2719 C C . GLN A 1 333 ? 9.645 3.445 4.043 1.00 98.62 333 GLN A C 1
ATOM 2721 O O . GLN A 1 333 ? 9.897 4.603 4.387 1.00 98.62 333 GLN A O 1
ATOM 2726 N N . PRO A 1 334 ? 8.404 3.100 3.641 1.00 98.62 334 PRO A N 1
ATOM 2727 C CA . PRO A 1 334 ? 7.431 4.133 3.302 1.00 98.62 334 PRO A CA 1
ATOM 2728 C C . PRO A 1 334 ? 6.818 4.770 4.550 1.00 98.62 334 PRO A C 1
ATOM 2730 O O . PRO A 1 334 ? 6.540 5.967 4.554 1.00 98.62 334 PRO A O 1
ATOM 2733 N N . MET A 1 335 ? 6.667 4.007 5.638 1.00 98.81 335 MET A N 1
ATOM 2734 C CA . MET A 1 335 ? 6.167 4.540 6.904 1.00 98.81 335 MET A CA 1
ATOM 2735 C C . MET A 1 335 ? 7.214 5.407 7.607 1.00 98.81 335 MET A C 1
ATOM 2737 O O . MET A 1 335 ? 6.857 6.440 8.166 1.00 98.81 335 MET A O 1
ATOM 2741 N N . MET A 1 336 ? 8.504 5.055 7.547 1.00 98.69 336 MET A N 1
ATOM 2742 C CA . MET A 1 336 ? 9.571 5.916 8.072 1.00 98.69 336 MET A CA 1
ATOM 2743 C C . MET A 1 336 ? 9.626 7.257 7.327 1.00 98.69 336 MET A C 1
ATOM 2745 O O . MET A 1 336 ? 9.782 8.301 7.965 1.00 98.69 336 MET A O 1
ATOM 2749 N N . VAL A 1 337 ? 9.456 7.245 5.999 1.00 98.88 337 VAL A N 1
ATOM 2750 C CA . VAL A 1 337 ? 9.366 8.470 5.188 1.00 98.88 337 VAL A CA 1
ATOM 2751 C C . VAL A 1 337 ? 8.148 9.308 5.586 1.00 98.88 337 VAL A C 1
ATOM 2753 O O . VAL A 1 337 ? 8.328 10.488 5.892 1.00 98.88 337 VAL A O 1
ATOM 2756 N N . ASP A 1 338 ? 6.952 8.711 5.678 1.00 98.81 338 ASP A N 1
ATOM 2757 C CA . ASP A 1 338 ? 5.733 9.419 6.105 1.00 98.81 338 ASP A CA 1
ATOM 2758 C C . ASP A 1 338 ? 5.897 10.039 7.507 1.00 98.81 338 ASP A C 1
ATOM 2760 O O . ASP A 1 338 ? 5.553 11.206 7.711 1.00 98.81 338 ASP A O 1
ATOM 2764 N N . VAL A 1 339 ? 6.468 9.303 8.473 1.00 98.94 339 VAL A N 1
ATOM 2765 C CA . VAL A 1 339 ? 6.746 9.807 9.833 1.00 98.94 339 VAL A CA 1
ATOM 2766 C C . VAL A 1 339 ? 7.662 11.029 9.785 1.00 98.94 339 VAL A C 1
ATOM 2768 O O . VAL A 1 339 ? 7.354 12.064 10.382 1.00 98.94 339 VAL A O 1
ATOM 2771 N N . LEU A 1 340 ? 8.794 10.924 9.086 1.00 98.88 340 LEU A N 1
ATOM 2772 C CA . LEU A 1 340 ? 9.809 11.976 9.033 1.00 98.88 340 LEU A CA 1
ATOM 2773 C C . LEU A 1 340 ? 9.321 13.225 8.293 1.00 98.88 340 LEU A C 1
ATOM 2775 O O . LEU A 1 340 ? 9.608 14.339 8.733 1.00 98.88 340 LEU A O 1
ATOM 2779 N N . GLN A 1 341 ? 8.584 13.064 7.193 1.00 98.69 341 GLN A N 1
ATOM 2780 C CA . GLN A 1 341 ? 7.978 14.182 6.464 1.00 98.69 341 GLN A CA 1
ATOM 2781 C C . GLN A 1 341 ? 6.918 14.882 7.317 1.00 98.69 341 GLN A C 1
ATOM 2783 O O . GLN A 1 341 ? 6.994 16.096 7.513 1.00 98.69 341 GLN A O 1
ATOM 2788 N N . THR A 1 342 ? 6.009 14.115 7.921 1.00 98.75 342 THR A N 1
ATOM 2789 C CA . THR A 1 342 ? 4.954 14.650 8.794 1.00 98.75 342 THR A CA 1
ATOM 2790 C C . THR A 1 342 ? 5.544 15.414 9.978 1.00 98.75 342 THR A C 1
ATOM 2792 O O . THR A 1 342 ? 5.115 16.526 10.300 1.00 98.75 342 THR A O 1
ATOM 2795 N N . TRP A 1 343 ? 6.567 14.847 10.623 1.00 98.38 343 TRP A N 1
ATOM 2796 C CA . TRP A 1 343 ? 7.240 15.494 11.744 1.00 98.38 343 TRP A CA 1
ATOM 2797 C C . TRP A 1 343 ? 7.928 16.796 11.315 1.00 98.38 343 TRP A C 1
ATOM 2799 O O . TRP A 1 343 ? 7.793 17.827 11.980 1.00 98.38 343 TRP A O 1
ATOM 2809 N N . LEU A 1 344 ? 8.624 16.780 10.179 1.00 98.44 344 LEU A N 1
ATOM 2810 C CA . LEU A 1 344 ? 9.291 17.956 9.630 1.00 98.44 344 LEU A CA 1
ATOM 2811 C C . LEU A 1 344 ? 8.304 19.084 9.312 1.00 98.44 344 LEU A C 1
ATOM 2813 O O . LEU A 1 344 ? 8.548 20.234 9.681 1.00 98.44 344 LEU A O 1
ATOM 2817 N N . GLU A 1 345 ? 7.185 18.772 8.665 1.00 98.00 345 GLU A N 1
ATOM 2818 C CA . GLU A 1 345 ? 6.140 19.745 8.340 1.00 98.00 345 GLU A CA 1
ATOM 2819 C C . GLU A 1 345 ? 5.473 20.316 9.592 1.00 98.00 345 GLU A C 1
ATOM 2821 O O . GLU A 1 345 ? 5.273 21.529 9.700 1.00 98.00 345 GLU A O 1
ATOM 2826 N N . ALA A 1 346 ? 5.173 19.471 10.580 1.00 97.19 346 ALA A N 1
ATOM 2827 C CA . ALA A 1 346 ? 4.631 19.926 11.854 1.00 97.19 346 ALA A CA 1
ATOM 2828 C C . ALA A 1 346 ? 5.599 20.872 12.584 1.00 97.19 346 ALA A C 1
ATOM 2830 O O . ALA A 1 346 ? 5.181 21.940 13.036 1.00 97.19 346 ALA A O 1
ATOM 2831 N N . ASN A 1 347 ? 6.892 20.539 12.635 1.00 95.44 347 ASN A N 1
ATOM 2832 C CA . ASN A 1 347 ? 7.908 21.399 13.241 1.00 95.44 347 ASN A CA 1
ATOM 2833 C C . ASN A 1 347 ? 8.069 22.728 12.486 1.00 95.44 347 ASN A C 1
ATOM 2835 O O . ASN A 1 347 ? 8.173 23.772 13.129 1.00 95.44 347 ASN A O 1
ATOM 2839 N N . LYS A 1 348 ? 8.046 22.719 11.144 1.00 97.19 348 LYS A N 1
ATOM 2840 C CA . LYS A 1 348 ? 8.082 23.947 10.328 1.00 97.19 348 LYS A CA 1
ATOM 2841 C C . LYS A 1 348 ? 6.870 24.843 10.595 1.00 97.19 348 LYS A C 1
ATOM 2843 O O . LYS A 1 348 ? 7.034 26.053 10.695 1.00 97.19 348 LYS A O 1
ATOM 2848 N N . ARG A 1 349 ? 5.671 24.273 10.767 1.00 96.56 349 ARG A N 1
ATOM 2849 C CA . ARG A 1 349 ? 4.463 25.043 11.125 1.00 96.56 349 ARG A CA 1
ATOM 2850 C C . ARG A 1 349 ? 4.541 25.636 12.534 1.00 96.56 349 ARG A C 1
ATOM 2852 O O . ARG A 1 349 ? 4.172 26.788 12.725 1.00 96.56 349 ARG A O 1
ATOM 2859 N N . GLN A 1 350 ? 5.026 24.870 13.510 1.00 94.44 350 GLN A N 1
ATOM 2860 C CA . GLN A 1 350 ? 5.118 25.303 14.913 1.00 94.44 350 GLN A CA 1
ATOM 2861 C C . GLN A 1 350 ? 6.273 26.280 15.171 1.00 94.44 350 GLN A C 1
ATOM 2863 O O . GLN A 1 350 ? 6.176 27.136 16.046 1.00 94.44 350 GLN A O 1
ATOM 2868 N N . SER A 1 351 ? 7.370 26.161 14.422 1.00 95.19 351 SER A N 1
ATOM 2869 C CA . SER A 1 351 ? 8.538 27.035 14.527 1.00 95.19 351 SER A CA 1
ATOM 2870 C C . SER A 1 351 ? 9.063 27.407 13.132 1.00 95.19 351 SER A C 1
ATOM 2872 O O . SER A 1 351 ? 10.065 26.847 12.682 1.00 95.19 351 SER A O 1
ATOM 2874 N N . PRO A 1 352 ? 8.424 28.362 12.428 1.00 94.50 352 PRO A N 1
ATOM 2875 C CA . PRO A 1 352 ? 8.796 28.717 11.052 1.00 94.50 352 PRO A CA 1
ATOM 2876 C C . PRO A 1 352 ? 10.249 29.182 10.888 1.00 94.50 352 PRO A C 1
ATOM 2878 O O . PRO A 1 352 ? 10.881 28.880 9.882 1.00 94.50 352 PRO A O 1
ATOM 2881 N N . ASN A 1 353 ? 10.796 29.853 11.907 1.00 95.44 353 ASN A N 1
ATOM 2882 C CA . ASN A 1 353 ? 12.178 30.349 11.929 1.00 95.44 353 ASN A CA 1
ATOM 2883 C C . ASN A 1 353 ? 13.151 29.405 12.666 1.00 95.44 353 ASN A C 1
ATOM 2885 O O . ASN A 1 353 ? 14.298 29.772 12.918 1.00 95.44 353 ASN A O 1
ATOM 2889 N N . GLY A 1 354 ? 12.695 28.214 13.067 1.00 93.12 354 GLY A N 1
ATOM 2890 C CA . GLY A 1 354 ? 13.515 27.217 13.752 1.00 93.12 354 GLY A CA 1
ATOM 2891 C C . GLY A 1 354 ? 14.541 26.556 12.827 1.00 93.12 354 GLY A C 1
ATOM 2892 O O . GLY A 1 354 ? 14.350 26.458 11.615 1.00 93.12 354 GLY A O 1
ATOM 2893 N N . ASN A 1 355 ? 15.640 26.058 13.398 1.00 94.50 355 ASN A N 1
ATOM 2894 C CA . ASN A 1 355 ? 16.609 25.266 12.643 1.00 94.50 355 ASN A CA 1
ATOM 2895 C C . ASN A 1 355 ? 16.108 23.822 12.474 1.00 94.50 355 ASN A C 1
ATOM 2897 O O . ASN A 1 355 ? 16.206 23.010 13.392 1.00 94.50 355 ASN A O 1
ATOM 2901 N N . HIS A 1 356 ? 15.625 23.497 11.273 1.00 96.81 356 HIS A N 1
ATOM 2902 C CA . HIS A 1 356 ? 15.112 22.163 10.926 1.00 96.81 356 HIS A CA 1
ATOM 2903 C C . HIS A 1 356 ? 16.112 21.299 10.152 1.00 96.81 356 HIS A C 1
ATOM 2905 O O . HIS A 1 356 ? 15.744 20.229 9.667 1.00 96.81 356 HIS A O 1
ATOM 2911 N N . LYS A 1 357 ? 17.369 21.742 10.008 1.00 97.75 357 LYS A N 1
ATOM 2912 C CA . LYS A 1 357 ? 18.341 21.107 9.107 1.00 97.75 357 LYS A CA 1
ATOM 2913 C C . LYS A 1 357 ? 18.579 19.631 9.430 1.00 97.75 357 LYS A C 1
ATOM 2915 O O . LYS A 1 357 ? 18.537 18.810 8.525 1.00 97.75 357 LYS A O 1
ATOM 2920 N N . ALA A 1 358 ? 18.770 19.288 10.703 1.00 97.62 358 ALA A N 1
ATOM 2921 C CA . ALA A 1 358 ? 19.038 17.906 11.100 1.00 97.62 358 ALA A CA 1
ATOM 2922 C C . ALA A 1 358 ? 17.877 16.959 10.745 1.00 97.62 358 ALA A C 1
ATOM 2924 O O . ALA A 1 358 ? 18.104 15.868 10.229 1.00 97.62 358 ALA A O 1
ATOM 2925 N N . LEU A 1 359 ? 16.632 17.388 10.976 1.00 97.94 359 LEU A N 1
ATOM 2926 C CA . LEU A 1 359 ? 15.455 16.596 10.623 1.00 97.94 359 LEU A CA 1
ATOM 2927 C C . LEU A 1 359 ? 15.279 16.516 9.102 1.00 97.94 359 LEU A C 1
ATOM 2929 O O . LEU A 1 359 ? 15.043 15.434 8.585 1.00 97.94 359 LEU A O 1
ATOM 2933 N N . GLN A 1 360 ? 15.486 17.621 8.379 1.00 98.56 360 GLN A N 1
ATOM 2934 C CA . GLN A 1 360 ? 15.464 17.639 6.914 1.00 98.56 360 GLN A CA 1
ATOM 2935 C C . GLN A 1 360 ? 16.505 16.683 6.309 1.00 98.56 360 GLN A C 1
ATOM 2937 O O . GLN A 1 360 ? 16.181 15.946 5.381 1.00 98.56 360 GLN A O 1
ATOM 2942 N N . ASP A 1 361 ? 17.735 16.670 6.828 1.00 98.50 361 ASP A N 1
ATOM 2943 C CA . ASP A 1 361 ? 18.801 15.782 6.356 1.00 98.50 361 ASP A CA 1
ATOM 2944 C C . ASP A 1 361 ? 18.452 14.304 6.620 1.00 98.50 361 ASP A C 1
ATOM 2946 O O . ASP A 1 361 ? 18.631 13.470 5.731 1.00 98.50 361 ASP A O 1
ATOM 2950 N N . ARG A 1 362 ? 17.871 13.983 7.791 1.00 98.06 362 ARG A N 1
ATOM 2951 C CA . ARG A 1 362 ? 17.343 12.638 8.104 1.00 98.06 362 ARG A CA 1
ATOM 2952 C C . ARG A 1 362 ? 16.218 12.229 7.154 1.00 98.06 362 ARG A C 1
ATOM 2954 O O . ARG A 1 362 ? 16.256 11.125 6.615 1.00 98.06 362 ARG A O 1
ATOM 2961 N N . THR A 1 363 ? 15.256 13.116 6.892 1.00 98.75 363 THR A N 1
ATOM 2962 C CA . THR A 1 363 ? 14.169 12.870 5.929 1.00 98.75 363 THR A CA 1
ATOM 2963 C C . THR A 1 363 ? 14.725 12.597 4.532 1.00 98.75 363 THR A C 1
ATOM 2965 O O . THR A 1 363 ? 14.339 11.619 3.895 1.00 98.75 363 THR A O 1
ATOM 2968 N N . ASN A 1 364 ? 15.679 13.408 4.069 1.00 98.62 364 ASN A N 1
ATOM 2969 C CA . ASN A 1 364 ? 16.310 13.231 2.760 1.00 98.62 364 ASN A CA 1
ATOM 2970 C C . ASN A 1 364 ? 17.056 11.889 2.663 1.00 98.62 364 ASN A C 1
ATOM 2972 O O . ASN A 1 364 ? 17.021 11.235 1.622 1.00 98.62 364 ASN A O 1
ATOM 2976 N N . LEU A 1 365 ? 17.722 11.465 3.740 1.00 98.62 365 LEU A N 1
ATOM 2977 C CA . LEU A 1 365 ? 18.404 10.174 3.801 1.00 98.62 365 LEU A CA 1
ATOM 2978 C C . LEU A 1 365 ? 17.417 8.998 3.750 1.00 98.62 365 LEU A C 1
ATOM 2980 O O . LEU A 1 365 ? 17.655 8.041 3.012 1.00 98.62 365 LEU A O 1
ATOM 2984 N N . ALA A 1 366 ? 16.299 9.077 4.476 1.00 98.69 366 ALA A N 1
ATOM 2985 C CA . ALA A 1 366 ? 15.245 8.063 4.423 1.00 98.69 366 ALA A CA 1
ATOM 2986 C C . ALA A 1 366 ? 14.650 7.936 3.010 1.00 98.69 366 ALA A C 1
ATOM 2988 O O . ALA A 1 366 ? 14.523 6.826 2.499 1.00 98.69 366 ALA A O 1
ATOM 2989 N N . VAL A 1 367 ? 14.389 9.061 2.331 1.00 98.75 367 VAL A N 1
ATOM 2990 C CA . VAL A 1 367 ? 13.919 9.062 0.933 1.00 98.75 367 VAL A CA 1
ATOM 2991 C C . VAL A 1 367 ? 14.934 8.394 -0.000 1.00 98.75 367 VAL A C 1
ATOM 2993 O O . VAL A 1 367 ? 14.543 7.543 -0.796 1.00 98.75 367 VAL A O 1
ATOM 2996 N N . LYS A 1 368 ? 16.236 8.690 0.131 1.00 98.31 368 LYS A N 1
ATOM 2997 C CA . LYS A 1 368 ? 17.292 8.030 -0.667 1.00 98.31 368 LYS A CA 1
ATOM 2998 C C . LYS A 1 368 ? 17.342 6.517 -0.451 1.00 98.31 368 LYS A C 1
ATOM 3000 O O . LYS A 1 368 ? 17.515 5.755 -1.402 1.00 98.31 368 LYS A O 1
ATOM 3005 N N . ARG A 1 369 ? 17.174 6.062 0.792 1.00 98.56 369 ARG A N 1
ATOM 3006 C CA . ARG A 1 369 ? 17.135 4.628 1.119 1.00 98.56 369 ARG A CA 1
ATOM 3007 C C . ARG A 1 369 ? 15.880 3.958 0.551 1.00 98.56 369 ARG A C 1
ATOM 3009 O O . ARG A 1 369 ? 15.996 2.859 0.011 1.00 98.56 369 ARG A O 1
ATOM 3016 N N . MET A 1 370 ? 14.726 4.628 0.584 1.00 98.62 370 MET A N 1
ATOM 3017 C CA . MET A 1 370 ? 13.492 4.133 -0.039 1.00 98.62 370 MET A CA 1
ATOM 3018 C C . MET A 1 370 ? 13.610 4.074 -1.564 1.00 98.62 370 MET A C 1
ATOM 3020 O O . MET A 1 370 ? 13.214 3.077 -2.157 1.00 98.62 370 MET A O 1
ATOM 3024 N N . GLN A 1 371 ? 14.206 5.092 -2.192 1.00 98.38 371 GLN A N 1
ATOM 3025 C CA . GLN A 1 371 ? 14.524 5.113 -3.625 1.00 98.38 371 GLN A CA 1
ATOM 3026 C C . GLN A 1 371 ? 15.346 3.896 -4.035 1.00 98.38 371 GLN A C 1
ATOM 3028 O O . GLN A 1 371 ? 15.010 3.215 -5.002 1.00 98.38 371 GLN A O 1
ATOM 3033 N N . ARG A 1 372 ? 16.396 3.584 -3.270 1.00 97.94 372 ARG A N 1
ATOM 3034 C CA . ARG A 1 372 ? 17.218 2.402 -3.529 1.00 97.94 372 ARG A CA 1
ATOM 3035 C C . ARG A 1 372 ? 16.423 1.106 -3.417 1.00 97.94 372 ARG A C 1
ATOM 3037 O O . ARG A 1 372 ? 16.545 0.242 -4.277 1.00 97.94 372 ARG A O 1
ATOM 3044 N N . HIS A 1 373 ? 15.580 0.984 -2.397 1.00 98.06 373 HIS A N 1
ATOM 3045 C CA . HIS A 1 373 ? 14.719 -0.185 -2.258 1.00 98.06 373 HIS A CA 1
ATOM 3046 C C . HIS A 1 373 ? 13.699 -0.293 -3.410 1.00 98.06 373 HIS A C 1
ATOM 3048 O O . HIS A 1 373 ? 13.470 -1.381 -3.932 1.00 98.06 373 HIS A O 1
ATOM 3054 N N . ALA A 1 374 ? 13.137 0.831 -3.864 1.00 98.50 374 ALA A N 1
ATOM 3055 C CA . ALA A 1 374 ? 12.224 0.888 -5.004 1.00 98.50 374 ALA A CA 1
ATOM 3056 C C . ALA A 1 374 ? 12.885 0.451 -6.327 1.00 98.50 374 ALA A C 1
ATOM 3058 O O . ALA A 1 374 ? 12.240 -0.238 -7.115 1.00 98.50 374 ALA A O 1
ATOM 3059 N N . ASP A 1 375 ? 14.162 0.786 -6.551 1.00 97.50 375 ASP A N 1
ATOM 3060 C CA . ASP A 1 375 ? 14.949 0.319 -7.710 1.00 97.50 375 ASP A CA 1
ATOM 3061 C C . ASP A 1 375 ? 15.013 -1.217 -7.738 1.00 97.50 375 ASP A C 1
ATOM 3063 O O . ASP A 1 375 ? 14.722 -1.840 -8.759 1.00 97.50 375 ASP A O 1
ATOM 3067 N N . PHE A 1 376 ? 15.271 -1.857 -6.591 1.00 97.31 376 PHE A N 1
ATOM 3068 C CA . PHE A 1 376 ? 15.220 -3.318 -6.503 1.00 97.31 376 PHE A CA 1
ATOM 3069 C C . PHE A 1 376 ? 13.833 -3.881 -6.782 1.00 97.31 376 PHE A C 1
ATOM 3071 O O . PHE A 1 376 ? 13.715 -4.838 -7.543 1.00 97.31 376 PHE A O 1
ATOM 3078 N N . LEU A 1 377 ? 12.783 -3.304 -6.198 1.00 98.31 377 LEU A N 1
ATOM 3079 C CA . LEU A 1 377 ? 11.419 -3.793 -6.403 1.00 98.31 377 LEU A CA 1
ATOM 3080 C C . LEU A 1 377 ? 11.005 -3.748 -7.876 1.00 98.31 377 LEU A C 1
ATOM 3082 O O . LEU A 1 377 ? 10.409 -4.706 -8.359 1.00 98.31 377 LEU A O 1
ATOM 3086 N N . GLU A 1 378 ? 11.355 -2.686 -8.602 1.00 98.31 378 GLU A N 1
ATOM 3087 C CA . GLU A 1 378 ? 11.104 -2.593 -10.043 1.00 98.31 378 GLU A CA 1
ATOM 3088 C C . GLU A 1 378 ? 11.871 -3.677 -10.816 1.00 98.31 378 GLU A C 1
ATOM 3090 O O . GLU A 1 378 ? 11.295 -4.370 -11.659 1.00 98.31 378 GLU A O 1
ATOM 3095 N N . ARG A 1 379 ? 13.143 -3.896 -10.469 1.00 97.62 379 ARG A N 1
ATOM 3096 C CA . ARG A 1 379 ? 13.999 -4.921 -11.085 1.00 97.62 379 ARG A CA 1
ATOM 3097 C C . ARG A 1 379 ? 13.560 -6.350 -10.789 1.00 97.62 379 ARG A C 1
ATOM 3099 O O . ARG A 1 379 ? 13.935 -7.247 -11.540 1.00 97.62 379 ARG A O 1
ATOM 3106 N N . LEU A 1 380 ? 12.806 -6.587 -9.720 1.00 97.44 380 LEU A N 1
ATOM 3107 C CA . LEU A 1 380 ? 12.284 -7.911 -9.369 1.00 97.44 380 LEU A CA 1
ATOM 3108 C C . LEU A 1 380 ? 11.054 -8.313 -10.196 1.00 97.44 380 LEU A C 1
ATOM 3110 O O . LEU A 1 380 ? 10.664 -9.480 -10.152 1.00 97.44 380 LEU A O 1
ATOM 3114 N N . ILE A 1 381 ? 10.453 -7.388 -10.950 1.00 98.75 381 ILE A N 1
ATOM 3115 C CA . ILE A 1 381 ? 9.298 -7.684 -11.803 1.00 98.75 381 ILE A CA 1
ATOM 3116 C C . ILE A 1 381 ? 9.790 -8.329 -13.100 1.00 98.75 381 ILE A C 1
ATOM 3118 O O . ILE A 1 381 ? 10.392 -7.658 -13.937 1.00 98.75 381 ILE A O 1
ATOM 3122 N N . SER A 1 382 ? 9.522 -9.622 -13.293 1.00 98.44 382 SER A N 1
ATOM 3123 C CA . SER A 1 382 ? 9.873 -10.362 -14.516 1.00 98.44 382 SER A CA 1
ATOM 3124 C C . SER A 1 382 ? 9.206 -9.756 -15.759 1.00 98.44 382 SER A C 1
ATOM 3126 O O . SER A 1 382 ? 8.203 -9.055 -15.608 1.00 98.44 382 SER A O 1
ATOM 3128 N N . PRO A 1 383 ? 9.685 -10.034 -16.989 1.00 98.00 383 PRO A N 1
ATOM 3129 C CA . PRO A 1 383 ? 9.049 -9.558 -18.226 1.00 98.00 383 PRO A CA 1
ATOM 3130 C C . PRO A 1 383 ? 7.571 -9.962 -18.385 1.00 98.00 383 PRO A C 1
ATOM 3132 O O . PRO A 1 383 ? 6.812 -9.283 -19.077 1.00 98.00 383 PRO A O 1
ATOM 3135 N N . GLU A 1 384 ? 7.148 -11.032 -17.713 1.00 96.50 384 GLU A N 1
ATOM 3136 C CA . GLU A 1 384 ? 5.790 -11.589 -17.715 1.00 96.50 384 GLU A CA 1
ATOM 3137 C C . GLU A 1 384 ? 4.897 -11.018 -16.598 1.00 96.50 384 GLU A C 1
ATOM 3139 O O . GLU A 1 384 ? 3.754 -11.452 -16.437 1.00 96.50 384 GLU A O 1
ATOM 3144 N N . GLY A 1 385 ? 5.401 -10.075 -15.796 1.00 97.38 385 GLY A N 1
ATOM 3145 C CA . GLY A 1 385 ? 4.658 -9.512 -14.668 1.00 97.38 385 GLY A CA 1
ATOM 3146 C C . GLY A 1 385 ? 4.564 -10.471 -13.481 1.00 97.38 385 GLY A C 1
ATOM 3147 O O . GLY A 1 385 ? 3.540 -10.525 -12.805 1.00 97.38 385 GLY A O 1
ATOM 3148 N N . THR A 1 386 ? 5.607 -11.259 -13.220 1.00 97.50 386 THR A N 1
ATOM 3149 C CA . THR A 1 386 ? 5.723 -12.043 -11.979 1.00 97.50 386 THR A CA 1
ATOM 3150 C C . THR A 1 386 ? 6.791 -11.447 -11.071 1.00 97.50 386 THR A C 1
ATOM 3152 O O . THR A 1 386 ? 7.627 -10.671 -11.523 1.00 97.50 386 THR A O 1
ATOM 3155 N N . PHE A 1 387 ? 6.768 -11.788 -9.786 1.00 98.12 387 PHE A N 1
ATOM 3156 C CA . PHE A 1 387 ? 7.826 -11.428 -8.844 1.00 98.12 387 PHE A CA 1
ATOM 3157 C C . PHE A 1 387 ? 8.029 -12.557 -7.824 1.00 98.12 387 PHE A C 1
ATOM 3159 O O . PHE A 1 387 ? 7.124 -13.380 -7.649 1.00 98.12 387 PHE A O 1
ATOM 3166 N N . PRO A 1 388 ? 9.204 -12.640 -7.176 1.00 97.31 388 PRO A N 1
ATOM 3167 C CA . PRO A 1 388 ? 9.511 -13.737 -6.265 1.00 97.31 388 PRO A CA 1
ATOM 3168 C C . PRO A 1 388 ? 8.536 -13.858 -5.084 1.00 97.31 388 PRO A C 1
ATOM 3170 O O . PRO A 1 388 ? 8.199 -12.878 -4.431 1.00 97.31 388 PRO A O 1
ATOM 3173 N N . ALA A 1 389 ? 8.124 -15.084 -4.765 1.00 95.56 389 ALA A N 1
ATOM 3174 C CA . ALA A 1 389 ? 7.280 -15.378 -3.609 1.00 95.56 389 ALA A CA 1
ATOM 3175 C C . ALA A 1 389 ? 8.149 -15.849 -2.430 1.00 95.56 389 ALA A C 1
ATOM 3177 O O . ALA A 1 389 ? 8.330 -17.050 -2.234 1.00 95.56 389 ALA A O 1
ATOM 3178 N N . PHE A 1 390 ? 8.726 -14.917 -1.666 1.00 94.88 390 PHE A N 1
ATOM 3179 C CA . PHE A 1 390 ? 9.566 -15.239 -0.505 1.00 94.88 390 PHE A CA 1
ATOM 3180 C C . PHE A 1 390 ? 9.201 -14.435 0.743 1.00 94.88 390 PHE A C 1
ATOM 3182 O O . PHE A 1 390 ? 8.543 -13.396 0.678 1.00 94.88 390 PHE A O 1
ATOM 3189 N N . GLY A 1 391 ? 9.726 -14.906 1.875 1.00 94.56 391 GLY A N 1
ATOM 3190 C CA . GLY A 1 391 ? 9.625 -14.233 3.161 1.00 94.56 391 GLY A CA 1
ATOM 3191 C C . GLY A 1 391 ? 8.297 -14.483 3.865 1.00 94.56 391 GLY A C 1
ATOM 3192 O O . GLY A 1 391 ? 7.360 -15.068 3.320 1.00 94.56 391 GLY A O 1
ATOM 3193 N N . ARG A 1 392 ? 8.227 -14.033 5.116 1.00 94.81 392 ARG A N 1
ATOM 3194 C CA . ARG A 1 392 ? 6.971 -14.018 5.870 1.00 94.81 392 ARG A CA 1
ATOM 3195 C C . ARG A 1 392 ? 5.991 -13.028 5.252 1.00 94.81 392 ARG A C 1
ATOM 3197 O O . ARG A 1 392 ? 6.387 -12.046 4.619 1.00 94.81 392 ARG A O 1
ATOM 3204 N N . SER A 1 393 ? 4.707 -13.287 5.450 1.00 96.69 393 SER A N 1
ATOM 3205 C CA . SER A 1 393 ? 3.609 -12.489 4.909 1.00 96.69 393 SER A CA 1
ATOM 3206 C C . SER A 1 393 ? 3.654 -12.330 3.390 1.00 96.69 393 SER A C 1
ATOM 3208 O O . SER A 1 393 ? 3.199 -11.330 2.834 1.00 96.69 393 SER A O 1
ATOM 3210 N N . VAL A 1 394 ? 4.189 -13.334 2.689 1.00 96.25 394 VAL A N 1
ATOM 3211 C CA . VAL A 1 394 ? 4.203 -13.371 1.221 1.00 96.25 394 VAL A CA 1
ATOM 3212 C C . VAL A 1 394 ? 2.790 -13.219 0.641 1.00 96.25 394 VAL A C 1
ATOM 3214 O O . VAL A 1 394 ? 2.611 -12.645 -0.424 1.00 96.25 394 VAL A O 1
ATOM 3217 N N . THR A 1 395 ? 1.759 -13.629 1.384 1.00 97.44 395 THR A N 1
ATOM 3218 C CA . THR A 1 395 ? 0.334 -13.537 1.032 1.00 97.44 395 THR A CA 1
ATOM 3219 C C . THR A 1 395 ? -0.218 -12.108 0.914 1.00 97.44 395 THR A C 1
ATOM 3221 O O . THR A 1 395 ? -1.366 -11.930 0.519 1.00 97.44 395 THR A O 1
ATOM 3224 N N . TYR A 1 396 ? 0.562 -11.062 1.197 1.00 98.00 396 TYR A N 1
ATOM 3225 C CA . TYR A 1 396 ? 0.114 -9.664 1.073 1.00 98.00 396 TYR A CA 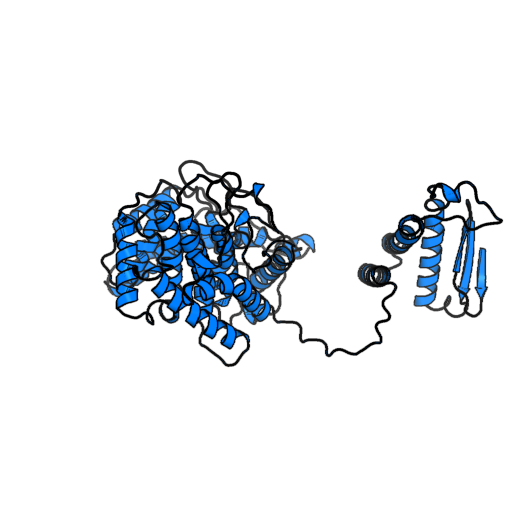1
ATOM 3226 C C . TYR A 1 396 ? 0.167 -9.106 -0.360 1.00 98.00 396 TYR A C 1
ATOM 3228 O O . TYR A 1 396 ? -0.159 -7.935 -0.585 1.00 98.00 396 TYR A O 1
ATOM 3236 N N . ARG A 1 397 ? 0.491 -9.952 -1.348 1.00 96.81 397 ARG A N 1
ATOM 3237 C CA . ARG A 1 397 ? 0.290 -9.679 -2.782 1.00 96.81 397 ARG A CA 1
ATOM 3238 C C . ARG A 1 397 ? 1.005 -8.400 -3.233 1.00 96.81 397 ARG A C 1
ATOM 3240 O O . ARG A 1 397 ? 2.211 -8.266 -3.041 1.00 96.81 397 ARG A O 1
ATOM 3247 N N . LEU A 1 398 ? 0.278 -7.442 -3.818 1.00 98.19 398 LEU A N 1
ATOM 3248 C CA . LEU A 1 398 ? 0.847 -6.190 -4.323 1.00 98.19 398 LEU A CA 1
ATOM 3249 C C . LEU A 1 398 ? 1.403 -5.282 -3.222 1.00 98.19 398 LEU A C 1
ATOM 3251 O O . LEU A 1 398 ? 2.099 -4.319 -3.542 1.00 98.19 398 LEU A O 1
ATOM 3255 N N . GLY A 1 399 ? 1.141 -5.580 -1.944 1.00 98.12 399 GLY A N 1
ATOM 3256 C CA . GLY A 1 399 ? 1.755 -4.850 -0.840 1.00 98.12 399 GLY A CA 1
ATOM 3257 C C . GLY A 1 399 ? 3.284 -4.849 -0.928 1.00 98.12 399 GLY A C 1
ATOM 3258 O O . GLY A 1 399 ? 3.920 -3.894 -0.485 1.00 98.12 399 GLY A O 1
ATOM 3259 N N . ALA A 1 400 ? 3.870 -5.870 -1.572 1.00 98.50 400 ALA A N 1
ATOM 3260 C CA . ALA A 1 400 ? 5.306 -6.000 -1.785 1.00 98.50 400 ALA A CA 1
ATOM 3261 C C . ALA A 1 400 ? 5.893 -4.800 -2.545 1.00 98.50 400 ALA A C 1
ATOM 3263 O O . ALA A 1 400 ? 7.082 -4.514 -2.427 1.00 98.50 400 ALA A O 1
ATOM 3264 N N . PHE A 1 401 ? 5.061 -4.052 -3.273 1.00 98.81 401 PHE A N 1
ATOM 3265 C CA . PHE A 1 401 ? 5.463 -2.892 -4.058 1.00 98.81 401 PHE A CA 1
ATOM 3266 C C . PHE A 1 401 ? 5.179 -1.548 -3.387 1.00 98.81 401 PHE A C 1
ATOM 3268 O O . PHE A 1 401 ? 5.396 -0.532 -4.041 1.00 98.81 401 PHE A O 1
ATOM 3275 N N . GLN A 1 402 ? 4.755 -1.502 -2.115 1.00 98.69 402 GLN A N 1
ATOM 3276 C CA . GLN A 1 402 ? 4.440 -0.235 -1.442 1.00 98.69 402 GLN A CA 1
ATOM 3277 C C . GLN A 1 402 ? 5.577 0.793 -1.556 1.00 98.69 402 GLN A C 1
ATOM 3279 O O . GLN A 1 402 ? 5.307 1.951 -1.844 1.00 98.69 402 GLN A O 1
ATOM 3284 N N . ALA A 1 403 ? 6.846 0.422 -1.364 1.00 98.81 403 ALA A N 1
ATOM 3285 C CA . ALA A 1 403 ? 7.936 1.397 -1.487 1.00 98.81 403 ALA A CA 1
ATOM 3286 C C . ALA A 1 403 ? 8.076 1.968 -2.907 1.00 98.81 403 ALA A C 1
ATOM 3288 O O . ALA A 1 403 ? 8.324 3.162 -3.061 1.00 98.81 403 ALA A O 1
ATOM 3289 N N . LEU A 1 404 ? 7.854 1.150 -3.939 1.00 98.88 404 LEU A N 1
ATOM 3290 C CA . LEU A 1 404 ? 7.873 1.592 -5.335 1.00 98.88 404 LEU A CA 1
ATOM 3291 C C . LEU A 1 404 ? 6.666 2.482 -5.665 1.00 98.88 404 LEU A C 1
ATOM 3293 O O . LEU A 1 404 ? 6.815 3.540 -6.277 1.00 98.88 404 LEU A O 1
ATOM 3297 N N . THR A 1 405 ? 5.472 2.080 -5.238 1.00 98.88 405 THR A N 1
ATOM 3298 C CA . THR A 1 405 ? 4.225 2.813 -5.487 1.00 98.88 405 THR A CA 1
ATOM 3299 C C . THR A 1 405 ? 4.154 4.113 -4.697 1.00 98.88 405 THR A C 1
ATOM 3301 O O . THR A 1 405 ? 3.668 5.121 -5.208 1.00 98.88 405 THR A O 1
ATOM 3304 N N . HIS A 1 406 ? 4.690 4.123 -3.480 1.00 98.88 406 HIS A N 1
ATOM 3305 C CA . HIS A 1 406 ? 4.818 5.320 -2.668 1.00 98.88 406 HIS A CA 1
ATOM 3306 C C . HIS A 1 406 ? 5.843 6.275 -3.283 1.00 98.88 406 HIS A C 1
ATOM 3308 O O . HIS A 1 406 ? 5.525 7.447 -3.458 1.00 98.88 406 HIS A O 1
ATOM 3314 N N . ALA A 1 407 ? 7.026 5.792 -3.683 1.00 98.88 407 ALA A N 1
ATOM 3315 C CA . ALA A 1 407 ? 8.017 6.614 -4.378 1.00 98.88 407 ALA A CA 1
ATOM 3316 C C . ALA A 1 407 ? 7.444 7.260 -5.652 1.00 98.88 407 ALA A C 1
ATOM 3318 O O . ALA A 1 407 ? 7.709 8.434 -5.903 1.00 98.88 407 ALA A O 1
ATOM 3319 N N . ALA A 1 408 ? 6.612 6.541 -6.415 1.00 98.81 408 ALA A N 1
ATOM 3320 C CA . ALA A 1 408 ? 5.873 7.114 -7.542 1.00 98.81 408 ALA A CA 1
ATOM 3321 C C . ALA A 1 408 ? 4.895 8.217 -7.105 1.00 98.81 408 ALA A C 1
ATOM 3323 O O . ALA A 1 408 ? 4.935 9.310 -7.666 1.00 98.81 408 ALA A O 1
ATOM 3324 N N . LEU A 1 409 ? 4.067 7.959 -6.085 1.00 98.75 409 LEU A N 1
ATOM 3325 C CA . LEU A 1 409 ? 3.071 8.912 -5.578 1.00 98.75 409 LEU A CA 1
ATOM 3326 C C . LEU A 1 409 ? 3.690 10.247 -5.130 1.00 98.75 409 LEU A C 1
ATOM 3328 O O . LEU A 1 409 ? 3.099 11.294 -5.367 1.00 98.75 409 LEU A O 1
ATOM 3332 N N . ILE A 1 410 ? 4.861 10.221 -4.488 1.00 98.31 410 ILE A N 1
ATOM 3333 C CA . ILE A 1 410 ? 5.522 11.435 -3.974 1.00 98.31 410 ILE A CA 1
ATOM 3334 C C . ILE A 1 410 ? 6.570 12.021 -4.938 1.00 98.31 410 ILE A C 1
ATOM 3336 O O . ILE A 1 410 ? 7.368 12.863 -4.528 1.00 98.31 410 ILE A O 1
ATOM 3340 N N . HIS A 1 411 ? 6.608 11.556 -6.195 1.00 98.56 411 HIS A N 1
ATOM 3341 C CA . HIS A 1 411 ? 7.584 11.959 -7.223 1.00 98.56 411 HIS A CA 1
ATOM 3342 C C . HIS A 1 411 ? 9.052 11.789 -6.801 1.00 98.56 411 HIS A C 1
ATOM 3344 O O . HIS A 1 411 ? 9.912 12.615 -7.096 1.00 98.56 411 HIS A O 1
ATOM 3350 N N . GLN A 1 412 ? 9.346 10.690 -6.110 1.00 98.44 412 GLN A N 1
ATOM 3351 C CA . GLN A 1 412 ? 10.680 10.313 -5.636 1.00 98.44 412 GLN A CA 1
ATOM 3352 C C . GLN A 1 412 ? 11.108 8.948 -6.187 1.00 98.44 412 GLN A C 1
ATOM 3354 O O . GLN A 1 412 ? 11.752 8.185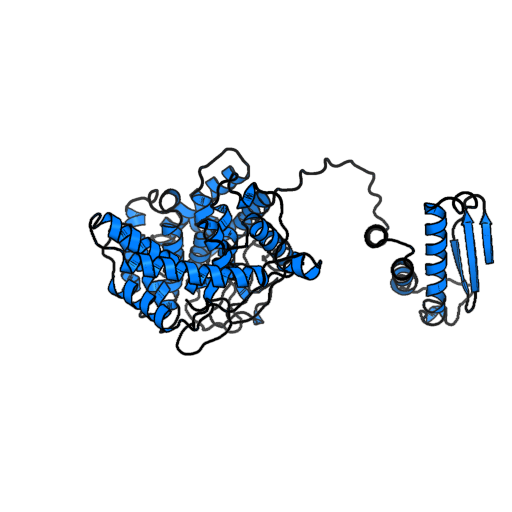 -5.473 1.00 98.44 412 GLN A O 1
ATOM 3359 N N . LEU A 1 413 ? 10.759 8.599 -7.429 1.00 98.50 413 LEU A N 1
ATOM 3360 C CA . LEU A 1 413 ? 11.304 7.393 -8.068 1.00 98.50 413 LEU A CA 1
ATOM 3361 C C . LEU A 1 413 ? 12.834 7.489 -8.219 1.00 98.50 413 LEU A C 1
ATOM 3363 O O . LEU A 1 413 ? 13.363 8.590 -8.376 1.00 98.50 413 LEU A O 1
ATOM 3367 N N . PRO A 1 414 ? 13.560 6.357 -8.157 1.00 95.50 414 PRO A N 1
ATOM 3368 C CA . PRO A 1 414 ? 15.010 6.357 -8.297 1.00 95.50 414 PRO A CA 1
ATOM 3369 C C . PRO A 1 414 ? 15.453 6.742 -9.714 1.00 95.50 414 PRO A C 1
ATOM 3371 O O . PRO A 1 414 ? 14.787 6.441 -10.705 1.00 95.50 414 PRO A O 1
ATOM 3374 N N . ASP A 1 415 ? 16.642 7.339 -9.814 1.00 91.81 415 ASP A N 1
ATOM 3375 C CA . ASP A 1 415 ? 17.234 7.746 -11.090 1.00 91.81 415 ASP A CA 1
ATOM 3376 C C . ASP A 1 415 ? 17.276 6.591 -12.103 1.00 91.81 415 ASP A C 1
ATOM 3378 O O . ASP A 1 415 ? 17.941 5.574 -11.882 1.00 91.81 415 ASP A O 1
ATOM 3382 N N . GLY A 1 416 ? 16.657 6.788 -13.268 1.00 90.56 416 GLY A N 1
ATOM 3383 C CA . GLY A 1 416 ? 16.606 5.797 -14.349 1.00 90.56 416 GLY A CA 1
ATOM 3384 C C . GLY A 1 416 ? 15.369 4.894 -14.335 1.00 90.56 416 GLY A C 1
ATOM 3385 O O . GLY A 1 416 ? 15.184 4.141 -15.291 1.00 90.56 416 GLY A O 1
ATOM 3386 N N . VAL A 1 417 ? 14.506 5.005 -13.321 1.00 96.69 417 VAL A N 1
ATOM 3387 C CA . VAL A 1 417 ? 13.168 4.402 -13.299 1.00 96.69 417 VAL A CA 1
ATOM 3388 C C . VAL A 1 417 ? 12.142 5.505 -13.540 1.00 96.69 417 VAL A C 1
ATOM 3390 O O . VAL A 1 417 ? 11.936 6.369 -12.692 1.00 96.69 417 VAL A O 1
ATOM 3393 N N . ASN A 1 418 ? 11.507 5.504 -14.713 1.00 96.44 418 ASN A N 1
ATOM 3394 C CA . ASN A 1 418 ? 10.495 6.509 -15.043 1.00 96.44 418 ASN A CA 1
ATOM 3395 C C . ASN A 1 418 ? 9.076 6.074 -14.602 1.00 96.44 418 ASN A C 1
ATOM 3397 O O . ASN A 1 418 ? 8.817 4.878 -14.442 1.00 96.44 418 ASN A O 1
ATOM 3401 N N . PRO A 1 419 ? 8.137 7.018 -14.408 1.00 98.50 419 PRO A N 1
ATOM 3402 C CA . PRO A 1 419 ? 6.781 6.708 -13.951 1.00 98.50 419 PRO A CA 1
ATOM 3403 C C . PRO A 1 419 ? 6.005 5.732 -14.856 1.00 98.50 419 PRO A C 1
ATOM 3405 O O . PRO A 1 419 ? 5.428 4.762 -14.362 1.00 98.50 419 PRO A O 1
ATOM 3408 N N . ALA A 1 420 ? 6.030 5.929 -16.180 1.00 98.25 420 ALA A N 1
ATOM 3409 C CA . ALA A 1 420 ? 5.320 5.065 -17.129 1.00 98.25 420 ALA A CA 1
ATOM 3410 C C . ALA A 1 420 ? 5.825 3.614 -17.120 1.00 98.25 420 ALA A C 1
ATOM 3412 O O . ALA A 1 420 ? 5.044 2.675 -17.287 1.00 98.25 420 ALA A O 1
ATOM 3413 N N . GLN A 1 421 ? 7.120 3.416 -16.883 1.00 97.69 421 GLN A N 1
ATOM 3414 C CA . GLN A 1 421 ? 7.740 2.106 -16.718 1.00 97.69 421 GLN A CA 1
ATOM 3415 C C . GLN A 1 421 ? 7.164 1.377 -15.499 1.00 97.69 421 GLN A C 1
ATOM 3417 O O . GLN A 1 421 ? 6.792 0.206 -15.599 1.00 97.69 421 GLN A O 1
ATOM 3422 N N . VAL A 1 422 ? 7.014 2.078 -14.371 1.00 98.75 422 VAL A N 1
ATOM 3423 C CA . VAL A 1 422 ? 6.389 1.531 -13.156 1.00 98.75 422 VAL A CA 1
ATOM 3424 C C . VAL A 1 422 ? 4.916 1.198 -13.402 1.00 98.75 422 VAL A C 1
ATOM 3426 O O . VAL A 1 422 ? 4.478 0.101 -13.047 1.00 98.75 422 VAL A O 1
ATOM 3429 N N . ARG A 1 423 ? 4.163 2.085 -14.074 1.00 98.69 423 ARG A N 1
ATOM 3430 C CA . ARG A 1 423 ? 2.779 1.813 -14.505 1.00 98.69 423 ARG A CA 1
ATOM 3431 C C . ARG A 1 423 ? 2.698 0.512 -15.301 1.00 98.69 423 ARG A C 1
ATOM 3433 O O . ARG A 1 423 ? 1.851 -0.330 -15.003 1.00 98.69 423 ARG A O 1
ATOM 3440 N N . CYS A 1 424 ? 3.553 0.338 -16.308 1.00 98.75 424 CYS A N 1
ATOM 3441 C CA . CYS A 1 424 ? 3.526 -0.833 -17.187 1.00 98.75 424 CYS A CA 1
ATOM 3442 C C . CYS A 1 424 ? 3.870 -2.123 -16.431 1.00 98.75 424 CYS A C 1
ATOM 3444 O O . CYS A 1 424 ? 3.118 -3.097 -16.524 1.00 98.75 424 CYS A O 1
ATOM 3446 N N . ALA A 1 425 ? 4.939 -2.106 -15.630 1.00 98.81 425 ALA A N 1
ATOM 3447 C CA . ALA A 1 425 ? 5.379 -3.256 -14.845 1.00 98.81 425 ALA A CA 1
ATOM 3448 C C . ALA A 1 425 ? 4.301 -3.709 -13.847 1.00 98.81 425 ALA A C 1
ATOM 3450 O O . ALA A 1 425 ? 3.899 -4.873 -13.835 1.00 98.81 425 ALA A O 1
ATOM 3451 N N . LEU A 1 426 ? 3.754 -2.780 -13.060 1.00 98.88 426 LEU A N 1
ATOM 3452 C CA . LEU A 1 426 ? 2.720 -3.099 -12.073 1.00 98.88 426 LEU A CA 1
ATOM 3453 C C . LEU A 1 426 ? 1.384 -3.472 -12.723 1.00 98.88 426 LEU A C 1
ATOM 3455 O O . LEU A 1 426 ? 0.684 -4.336 -12.201 1.00 98.88 426 LEU A O 1
ATOM 3459 N N . THR A 1 427 ? 1.050 -2.913 -13.891 1.00 98.81 427 THR A N 1
ATOM 3460 C CA . THR A 1 427 ? -0.126 -3.359 -14.658 1.00 98.81 427 THR A CA 1
ATOM 3461 C C . THR A 1 427 ? 0.015 -4.823 -15.071 1.00 98.81 427 THR A C 1
ATOM 3463 O O . THR A 1 427 ? -0.954 -5.577 -14.962 1.00 98.81 427 THR A O 1
ATOM 3466 N N . ALA A 1 428 ? 1.205 -5.249 -15.510 1.00 98.69 428 ALA A N 1
ATOM 3467 C CA . ALA A 1 428 ? 1.469 -6.648 -15.838 1.00 98.69 428 ALA A CA 1
ATOM 3468 C C . ALA A 1 428 ? 1.317 -7.549 -14.600 1.00 98.69 428 ALA A C 1
ATOM 3470 O O . ALA A 1 428 ? 0.613 -8.559 -14.670 1.00 98.69 428 ALA A O 1
ATOM 3471 N N . VAL A 1 429 ? 1.867 -7.135 -13.451 1.00 98.75 429 VAL A N 1
ATOM 3472 C CA . VAL A 1 429 ? 1.708 -7.856 -12.174 1.00 98.75 429 VAL A CA 1
ATOM 3473 C C . VAL A 1 429 ? 0.242 -7.978 -11.770 1.00 98.75 429 VAL A C 1
ATOM 3475 O O . VAL A 1 429 ? -0.226 -9.078 -11.475 1.00 98.75 429 VAL A O 1
ATOM 3478 N N . MET A 1 430 ? -0.511 -6.877 -11.800 1.00 98.62 430 MET A N 1
ATOM 3479 C CA . MET A 1 430 ? -1.937 -6.869 -11.472 1.00 98.62 430 MET A CA 1
ATOM 3480 C C . MET A 1 430 ? -2.724 -7.820 -12.372 1.00 98.62 430 MET A C 1
ATOM 3482 O O . MET A 1 430 ? -3.485 -8.647 -11.874 1.00 98.62 430 MET A O 1
ATOM 3486 N N . LYS A 1 431 ? -2.529 -7.733 -13.694 1.00 97.50 431 LYS A N 1
ATOM 3487 C CA . LYS A 1 431 ? -3.212 -8.607 -14.659 1.00 97.50 431 LYS A CA 1
ATOM 3488 C C . LYS A 1 431 ? -2.873 -10.077 -14.426 1.00 97.50 431 LYS A C 1
ATOM 3490 O O . LYS A 1 431 ? -3.762 -10.917 -14.487 1.00 97.50 431 LYS A O 1
ATOM 3495 N N . ARG A 1 432 ? -1.615 -10.401 -14.119 1.00 96.75 432 ARG A N 1
ATOM 3496 C CA . ARG A 1 432 ? -1.180 -11.783 -13.877 1.00 96.75 432 ARG A CA 1
ATOM 3497 C C . ARG A 1 432 ? -1.741 -12.351 -12.573 1.00 96.75 432 ARG A C 1
ATOM 3499 O O . ARG A 1 432 ? -2.243 -13.476 -12.558 1.00 96.75 432 ARG A O 1
ATOM 3506 N N . MET A 1 433 ? -1.645 -11.578 -11.495 1.00 96.69 433 MET A N 1
ATOM 3507 C CA . MET A 1 433 ? -2.016 -11.992 -10.142 1.00 96.69 433 MET A CA 1
ATOM 3508 C C . MET A 1 433 ? -3.531 -12.110 -9.964 1.00 96.69 433 MET A C 1
ATOM 3510 O O . MET A 1 433 ? -4.005 -13.120 -9.451 1.00 96.69 433 MET A O 1
ATOM 3514 N N . PHE A 1 434 ? -4.298 -11.115 -10.417 1.00 96.69 434 PHE A N 1
ATOM 3515 C CA . PHE A 1 434 ? -5.754 -11.084 -10.231 1.00 96.69 434 PHE A CA 1
ATOM 3516 C C . PHE A 1 434 ? -6.533 -11.864 -11.300 1.00 96.69 434 PHE A C 1
ATOM 3518 O O . PHE A 1 434 ? -7.752 -11.975 -11.194 1.00 96.69 434 PHE A O 1
ATOM 3525 N N . ALA A 1 435 ? -5.843 -12.438 -12.292 1.00 94.94 435 ALA A N 1
ATOM 3526 C CA . ALA A 1 435 ? -6.415 -13.424 -13.209 1.00 94.94 435 ALA A CA 1
ATOM 3527 C C . ALA A 1 435 ? -6.463 -14.847 -12.625 1.00 94.94 435 ALA A C 1
ATOM 3529 O O . ALA A 1 435 ? -7.094 -15.714 -13.222 1.00 94.94 435 ALA A O 1
ATOM 3530 N N . GLN A 1 436 ? -5.791 -15.112 -11.497 1.00 94.81 436 GLN A N 1
ATOM 3531 C CA . GLN A 1 436 ? -5.819 -16.439 -10.879 1.00 94.81 436 GLN A CA 1
ATOM 3532 C C . GLN A 1 436 ? -7.176 -16.718 -10.225 1.00 94.81 436 GLN A C 1
ATOM 3534 O O . GLN A 1 436 ? -7.756 -15.852 -9.561 1.00 94.81 436 GLN A O 1
ATOM 3539 N N . GLU A 1 437 ? -7.658 -17.951 -10.369 1.00 94.81 437 GLU A N 1
ATOM 3540 C CA . GLU A 1 437 ? -8.862 -18.409 -9.680 1.00 94.81 437 GLU A CA 1
ATOM 3541 C C . GLU A 1 437 ? -8.664 -18.413 -8.158 1.00 94.81 437 GLU A C 1
ATOM 3543 O O . GLU A 1 437 ? -7.565 -18.618 -7.639 1.00 94.81 437 GLU A O 1
ATOM 3548 N N . GLY A 1 438 ? -9.748 -18.163 -7.426 1.00 95.06 438 GLY A N 1
ATOM 3549 C CA . GLY A 1 438 ? -9.748 -18.212 -5.967 1.00 95.06 438 GLY A CA 1
ATOM 3550 C C . GLY A 1 438 ? -9.146 -16.995 -5.266 1.00 95.06 438 GLY A C 1
ATOM 3551 O O . GLY A 1 438 ? -9.092 -17.020 -4.048 1.00 95.06 438 GLY A O 1
ATOM 3552 N N . ILE A 1 439 ? -8.726 -15.925 -5.962 1.00 96.88 439 ILE A N 1
ATOM 3553 C CA . ILE A 1 439 ? -8.321 -14.656 -5.308 1.00 96.88 439 ILE A CA 1
ATOM 3554 C C . ILE A 1 439 ? -9.475 -14.048 -4.500 1.00 96.88 439 ILE A C 1
ATOM 3556 O O . ILE A 1 439 ? -9.258 -13.519 -3.410 1.00 96.88 439 ILE A O 1
ATOM 3560 N N . PHE A 1 440 ? -10.685 -14.124 -5.054 1.00 97.75 440 PHE A N 1
ATOM 3561 C CA . PHE A 1 440 ? -11.920 -13.696 -4.411 1.00 97.75 440 PHE A CA 1
ATOM 3562 C C . PHE A 1 440 ? -12.791 -14.919 -4.124 1.00 97.75 440 PHE A C 1
ATOM 3564 O O . PHE A 1 440 ? -12.849 -15.833 -4.951 1.00 97.75 440 PHE A O 1
ATOM 3571 N N . ASP A 1 441 ? -13.479 -14.926 -2.986 1.00 96.06 441 ASP A N 1
ATOM 3572 C CA . ASP A 1 441 ? -14.551 -15.884 -2.729 1.00 96.06 441 ASP A CA 1
ATOM 3573 C C . ASP A 1 441 ? -15.829 -15.525 -3.513 1.00 96.06 441 ASP A C 1
ATOM 3575 O O . ASP A 1 441 ? -15.884 -14.552 -4.273 1.00 96.06 441 ASP A O 1
ATOM 3579 N N . LYS A 1 442 ? -16.878 -16.340 -3.352 1.00 95.06 442 LYS A N 1
ATOM 3580 C CA . LYS A 1 442 ? -18.162 -16.158 -4.052 1.00 95.06 442 LYS A CA 1
ATOM 3581 C C . LYS A 1 442 ? -18.925 -14.906 -3.604 1.00 95.06 442 LYS A C 1
ATOM 3583 O O . LYS A 1 442 ? -19.821 -14.464 -4.319 1.00 95.06 442 LYS A O 1
ATOM 3588 N N . GLU A 1 443 ? -18.591 -14.347 -2.445 1.00 95.12 443 GLU A N 1
ATOM 3589 C CA . GLU A 1 443 ? -19.142 -13.100 -1.919 1.00 95.12 443 GLU A CA 1
ATOM 3590 C C . GLU A 1 443 ? -18.290 -11.870 -2.287 1.00 95.12 443 GLU A C 1
ATOM 3592 O O . GLU A 1 443 ? -18.718 -10.739 -2.054 1.00 95.12 443 GLU A O 1
ATOM 3597 N N . GLY A 1 444 ? -17.127 -12.074 -2.914 1.00 96.00 444 GLY A N 1
ATOM 3598 C CA . GLY A 1 444 ? -16.232 -11.023 -3.386 1.00 96.00 444 GLY A CA 1
ATOM 3599 C C . GLY A 1 444 ? -15.141 -10.615 -2.393 1.00 96.00 444 GLY A C 1
ATOM 3600 O O . GLY A 1 444 ? -14.440 -9.638 -2.658 1.00 96.00 444 GLY A O 1
ATOM 3601 N N . TRP A 1 445 ? -14.955 -11.330 -1.281 1.00 98.06 445 TRP A N 1
ATOM 3602 C CA . TRP A 1 445 ? -13.881 -11.057 -0.321 1.00 98.06 445 TRP A CA 1
ATOM 3603 C C . TRP A 1 445 ? -12.560 -11.671 -0.779 1.00 98.06 445 TRP A C 1
ATOM 3605 O O . TRP A 1 445 ? -12.542 -12.740 -1.386 1.00 98.06 445 TRP A O 1
ATOM 3615 N N . LEU A 1 446 ? -11.436 -11.028 -0.453 1.00 98.19 446 LEU A N 1
ATOM 3616 C CA . LEU A 1 446 ? -10.120 -11.630 -0.671 1.00 98.19 446 LEU A CA 1
ATOM 3617 C C . LEU A 1 446 ? -9.929 -12.882 0.196 1.00 98.19 446 LEU A C 1
ATOM 3619 O O . LEU A 1 446 ? -10.153 -12.846 1.406 1.00 98.19 446 LEU A O 1
ATOM 3623 N N . THR A 1 447 ? -9.439 -13.954 -0.420 1.00 97.44 447 THR A N 1
ATOM 3624 C CA . THR A 1 447 ? -9.097 -15.211 0.260 1.00 97.44 447 THR A CA 1
ATOM 3625 C C . THR A 1 447 ? -7.633 -15.229 0.702 1.00 97.44 447 THR A C 1
ATOM 3627 O O . THR A 1 447 ? -6.808 -14.443 0.207 1.00 97.44 447 THR A O 1
ATOM 3630 N N . LEU A 1 448 ? -7.277 -16.140 1.610 1.00 97.62 448 LEU A N 1
ATOM 3631 C CA . LEU A 1 448 ? -5.885 -16.353 2.005 1.00 97.62 448 LEU A CA 1
ATOM 3632 C C . LEU A 1 448 ? -5.048 -16.942 0.863 1.00 97.62 448 LEU A C 1
ATOM 3634 O O . LEU A 1 448 ? -5.349 -18.019 0.356 1.00 97.62 448 LEU A O 1
ATOM 3638 N N . GLY A 1 449 ? -3.950 -16.278 0.498 1.00 97.06 449 GLY A N 1
ATOM 3639 C CA . GLY A 1 449 ? -2.977 -16.804 -0.464 1.00 97.06 449 GLY A CA 1
ATOM 3640 C C . GLY A 1 449 ? -2.144 -15.725 -1.149 1.00 97.06 449 GLY A C 1
ATOM 3641 O O . GLY A 1 449 ? -2.371 -14.533 -0.956 1.00 97.06 449 GLY A O 1
ATOM 3642 N N . PHE A 1 450 ? -1.164 -16.141 -1.953 1.00 96.75 450 PHE A N 1
ATOM 3643 C CA . PHE A 1 450 ? -0.334 -15.235 -2.750 1.00 96.75 450 PHE A CA 1
ATOM 3644 C C . PHE A 1 450 ? -0.969 -14.984 -4.120 1.00 96.75 450 PHE A C 1
ATOM 3646 O O . PHE A 1 450 ? -1.355 -13.864 -4.447 1.00 96.75 450 PHE A O 1
ATOM 3653 N N . ALA A 1 451 ? -1.153 -16.042 -4.903 1.00 93.81 451 ALA A N 1
ATOM 3654 C CA . ALA A 1 451 ? -1.780 -15.993 -6.216 1.00 93.81 451 ALA A CA 1
ATOM 3655 C C . ALA A 1 451 ? -2.835 -17.108 -6.283 1.00 93.81 451 ALA A C 1
ATOM 3657 O O . ALA A 1 451 ? -2.513 -18.268 -6.524 1.00 93.81 451 ALA A O 1
ATOM 3658 N N . GLY A 1 452 ? -4.085 -16.744 -5.990 1.00 94.31 452 GLY A N 1
ATOM 3659 C CA . GLY A 1 452 ? -5.205 -17.657 -5.749 1.00 94.31 452 GLY A CA 1
ATOM 3660 C C . GLY A 1 452 ? -5.434 -17.950 -4.262 1.00 94.31 452 GLY A C 1
ATOM 3661 O O . GLY A 1 452 ? -4.955 -17.207 -3.398 1.00 94.31 452 GLY A O 1
ATOM 3662 N N . HIS A 1 453 ? -6.166 -19.033 -3.980 1.00 97.44 453 HIS A N 1
ATOM 3663 C CA . HIS A 1 453 ? -6.432 -19.531 -2.624 1.00 97.44 453 HIS A CA 1
ATOM 3664 C C . HIS A 1 453 ? -5.341 -20.521 -2.192 1.00 97.44 453 HIS A C 1
ATOM 3666 O O . HIS A 1 453 ? -5.227 -21.624 -2.723 1.00 97.44 453 HIS A O 1
ATOM 3672 N N . GLN A 1 454 ? -4.487 -20.097 -1.263 1.00 97.12 454 GLN A N 1
ATOM 3673 C CA . GLN A 1 454 ? -3.305 -20.822 -0.787 1.00 97.12 454 GLN A CA 1
ATOM 3674 C C . GLN A 1 454 ? -3.151 -20.629 0.738 1.00 97.12 454 GLN A C 1
ATOM 3676 O O . GLN A 1 454 ? -2.190 -20.008 1.192 1.00 97.12 454 GLN A O 1
ATOM 3681 N N . PRO A 1 455 ? -4.078 -21.133 1.570 1.00 97.12 455 PRO A N 1
ATOM 3682 C CA . PRO A 1 455 ? -4.100 -20.818 3.002 1.00 97.12 455 PRO A CA 1
ATOM 3683 C C . PRO A 1 455 ? -2.884 -21.356 3.776 1.00 97.12 455 PRO A C 1
ATOM 3685 O O . PRO A 1 455 ? -2.485 -20.773 4.778 1.00 97.12 455 PRO A O 1
ATOM 3688 N N . ASN A 1 456 ? -2.235 -22.421 3.292 1.00 96.50 456 ASN A N 1
ATOM 3689 C CA . ASN A 1 456 ? -1.100 -23.065 3.971 1.00 96.50 456 ASN A CA 1
ATOM 3690 C C . ASN A 1 456 ? 0.193 -22.232 3.996 1.00 96.50 456 ASN A C 1
ATOM 3692 O O . ASN A 1 456 ? 1.115 -22.579 4.727 1.00 96.50 456 ASN A O 1
ATOM 3696 N N . ILE A 1 457 ? 0.283 -21.164 3.197 1.00 96.12 457 ILE A N 1
ATOM 3697 C CA . ILE A 1 457 ? 1.433 -20.242 3.201 1.00 96.12 457 ILE A CA 1
ATOM 3698 C C . ILE A 1 457 ? 1.169 -18.979 4.034 1.00 96.12 457 ILE A C 1
ATOM 3700 O O . ILE A 1 457 ? 2.004 -18.077 4.064 1.00 96.12 457 ILE A O 1
ATOM 3704 N N . ALA A 1 458 ? 0.005 -18.884 4.683 1.00 96.88 458 ALA A N 1
ATOM 3705 C CA . ALA A 1 458 ? -0.326 -17.780 5.572 1.00 96.88 458 ALA A CA 1
ATOM 3706 C C . ALA A 1 458 ? 0.352 -17.966 6.939 1.00 96.88 458 ALA A C 1
ATOM 3708 O O . ALA A 1 458 ? 0.265 -19.037 7.542 1.00 96.88 458 ALA A O 1
ATOM 3709 N N . ASP A 1 459 ? 0.978 -16.911 7.467 1.00 97.25 459 ASP A N 1
ATOM 3710 C CA . ASP A 1 459 ? 1.543 -16.941 8.819 1.00 97.25 459 ASP A CA 1
ATOM 3711 C C . ASP A 1 459 ? 0.468 -17.215 9.883 1.00 97.25 459 ASP A C 1
ATOM 3713 O O . ASP A 1 459 ? -0.717 -16.959 9.667 1.00 97.25 459 ASP A O 1
ATOM 3717 N N . SER A 1 460 ? 0.880 -17.652 11.077 1.00 96.94 460 SER A N 1
ATOM 3718 C CA . SER A 1 460 ? -0.028 -17.933 12.204 1.00 96.94 460 SER A CA 1
ATOM 3719 C C . SER A 1 460 ? -0.890 -16.739 12.631 1.00 96.94 460 SER A C 1
ATOM 3721 O O . SER A 1 460 ? -1.939 -16.907 13.239 1.00 96.94 460 SER A O 1
ATOM 3723 N N . TYR A 1 461 ? -0.457 -15.522 12.311 1.00 95.06 461 TYR A N 1
ATOM 3724 C CA . TYR A 1 461 ? -1.167 -14.280 12.613 1.00 95.06 461 TYR A CA 1
ATOM 3725 C C . TYR A 1 461 ? -2.001 -13.740 11.449 1.00 95.06 461 TYR A C 1
ATOM 3727 O O . TYR A 1 461 ? -2.633 -12.693 11.589 1.00 95.06 461 TYR A O 1
ATOM 3735 N N . SER A 1 462 ? -1.983 -14.406 10.295 1.00 97.06 462 SER A N 1
ATOM 3736 C CA . SER A 1 462 ? -2.686 -13.948 9.100 1.00 97.06 462 SER A CA 1
ATOM 3737 C C . SER A 1 462 ? -4.145 -14.406 9.079 1.00 97.06 462 SER A C 1
ATOM 3739 O O . SER A 1 462 ? -4.493 -15.520 9.476 1.00 97.06 462 SER A O 1
ATOM 3741 N N . ASN A 1 463 ? -5.000 -13.531 8.567 1.00 97.31 463 ASN A N 1
ATOM 3742 C CA . ASN A 1 463 ? -6.421 -13.746 8.313 1.00 97.31 463 ASN A CA 1
ATOM 3743 C C . ASN A 1 463 ? -6.823 -13.055 6.994 1.00 97.31 463 ASN A C 1
ATOM 3745 O O . ASN A 1 463 ? -6.005 -12.388 6.356 1.00 97.31 463 ASN A O 1
ATOM 3749 N N . ALA A 1 464 ? -8.071 -13.210 6.554 1.00 97.12 464 ALA A N 1
ATOM 3750 C CA . ALA A 1 464 ? -8.552 -12.599 5.313 1.00 97.12 464 ALA A CA 1
ATOM 3751 C C . ALA A 1 464 ? -8.433 -11.061 5.325 1.00 97.12 464 ALA A C 1
ATOM 3753 O O . ALA A 1 464 ? -8.165 -10.457 4.289 1.00 97.12 464 ALA A O 1
ATOM 3754 N N . GLY A 1 465 ? -8.544 -10.418 6.493 1.00 97.69 465 GLY A N 1
ATOM 3755 C CA . GLY A 1 465 ? -8.269 -8.990 6.670 1.00 97.69 465 GLY A CA 1
ATOM 3756 C C . GLY A 1 465 ? -6.828 -8.615 6.333 1.00 97.69 465 GLY A C 1
ATOM 3757 O O . GLY A 1 465 ? -6.579 -7.562 5.744 1.00 97.69 465 GLY A O 1
ATOM 3758 N N . SER A 1 466 ? -5.879 -9.516 6.584 1.00 97.88 466 SER A N 1
ATOM 3759 C CA . SER A 1 466 ? -4.473 -9.287 6.276 1.00 97.88 466 SER A CA 1
ATOM 3760 C C . SER A 1 466 ? -4.211 -9.099 4.780 1.00 97.88 466 SER A C 1
ATOM 3762 O O . SER A 1 466 ? -3.315 -8.343 4.400 1.00 97.88 466 SER A O 1
ATOM 3764 N N . MET A 1 467 ? -5.022 -9.739 3.931 1.00 98.31 467 MET A N 1
ATOM 3765 C CA . MET A 1 467 ? -4.899 -9.734 2.469 1.00 98.31 467 MET A CA 1
ATOM 3766 C C . MET A 1 467 ? -5.111 -8.356 1.842 1.00 98.31 467 MET A C 1
ATOM 3768 O O . MET A 1 467 ? -4.613 -8.089 0.747 1.00 98.31 467 MET A O 1
ATOM 3772 N N . TYR A 1 468 ? -5.811 -7.465 2.543 1.00 98.69 468 TYR A N 1
ATOM 3773 C CA . TYR A 1 468 ? -6.103 -6.115 2.069 1.00 98.69 468 TYR A CA 1
ATOM 3774 C C . TYR A 1 468 ? -4.883 -5.201 2.076 1.00 98.69 468 TYR A C 1
ATOM 3776 O O . TYR A 1 468 ? -4.914 -4.147 1.448 1.00 98.69 468 TYR A O 1
ATOM 3784 N N . LEU A 1 469 ? -3.762 -5.640 2.658 1.00 98.19 469 LEU A N 1
ATOM 3785 C CA . LEU A 1 469 ? -2.481 -4.959 2.487 1.00 98.19 469 LEU A CA 1
ATOM 3786 C C . LEU A 1 469 ? -2.054 -4.882 1.006 1.00 98.19 469 LEU A C 1
ATOM 3788 O O . LEU A 1 469 ? -1.262 -4.021 0.626 1.00 98.19 469 LEU A O 1
ATOM 3792 N N . THR A 1 470 ? -2.655 -5.705 0.137 1.00 98.75 470 THR A N 1
ATOM 3793 C CA . THR A 1 470 ? -2.521 -5.584 -1.319 1.00 98.75 470 THR A CA 1
ATOM 3794 C C . THR A 1 470 ? -2.942 -4.219 -1.870 1.00 98.75 470 THR A C 1
ATOM 3796 O O . THR A 1 470 ? -2.511 -3.866 -2.968 1.00 98.75 470 THR A O 1
ATOM 3799 N N . THR A 1 471 ? -3.776 -3.441 -1.169 1.00 98.88 471 THR A N 1
ATOM 3800 C CA . THR A 1 471 ? -4.211 -2.126 -1.670 1.00 98.88 471 THR A CA 1
ATOM 3801 C C . THR A 1 471 ? -3.058 -1.119 -1.756 1.00 98.88 471 THR A C 1
ATOM 3803 O O . THR A 1 471 ? -3.125 -0.173 -2.538 1.00 98.88 471 THR A O 1
ATOM 3806 N N . LEU A 1 472 ? -1.947 -1.351 -1.052 1.00 98.81 472 LEU A N 1
ATOM 3807 C CA . LEU A 1 472 ? -0.739 -0.524 -1.140 1.00 98.81 472 LEU A CA 1
ATOM 3808 C C . LEU A 1 472 ? -0.077 -0.560 -2.531 1.00 98.81 472 LEU A C 1
ATOM 3810 O O . LEU A 1 472 ? 0.732 0.304 -2.869 1.00 98.81 472 LEU A O 1
ATOM 3814 N N . GLY A 1 473 ? -0.448 -1.526 -3.375 1.00 98.56 473 GLY A N 1
ATOM 3815 C CA . GLY A 1 473 ? -0.083 -1.546 -4.791 1.00 98.56 473 GLY A CA 1
ATOM 3816 C C . GLY A 1 473 ? -0.702 -0.412 -5.621 1.00 98.56 473 GLY A C 1
ATOM 3817 O O . GLY A 1 473 ? -0.253 -0.155 -6.734 1.00 98.56 473 GLY A O 1
ATOM 3818 N N . PHE A 1 474 ? -1.728 0.268 -5.099 1.00 98.88 474 PHE A N 1
ATOM 3819 C CA . PHE A 1 474 ? -2.572 1.196 -5.858 1.00 98.88 474 PHE A CA 1
ATOM 3820 C C . PHE A 1 474 ? -2.331 2.675 -5.538 1.00 98.88 474 PHE A C 1
ATOM 3822 O O . PHE A 1 474 ? -3.000 3.529 -6.116 1.00 98.88 474 PHE A O 1
ATOM 3829 N N . LEU A 1 475 ? -1.354 3.003 -4.684 1.00 98.88 475 LEU A N 1
ATOM 3830 C CA . LEU A 1 475 ? -1.046 4.389 -4.296 1.00 98.88 475 LEU A CA 1
ATOM 3831 C C . LEU A 1 475 ? -0.928 5.390 -5.477 1.00 98.88 475 LEU A C 1
ATOM 3833 O O . LEU A 1 475 ? -1.414 6.509 -5.317 1.00 98.88 475 LEU A O 1
ATOM 3837 N N . PRO A 1 476 ? -0.396 5.038 -6.673 1.00 98.81 476 PRO A N 1
ATOM 3838 C CA . PRO A 1 476 ? -0.292 5.952 -7.812 1.00 98.81 476 PRO A CA 1
ATOM 3839 C C . PRO A 1 476 ? -1.638 6.404 -8.387 1.00 98.81 476 PRO A C 1
ATOM 3841 O O . PRO A 1 476 ? -1.676 7.372 -9.145 1.00 98.81 476 PRO A O 1
ATOM 3844 N N . LEU A 1 477 ? -2.761 5.763 -8.030 1.00 98.75 477 LEU A N 1
ATOM 3845 C CA . LEU A 1 477 ? -4.094 6.270 -8.380 1.00 98.75 477 LEU A CA 1
ATOM 3846 C C . LEU A 1 477 ? -4.384 7.646 -7.766 1.00 98.75 477 LEU A C 1
ATOM 3848 O O . LEU A 1 477 ? -5.277 8.337 -8.253 1.00 98.75 477 LEU A O 1
ATOM 3852 N N . GLY A 1 478 ? -3.628 8.063 -6.744 1.00 98.50 478 GLY A N 1
ATOM 3853 C CA . GLY A 1 478 ? -3.666 9.427 -6.214 1.00 98.50 478 GLY A CA 1
ATOM 3854 C C . GLY A 1 478 ? -2.986 10.483 -7.087 1.00 98.50 478 GLY A C 1
ATOM 3855 O O . GLY A 1 478 ? -3.100 11.666 -6.788 1.00 98.50 478 GLY A O 1
ATOM 3856 N N . LEU A 1 479 ? -2.302 10.093 -8.166 1.00 98.62 479 LEU A N 1
ATOM 3857 C CA . LEU A 1 479 ? -1.749 11.030 -9.145 1.00 98.62 479 LEU A CA 1
ATOM 3858 C C . LEU A 1 479 ? -2.846 11.472 -10.135 1.00 98.62 479 LEU A C 1
ATOM 3860 O O . LEU A 1 479 ? -3.680 10.641 -10.517 1.00 98.62 479 LEU A O 1
ATOM 3864 N N . PRO A 1 480 ? -2.873 12.742 -10.584 1.00 96.88 480 PRO A N 1
ATOM 3865 C CA . PRO A 1 480 ? -3.844 13.219 -11.572 1.00 96.88 480 PRO A CA 1
ATOM 3866 C C . PRO A 1 480 ? -3.654 12.532 -12.931 1.00 96.88 480 PRO A C 1
ATOM 3868 O O . PRO A 1 480 ? -2.587 12.007 -13.231 1.00 96.88 480 PRO A O 1
ATOM 3871 N N . THR A 1 481 ? -4.671 12.555 -13.794 1.00 95.56 481 THR A N 1
ATOM 3872 C CA . THR A 1 481 ? -4.604 11.924 -15.130 1.00 95.56 481 THR A CA 1
ATOM 3873 C C . THR A 1 481 ? -3.512 12.503 -16.028 1.00 95.56 481 THR A C 1
ATOM 3875 O O . THR A 1 481 ? -3.052 11.812 -16.924 1.00 95.56 481 THR A O 1
ATOM 3878 N N . THR A 1 482 ? -3.106 13.749 -15.782 1.00 95.75 482 THR A N 1
ATOM 3879 C CA . THR A 1 482 ? -2.039 14.462 -16.500 1.00 95.75 482 THR A CA 1
ATOM 3880 C C . THR A 1 482 ? -0.642 14.173 -15.950 1.00 95.75 482 THR A C 1
ATOM 3882 O O . THR A 1 482 ? 0.329 14.760 -16.413 1.00 95.75 482 THR A O 1
ATOM 3885 N N . ASP A 1 483 ? -0.524 13.365 -14.895 1.00 98.44 483 ASP A N 1
ATOM 3886 C CA . ASP A 1 483 ? 0.777 12.984 -14.355 1.00 98.44 483 ASP A CA 1
ATOM 3887 C C . ASP A 1 483 ? 1.520 12.082 -15.356 1.00 98.44 483 ASP A C 1
ATOM 3889 O O . ASP A 1 483 ? 0.880 11.195 -15.928 1.00 98.44 483 ASP A O 1
ATOM 3893 N N . PRO A 1 484 ? 2.848 12.221 -15.535 1.00 98.19 484 PRO A N 1
ATOM 3894 C CA . PRO A 1 484 ? 3.637 11.339 -16.401 1.00 98.19 484 PRO A CA 1
ATOM 3895 C C . PRO A 1 484 ? 3.458 9.845 -16.102 1.00 98.19 484 PRO A C 1
ATOM 3897 O O . PRO A 1 484 ? 3.579 9.009 -16.995 1.00 98.19 484 PRO A O 1
ATOM 3900 N N . PHE A 1 485 ? 3.112 9.467 -14.866 1.00 98.56 485 PHE A N 1
ATOM 3901 C CA . PHE A 1 485 ? 2.750 8.087 -14.541 1.00 98.56 485 PHE A CA 1
ATOM 3902 C C . PHE A 1 485 ? 1.597 7.573 -15.402 1.00 98.56 485 PHE A C 1
ATOM 3904 O O . PHE A 1 485 ? 1.604 6.402 -15.769 1.00 98.56 485 PHE A O 1
ATOM 3911 N N . TRP A 1 486 ? 0.629 8.421 -15.752 1.00 97.94 486 TRP A N 1
ATOM 3912 C CA . TRP A 1 486 ? -0.570 8.078 -16.520 1.00 97.94 486 TRP A CA 1
ATOM 3913 C C . TRP A 1 486 ? -0.530 8.554 -17.975 1.00 97.94 486 TRP A C 1
ATOM 3915 O O . TRP A 1 486 ? -1.004 7.815 -18.836 1.00 97.94 486 TRP A O 1
ATOM 3925 N N . ASP A 1 487 ? 0.038 9.729 -18.238 1.00 96.44 487 ASP A N 1
ATOM 3926 C CA . ASP A 1 487 ? -0.035 10.408 -19.539 1.00 96.44 487 ASP A CA 1
ATOM 3927 C C . ASP A 1 487 ? 1.095 10.004 -20.500 1.00 96.44 487 ASP A C 1
ATOM 3929 O O . ASP A 1 487 ? 0.883 9.909 -21.710 1.00 96.44 487 ASP A O 1
ATOM 3933 N N . ASP A 1 488 ? 2.287 9.678 -19.981 1.00 97.50 488 ASP A N 1
ATOM 3934 C CA . ASP A 1 488 ? 3.407 9.299 -20.846 1.00 97.50 488 ASP A CA 1
ATOM 3935 C C . ASP A 1 488 ? 3.126 7.971 -21.576 1.00 97.50 488 ASP A C 1
ATOM 3937 O O . ASP A 1 488 ? 2.472 7.071 -21.022 1.00 97.50 488 ASP A O 1
ATOM 3941 N N . PRO A 1 489 ? 3.683 7.776 -22.788 1.00 97.12 489 PRO A N 1
ATOM 3942 C CA . PRO A 1 489 ? 3.605 6.512 -23.511 1.00 97.12 489 PRO A CA 1
ATOM 3943 C C . PRO A 1 489 ? 4.100 5.322 -22.685 1.00 97.12 489 PRO A C 1
ATOM 3945 O O . PRO A 1 489 ? 4.949 5.453 -21.804 1.00 97.12 489 PRO A O 1
ATOM 3948 N N . ASN A 1 490 ? 3.587 4.127 -22.988 1.00 97.62 490 ASN A N 1
ATOM 3949 C CA . ASN A 1 490 ? 4.062 2.902 -22.346 1.00 97.62 490 ASN A CA 1
ATOM 3950 C C . ASN A 1 490 ? 5.578 2.746 -22.507 1.00 97.62 490 ASN A C 1
ATOM 3952 O O . ASN A 1 490 ? 6.125 2.952 -23.590 1.00 97.62 490 ASN A O 1
ATOM 3956 N N . ALA A 1 491 ? 6.234 2.334 -21.426 1.00 96.88 491 ALA A N 1
ATOM 3957 C CA . ALA A 1 491 ? 7.673 2.153 -21.374 1.00 96.88 491 ALA A CA 1
ATOM 3958 C C . ALA A 1 491 ? 8.016 0.752 -20.863 1.00 96.88 491 ALA A C 1
ATOM 3960 O O . ALA A 1 491 ? 7.395 0.244 -19.928 1.00 96.88 491 ALA A O 1
ATOM 3961 N N . GLU A 1 492 ? 9.033 0.144 -21.470 1.00 97.88 492 GLU A N 1
ATOM 3962 C CA . GLU A 1 492 ? 9.573 -1.134 -21.012 1.00 97.88 492 GLU A CA 1
ATOM 3963 C C . GLU A 1 492 ? 10.272 -0.973 -19.666 1.00 97.88 492 GLU A C 1
ATOM 3965 O O . GLU A 1 492 ? 11.014 -0.009 -19.438 1.00 97.88 492 GLU A O 1
ATOM 3970 N N . TRP A 1 493 ? 10.082 -1.959 -18.798 1.00 98.06 493 TRP A N 1
ATOM 3971 C CA . TRP A 1 493 ? 10.747 -2.024 -17.503 1.00 98.06 493 TRP A CA 1
ATOM 3972 C C . TRP A 1 493 ? 12.050 -2.802 -17.553 1.00 98.06 493 TRP A C 1
ATOM 3974 O O . TRP A 1 493 ? 12.406 -3.376 -18.586 1.00 98.06 493 TRP A O 1
ATOM 3984 N N . THR A 1 494 ? 12.832 -2.732 -16.478 1.00 98.06 494 THR A N 1
ATOM 3985 C CA . THR A 1 494 ? 14.243 -3.128 -16.502 1.00 98.06 494 THR A CA 1
ATOM 3986 C C . THR A 1 494 ? 14.418 -4.566 -16.969 1.00 98.06 494 THR A C 1
ATOM 3988 O O . THR A 1 494 ? 15.270 -4.828 -17.816 1.00 98.06 494 THR A O 1
ATOM 3991 N N . GLN A 1 495 ? 13.578 -5.487 -16.492 1.00 97.94 495 GLN A N 1
ATOM 3992 C CA . GLN A 1 495 ? 13.645 -6.883 -16.921 1.00 97.94 495 GLN A CA 1
ATOM 3993 C C . GLN A 1 495 ? 13.241 -7.063 -18.387 1.00 97.94 495 GLN A C 1
ATOM 3995 O O . GLN A 1 495 ? 13.921 -7.792 -19.099 1.00 97.94 495 GLN A O 1
ATOM 4000 N N . GLN A 1 496 ? 12.217 -6.370 -18.896 1.00 98.12 496 GLN A N 1
ATOM 4001 C CA . GLN A 1 496 ? 11.904 -6.439 -20.332 1.00 98.12 496 GLN A CA 1
ATOM 4002 C C . GLN A 1 496 ? 13.090 -5.996 -21.192 1.00 98.12 496 GLN A C 1
ATOM 4004 O O . GLN A 1 496 ? 13.466 -6.706 -22.121 1.00 98.12 496 GLN A O 1
ATOM 4009 N N . LYS A 1 497 ? 13.733 -4.878 -20.831 1.00 97.69 497 LYS A N 1
ATOM 4010 C CA . LYS A 1 497 ? 14.932 -4.385 -21.525 1.00 97.69 497 LYS A CA 1
ATOM 4011 C C . LYS A 1 497 ? 16.073 -5.402 -21.463 1.00 97.69 497 LYS A C 1
ATOM 4013 O O . LYS A 1 497 ? 16.694 -5.688 -22.486 1.00 97.69 497 LYS A O 1
ATOM 4018 N N . ALA A 1 498 ? 16.330 -5.962 -20.280 1.00 96.38 498 ALA A N 1
ATOM 4019 C CA . ALA A 1 498 ? 17.399 -6.930 -20.061 1.00 96.38 498 ALA A CA 1
ATOM 4020 C C . ALA A 1 498 ? 17.213 -8.200 -20.906 1.00 96.38 498 ALA A C 1
ATOM 4022 O O . ALA A 1 498 ? 18.140 -8.619 -21.598 1.00 96.38 498 ALA A O 1
ATOM 4023 N N . TRP A 1 499 ? 16.006 -8.771 -20.907 1.00 95.94 499 TRP A N 1
ATOM 4024 C CA . TRP A 1 499 ? 15.692 -10.009 -21.628 1.00 95.94 499 TRP A CA 1
ATOM 4025 C C . TRP A 1 499 ? 15.450 -9.813 -23.131 1.00 95.94 499 TRP A C 1
ATOM 4027 O O . TRP A 1 499 ? 15.403 -10.792 -23.871 1.00 95.94 499 TRP A O 1
ATOM 4037 N N . SER A 1 500 ? 15.368 -8.566 -23.607 1.00 96.25 500 SER A N 1
ATOM 4038 C CA . SER A 1 500 ? 15.302 -8.229 -25.033 1.00 96.25 500 SER A CA 1
ATOM 4039 C C . SER A 1 500 ? 16.625 -7.692 -25.603 1.00 96.25 500 SER A C 1
ATOM 4041 O O . SER A 1 500 ? 16.636 -7.166 -26.715 1.00 96.25 500 SER A O 1
ATOM 4043 N N . GLY A 1 501 ? 17.723 -7.724 -24.837 1.00 95.62 501 GLY A N 1
ATOM 4044 C CA . GLY A 1 501 ? 19.031 -7.209 -25.269 1.00 95.62 501 GLY A CA 1
ATOM 4045 C C . GLY A 1 501 ? 19.102 -5.685 -25.448 1.00 95.62 501 GLY A C 1
ATOM 4046 O O . GLY A 1 501 ? 19.996 -5.189 -26.134 1.00 95.62 501 GLY A O 1
ATOM 4047 N N . LYS A 1 502 ? 18.169 -4.927 -24.858 1.00 96.62 502 LYS A N 1
ATOM 4048 C CA . LYS A 1 502 ? 18.153 -3.457 -24.908 1.00 96.62 502 LYS A CA 1
ATOM 4049 C C . LYS A 1 502 ? 19.019 -2.863 -23.792 1.00 96.62 502 LYS A C 1
ATOM 4051 O O . LYS A 1 502 ? 19.177 -3.481 -22.739 1.00 96.62 502 LYS A O 1
ATOM 4056 N N . PRO A 1 503 ? 19.566 -1.647 -23.973 1.00 95.38 503 PRO A N 1
ATOM 4057 C CA . PRO A 1 503 ? 20.326 -0.984 -22.922 1.00 95.38 503 PRO A CA 1
ATOM 4058 C C . PRO A 1 503 ? 19.436 -0.624 -21.723 1.00 95.38 503 PRO A C 1
ATOM 4060 O O . PRO A 1 503 ? 18.305 -0.159 -21.872 1.00 95.38 503 PRO A O 1
ATOM 4063 N N . PHE A 1 504 ? 19.982 -0.790 -20.521 1.00 94.31 504 PHE A N 1
ATOM 4064 C CA . PHE A 1 504 ? 19.388 -0.353 -19.259 1.00 94.31 504 PHE A CA 1
ATOM 4065 C C . PHE A 1 504 ? 20.494 0.074 -18.283 1.00 94.31 504 PHE A C 1
ATOM 4067 O O . PHE A 1 504 ? 21.674 -0.224 -18.483 1.00 94.31 504 PHE A O 1
ATOM 4074 N N . LYS A 1 505 ? 20.129 0.809 -17.229 1.00 92.62 505 LYS A N 1
ATOM 4075 C CA . LYS A 1 505 ? 21.089 1.334 -16.250 1.00 92.62 505 LYS A CA 1
ATOM 4076 C C . LYS A 1 505 ? 21.764 0.187 -15.486 1.00 92.62 505 LYS A C 1
ATOM 4078 O O . LYS A 1 505 ? 21.078 -0.635 -14.871 1.00 92.62 505 LYS A O 1
ATOM 4083 N N . LYS A 1 506 ? 23.103 0.169 -15.480 1.00 92.56 506 LYS A N 1
ATOM 4084 C CA . LYS A 1 506 ? 23.902 -0.741 -14.644 1.00 92.56 506 LYS A CA 1
ATOM 4085 C C . LYS A 1 506 ? 23.588 -0.506 -13.163 1.00 92.56 506 LYS A C 1
ATOM 4087 O O . LYS A 1 506 ? 23.541 0.639 -12.722 1.00 92.56 506 LYS A O 1
ATOM 4092 N N . ASP A 1 507 ? 23.419 -1.596 -12.424 1.00 93.19 507 ASP A N 1
ATOM 4093 C CA . ASP A 1 507 ? 23.258 -1.583 -10.971 1.00 93.19 507 ASP A CA 1
ATOM 4094 C C . ASP A 1 507 ? 24.612 -1.752 -10.251 1.00 93.19 507 ASP A C 1
ATOM 4096 O O . ASP A 1 507 ? 25.537 -2.383 -10.777 1.00 93.19 507 ASP A O 1
ATOM 4100 N N . GLY A 1 508 ? 24.738 -1.173 -9.061 1.00 89.81 508 GLY A N 1
ATOM 4101 C CA . GLY A 1 508 ? 25.916 -1.263 -8.205 1.00 89.81 508 GLY A CA 1
ATOM 4102 C C . GLY A 1 508 ? 25.578 -0.934 -6.753 1.00 89.81 508 GLY A C 1
ATOM 4103 O O . GLY A 1 508 ? 24.642 -0.187 -6.489 1.00 89.81 508 GLY A O 1
ATOM 4104 N N . ALA A 1 509 ? 26.350 -1.490 -5.818 1.00 90.56 509 ALA A N 1
ATOM 4105 C CA . ALA A 1 509 ? 26.140 -1.271 -4.390 1.00 90.56 509 ALA A CA 1
ATOM 4106 C C . ALA A 1 509 ? 26.333 0.205 -4.006 1.00 90.56 509 ALA A C 1
ATOM 4108 O O . ALA A 1 509 ? 27.269 0.861 -4.477 1.00 90.56 509 ALA A O 1
ATOM 4109 N N . VAL A 1 510 ? 25.483 0.704 -3.107 1.00 92.00 510 VAL A N 1
ATOM 4110 C CA . VAL A 1 510 ? 25.567 2.068 -2.564 1.00 92.00 510 VAL A CA 1
ATOM 4111 C C . VAL A 1 510 ? 25.687 2.066 -1.042 1.00 92.00 510 VAL A C 1
ATOM 4113 O O . VAL A 1 510 ? 25.163 1.192 -0.349 1.00 92.00 510 VAL A O 1
ATOM 4116 N N . ASN A 1 511 ? 26.373 3.080 -0.513 1.00 87.12 511 ASN A N 1
ATOM 4117 C CA . ASN A 1 511 ? 26.467 3.342 0.920 1.00 87.12 511 ASN A CA 1
ATOM 4118 C C . ASN A 1 511 ? 25.879 4.732 1.209 1.00 87.12 511 ASN A C 1
ATOM 4120 O O . ASN A 1 511 ? 26.291 5.704 0.573 1.00 87.12 511 ASN A O 1
ATOM 4124 N N . TYR A 1 512 ? 24.902 4.800 2.117 1.00 87.81 512 TYR A N 1
ATOM 4125 C CA . TYR A 1 512 ? 24.102 5.997 2.412 1.00 87.81 512 TYR A CA 1
ATOM 4126 C C . TYR A 1 512 ? 24.220 6.434 3.861 1.00 87.81 512 TYR A C 1
ATOM 4128 O O . TYR A 1 512 ? 23.920 5.588 4.743 1.00 87.81 512 TYR A O 1
#

pLDDT: mean 93.91, std 11.06, range [30.86, 98.94]

Secondary structure (DSSP, 8-state):
-EEEESS--EEEE-SS-EEEEEEHHHHTSHHHHHHHHHHHHHHHHTTTBTTTB--GGGTS--TTS----STHHHHTHHHHHHHHHHHHHTTSS-HHHHHHHHHHHTTTT----------PPPPPHHHHHHHHHHHHHHHHHHHHHTT-HHHH----B-TT-----TTHHHHHHHHHHHHHHHHHHTSPP-SSHHHHHHHHHHHHHHHHHHHHH-TTSTT---TTS-STHHHHHHHHHHHHHH-IIIIITTS-HHHHHHHHHHHHHGGGS---SSTHHHHHHHHHHHHHHTT----HHHHHHHHHHHHHTEEETTEE-SSSS---SSHIIIIIHHHHHHHHHHHHHHHHHH-TTS--HHHHHHHHHHHHHHHHHHHHHHHTS-TTS-----STTGGGGGGGGHHHHHHHHTT-PPTT--HHHHHHHHHHHHHHHHTSTTSB-TTSPBPSSSSSS-GGGS-TT-BGGGGGGGGGGGGGGGS-TTSHHHHSPP---HHHHHHTT---PPP-----

Radius of gyration: 29.59 Å; chains: 1; bounding box: 50×85×85 Å

Foldseek 3Di:
DEAADQDDFDKDEDLPDIYTYAHNVLCPPLVSVLVVQLRVQLNVVLNCQLNVPNDPLSVDDPPVDDSDDPCCCVRRVVSQLRSLVVCVVVVNDDPVVSVVSVVVSVDPDDPPPPPPPPPPPDDALLNVLLVVLLLAQCLLLVCLLVLCNVPPDPWFAFPLAPPPDPLLLNLLLLLLSLLLLLLLLLDAADPDPSSVSSVVSLSSLQSNLQQCQDPVGNNPGPLQDDLSNLVSLLSNLNSCLNRVVSHPVPHDPVSNVSNLVSLVSSVVRDQDLFLSLLSLLSSLLSCLLVVHDGDVVSNVVSLVSQVVQDDFQLDGAGGDDRDDDLCSQLGRLLSSLSSLVSVLVSCCVVCVPDPSPVSVVSSVVSLVSLLRVLLVVLVQQAQQLDGDQDDAPSLLALSSNLSNLSCLLVVSHHPQDFLLQLSQSLSSNCCQQVPAEQCADPSSQGEGDHRHHDSNRHDNNDMSSSNSNNSSNNSCSSPDCPDCNNPPDHDHTPNRCVVVVHDGDDDDTDGD

Sequence (512 aa):
MTVFSQKGRGGLEHLYSTALISPREEYFKPAGYEDYLTLIAHEYFHLWNVKRLCPQPFDNFEYEAENYTTLLWQAEGFTSYYENVIMLKAGLITPESFIQKNTYLSLGTLSLATVKSPKAAEESPRLYWAKLLYKIAEPVLKNLAEGTLVKNWKVEYSPAWDNRNAKVAYLEGFARTIVGVAPWLALPDDATEEGQLRKKMRDYALKSIENSVNPLHPDYMLWRKEGQTLVDAAFLAQALLKAPDALWKPLNSVAQKQVIEEFKLLRRVVPPNNNWVLFAAIVEAFLLSIGEDADRYRIEFGVRKIEDWYVGDGWFKDGETFHTDYYNSYVIQPMMVDVLQTWLEANKRQSPNGNHKALQDRTNLAVKRMQRHADFLERLISPEGTFPAFGRSVTYRLGAFQALTHAALIHQLPDGVNPAQVRCALTAVMKRMFAQEGIFDKEGWLTLGFAGHQPNIADSYSNAGSMYLTTLGFLPLGLPTTDPFWDDPNAEWTQQKAWSGKPFKKDGAVNY